Protein 7UCX (pdb70)

Organism: Homo sapiens (NCBI:txid9606)

InterPro domains:
  IPR000033 LDLR class B repeat [PF00058] (462-506)
  IPR000033 LDLR class B repeat [PF00058] (510-549)
  IPR000033 LDLR class B repeat [PF00058] (552-592)
  IPR000033 LDLR class B repeat [PF00058] (596-637)
  IPR000033 LDLR class B repeat [PF00058] (639-679)
  IPR000033 LDLR class B repeat [PS51120] (462-508)
  IPR000033 LDLR class B repeat [PS51120] (509-551)
  IPR000033 LDLR class B repeat [PS51120] (552-595)
  IPR000033 LDLR class B repeat [PS51120] (596-640)
  IPR000033 LDLR class B repeat [SM00135] (442-484)
  IPR000033 LDLR class B repeat [SM00135] (489-531)
  IPR000033 LDLR class B repeat [SM00135] (532-575)
  IPR000033 LDLR class B repeat [SM00135] (576-618)
  IPR000033 LDLR class B repeat [SM00135] (619-662)
  IPR000152 EGF-type aspartate/asparagine hydroxylation site [PS00010] (351-362)
  IPR000152 EGF-type aspartate/asparagine hydroxylation site [PS00010] (390-401)
  IPR000742 EGF-like domain [PS01186] (360-374)
  IPR000742 EGF-like domain [PS01186] (399-414)
  IPR000742 EGF-like domain [SM00181] (85-123)
  IPR000742 EGF-like domain [SM00181] (339-375)

Structure (mmCIF, N/CA/C/O backbone):
data_7UCX
#
_entry.id   7UCX
#
_cell.length_a   41.265
_cell.length_b   79.827
_cell.length_c   67.066
_cell.angle_alpha   90.000
_cell.angle_beta   95.470
_cell.angle_gamma   90.000
#
_symmetry.space_group_name_H-M   'P 1 21 1'
#
loop_
_entity.id
_entity.type
_entity.pdbx_description
1 polymer 'Cyclized CR1 peptide'
2 polymer '11H1 Fab Heavy chain'
3 polymer '11H1 Fab Light chain'
4 non-polymer 'SULFATE ION'
5 water water
#
loop_
_atom_site.group_PDB
_atom_site.id
_atom_site.type_symbol
_atom_site.label_atom_id
_atom_site.label_alt_id
_atom_site.label_comp_id
_atom_site.label_asym_id
_atom_site.label_entity_id
_atom_site.label_seq_id
_atom_site.pdbx_PDB_ins_code
_atom_site.Cartn_x
_atom_site.Cartn_y
_atom_site.Cartn_z
_atom_site.occupancy
_atom_site.B_iso_or_equiv
_atom_site.auth_seq_id
_atom_site.auth_comp_id
_atom_site.auth_asym_id
_atom_site.auth_atom_id
_atom_site.pdbx_PDB_model_num
ATOM 1 N N . CYS A 1 1 ? 48.16464 15.22393 -14.97897 1.000 45.40881 1 CYS B N 1
ATOM 2 C CA . CYS A 1 1 ? 47.58315 13.88887 -15.05922 1.000 38.66374 1 CYS B CA 1
ATOM 3 C C . CYS A 1 1 ? 47.53737 13.22975 -13.67499 1.000 34.84155 1 CYS B C 1
ATOM 4 O O . CYS A 1 1 ? 48.57142 12.87098 -13.11317 1.000 34.78227 1 CYS B O 1
ATOM 7 N N . GLU A 1 2 ? 46.33520 13.06778 -13.12657 1.000 31.21788 2 GLU B N 1
ATOM 8 C CA . GLU A 1 2 ? 46.19246 12.61687 -11.74377 1.000 26.44777 2 GLU B CA 1
ATOM 9 C C . GLU A 1 2 ? 46.31605 11.10484 -11.65987 1.000 24.55632 2 GLU B C 1
ATOM 10 O O . GLU A 1 2 ? 45.62577 10.38345 -12.37982 1.000 26.23083 2 GLU B O 1
ATOM 16 N N . LYS A 1 3 ? 47.17180 10.63041 -10.75747 1.000 23.11541 3 LYS B N 1
ATOM 17 C CA . LYS A 1 3 ? 47.46809 9.20703 -10.64334 1.000 23.83002 3 LYS B CA 1
ATOM 18 C C . LYS A 1 3 ? 47.12927 8.68127 -9.25720 1.000 23.18818 3 LYS B C 1
ATOM 19 O O . LYS A 1 3 ? 47.40722 9.33653 -8.24666 1.000 21.41012 3 LYS B O 1
ATOM 25 N N . ASP A 1 4 ? 46.53983 7.48653 -9.23199 1.000 22.41410 4 ASP B N 1
ATOM 26 C CA . ASP A 1 4 ? 46.28367 6.69501 -8.03026 1.000 19.61699 4 ASP B CA 1
ATOM 27 C C . ASP A 1 4 ? 45.72645 5.36020 -8.50193 1.000 20.13484 4 ASP B C 1
ATOM 28 O O . ASP A 1 4 ? 45.45279 5.17444 -9.69116 1.000 21.68209 4 ASP B O 1
ATOM 33 N N . GLN A 1 5 ? 45.59206 4.41656 -7.56516 1.000 19.81860 5 GLN B N 1
ATOM 34 C CA . GLN A 1 5 ? 45.19230 3.06356 -7.96486 1.000 20.88577 5 GLN B CA 1
ATOM 35 C C . GLN A 1 5 ? 43.79459 2.99868 -8.57886 1.000 21.29813 5 GLN B C 1
ATOM 36 O O . GLN A 1 5 ? 43.50950 2.06045 -9.33126 1.000 22.95892 5 GLN B O 1
ATOM 42 N N . PHE A 1 6 ? 42.91690 3.96328 -8.28701 1.000 21.07169 6 PHE B N 1
ATOM 43 C CA . PHE A 1 6 ? 41.58127 3.95473 -8.87701 1.000 23.00741 6 PHE B CA 1
ATOM 44 C C . PHE A 1 6 ? 41.56642 4.60937 -10.25147 1.000 26.17066 6 PHE B C 1
ATOM 45 O O . PHE A 1 6 ? 40.94071 4.08050 -11.17998 1.000 25.74827 6 PHE B O 1
ATOM 53 N N . GLN A 1 7 ? 42.27523 5.73029 -10.40886 1.000 25.34666 7 GLN B N 1
ATOM 54 C CA . GLN A 1 7 ? 42.42613 6.35294 -11.72298 1.000 27.07033 7 GLN B CA 1
ATOM 55 C C . GLN A 1 7 ? 43.07755 5.40557 -12.71399 1.000 30.87590 7 GLN B C 1
ATOM 56 O O . GLN A 1 7 ? 42.72093 5.39303 -13.90271 1.000 29.84997 7 GLN B O 1
ATOM 62 N N . SER A 1 8 ? 44.04007 4.60462 -12.23903 1.000 27.67670 8 SER B N 1
ATOM 63 C CA . SER A 1 8 ? 44.77165 3.69166 -13.10954 1.000 26.73987 8 SER B CA 1
ATOM 64 C C . SER A 1 8 ? 43.85481 2.72836 -13.83705 1.000 27.16563 8 SER B C 1
ATOM 65 O O . SER A 1 8 ? 44.22701 2.21139 -14.89613 1.000 28.40938 8 SER B O 1
ATOM 68 N N . ARG A 1 9 ? 42.67235 2.45613 -13.28098 1.000 27.58556 9 ARG B N 1
ATOM 69 C CA . ARG A 1 9 ? 41.74413 1.52467 -13.91445 1.000 29.95132 9 ARG B CA 1
ATOM 70 C C . ARG A 1 9 ? 41.27736 2.00306 -15.28207 1.000 37.01942 9 ARG B C 1
ATOM 71 O O . ARG A 1 9 ? 40.85271 1.18010 -16.10226 1.000 35.37351 9 ARG B O 1
ATOM 79 N N . ASN A 1 10 ? 41.35815 3.29989 -15.55511 1.000 35.44193 10 ASN B N 1
ATOM 80 C CA . ASN A 1 10 ? 40.96344 3.80458 -16.86251 1.000 37.94451 10 ASN B CA 1
ATOM 81 C C . ASN A 1 10 ? 42.07486 3.66324 -17.89847 1.000 42.04158 10 ASN B C 1
ATOM 82 O O . ASN A 1 10 ? 41.85014 3.99310 -19.07150 1.000 39.95435 10 ASN B O 1
ATOM 87 N N . GLU A 1 11 ? 43.24993 3.16493 -17.48085 1.000 35.32534 11 GLU B N 1
ATOM 88 C CA . GLU A 1 11 ? 44.36668 2.76272 -18.35428 1.000 38.38659 11 GLU B CA 1
ATOM 89 C C . GLU A 1 11 ? 44.86761 3.89285 -19.25300 1.000 44.35033 11 GLU B C 1
ATOM 90 O O . GLU A 1 11 ? 45.45635 3.63804 -20.30932 1.000 41.62008 11 GLU B O 1
ATOM 96 N N . ARG A 1 12 ? 44.67007 5.14395 -18.83239 1.000 41.20638 12 ARG B N 1
ATOM 97 C CA . ARG A 1 12 ? 45.15087 6.30812 -19.56860 1.000 45.82468 12 ARG B CA 1
ATOM 98 C C . ARG A 1 12 ? 46.32915 6.98863 -18.88767 1.000 49.53788 12 ARG B C 1
ATOM 99 O O . ARG A 1 12 ? 47.35246 7.24763 -19.52886 1.000 46.81031 12 ARG B O 1
ATOM 101 N N . CYS A 1 13 ? 46.22248 7.26873 -17.58980 1.000 48.21125 13 CYS B N 1
ATOM 102 C CA . CYS A 1 13 ? 47.29595 7.93059 -16.84783 1.000 49.28754 13 CYS B CA 1
ATOM 103 C C . CYS A 1 13 ? 48.28903 6.89597 -16.30356 1.000 51.99876 13 CYS B C 1
ATOM 104 O O . CYS A 1 13 ? 48.53395 6.77887 -15.09925 1.000 47.75020 13 CYS B O 1
ATOM 107 N N . ILE A 1 14 ? 48.86535 6.13236 -17.22829 1.000 49.85104 14 ILE B N 1
ATOM 108 C CA . ILE A 1 14 ? 49.79227 5.06534 -16.87426 1.000 49.36962 14 ILE B CA 1
ATOM 109 C C . ILE A 1 14 ? 51.17143 5.35075 -17.45119 1.000 50.53133 14 ILE B C 1
ATOM 110 O O . ILE A 1 14 ? 51.30309 6.09754 -18.41832 1.000 49.07407 14 ILE B O 1
ATOM 112 N N . GLU B 2 1 ? 64.76506 2.31759 -3.39347 1.000 40.48326 1 GLU H N 1
ATOM 113 C CA . GLU B 2 1 ? 64.66620 1.93383 -1.98591 1.000 39.59340 1 GLU H CA 1
ATOM 114 C C . GLU B 2 1 ? 63.60561 2.76712 -1.25217 1.000 37.65699 1 GLU H C 1
ATOM 115 O O . GLU B 2 1 ? 63.90404 3.39533 -0.23977 1.000 40.64047 1 GLU H O 1
ATOM 117 N N . VAL B 2 2 ? 62.36860 2.73458 -1.76506 1.000 33.64608 2 VAL H N 1
ATOM 118 C CA . VAL B 2 2 ? 61.27132 3.55151 -1.24049 1.000 28.31558 2 VAL H CA 1
ATOM 119 C C . VAL B 2 2 ? 61.11076 3.37125 0.26440 1.000 26.57656 2 VAL H C 1
ATOM 120 O O . VAL B 2 2 ? 61.26327 2.26606 0.79550 1.000 26.65730 2 VAL H O 1
ATOM 124 N N . GLN B 2 3 ? 60.79331 4.46837 0.96386 1.000 24.94095 3 GLN H N 1
ATOM 125 C CA . GLN B 2 3 ? 60.60513 4.41518 2.40912 1.000 24.49542 3 GLN H CA 1
ATOM 126 C C . GLN B 2 3 ? 59.43756 5.30757 2.82977 1.000 25.45413 3 GLN H C 1
ATOM 127 O O . GLN B 2 3 ? 59.26654 6.41667 2.31309 1.000 23.86234 3 GLN H O 1
ATOM 133 N N . LEU B 2 4 ? 58.63339 4.80281 3.76341 1.000 21.45219 4 LEU H N 1
ATOM 134 C CA . LEU B 2 4 ? 57.48226 5.50501 4.32075 1.000 21.65452 4 LEU H CA 1
ATOM 135 C C . LEU B 2 4 ? 57.51981 5.33143 5.82731 1.000 21.56654 4 LEU H C 1
ATOM 136 O O . LEU B 2 4 ? 57.58274 4.19396 6.30884 1.000 22.54665 4 LEU H O 1
ATOM 141 N N . VAL B 2 5 ? 57.45380 6.43453 6.57617 1.000 19.91534 5 VAL H N 1
ATOM 142 C CA . VAL B 2 5 ? 57.55275 6.38658 8.03533 1.000 22.53892 5 VAL H CA 1
ATOM 143 C C . VAL B 2 5 ? 56.36428 7.12055 8.63652 1.000 21.97470 5 VAL H C 1
ATOM 144 O O . VAL B 2 5 ? 56.28072 8.35228 8.54161 1.000 21.64157 5 VAL H O 1
ATOM 148 N N . GLU B 2 6 ? 55.46831 6.37418 9.28519 1.000 22.47182 6 GLU H N 1
ATOM 149 C CA . GLU B 2 6 ? 54.28963 6.94402 9.92445 1.000 22.30215 6 GLU H CA 1
ATOM 150 C C . GLU B 2 6 ? 54.58695 7.41882 11.33536 1.000 24.56032 6 GLU H C 1
ATOM 151 O O . GLU B 2 6 ? 55.45540 6.87801 12.02724 1.000 24.20730 6 GLU H O 1
ATOM 157 N N . SER B 2 7 ? 53.81495 8.41466 11.76793 1.000 23.30283 7 SER H N 1
ATOM 158 C CA . SER B 2 7 ? 53.90706 8.92444 13.12487 1.000 24.88810 7 SER H CA 1
ATOM 159 C C . SER B 2 7 ? 52.56644 9.52141 13.51778 1.000 25.09517 7 SER H C 1
ATOM 160 O O . SER B 2 7 ? 51.71268 9.80006 12.67070 1.000 23.63157 7 SER H O 1
ATOM 163 N N . GLY B 2 8 ? 52.38733 9.72919 14.82758 1.000 26.27041 8 GLY H N 1
ATOM 164 C CA . GLY B 2 8 ? 51.21462 10.41069 15.33689 1.000 24.31912 8 GLY H CA 1
ATOM 165 C C . GLY B 2 8 ? 50.23033 9.53918 16.08376 1.000 25.26316 8 GLY H C 1
ATOM 166 O O . GLY B 2 8 ? 49.30417 10.07851 16.70635 1.000 26.50045 8 GLY H O 1
ATOM 167 N N . GLY B 2 9 ? 50.37417 8.21891 16.03299 1.000 24.25464 9 GLY H N 1
ATOM 168 C CA . GLY B 2 9 ? 49.43921 7.36526 16.74146 1.000 24.24089 9 GLY H CA 1
ATOM 169 C C . GLY B 2 9 ? 49.49087 7.59373 18.24049 1.000 26.78334 9 GLY H C 1
ATOM 170 O O . GLY B 2 9 ? 50.51651 7.98901 18.80089 1.000 28.70706 9 GLY H O 1
ATOM 171 N N . ASP B 2 10 ? 48.36683 7.33769 18.89561 1.000 26.49876 10 ASP H N 1
ATOM 172 C CA . ASP B 2 10 ? 48.24892 7.60786 20.32480 1.000 30.42991 10 ASP H CA 1
ATOM 173 C C . ASP B 2 10 ? 46.93245 7.02235 20.82507 1.000 32.90391 10 ASP H C 1
ATOM 174 O O . ASP B 2 10 ? 46.09376 6.55103 20.04558 1.000 28.68629 10 ASP H O 1
ATOM 179 N N . LEU B 2 11 ? 46.75560 7.06921 22.14431 1.000 32.29348 11 LEU H N 1
ATOM 180 C CA . LEU B 2 11 ? 45.45210 6.82810 22.74843 1.000 32.91035 11 LEU H CA 1
ATOM 181 C C . LEU B 2 11 ? 44.60722 8.09239 22.60489 1.000 30.85965 11 LEU H C 1
ATOM 182 O O . LEU B 2 11 ? 45.08071 9.19823 22.88755 1.000 32.33960 11 LEU H O 1
ATOM 187 N N . VAL B 2 12 ? 43.37750 7.93179 22.12398 1.000 30.51450 12 VAL H N 1
ATOM 188 C CA . VAL B 2 12 ? 42.44165 9.03050 21.92233 1.000 33.41026 12 VAL H CA 1
ATOM 189 C C . VAL B 2 12 ? 41.11216 8.63469 22.54923 1.000 34.99628 12 VAL H C 1
ATOM 190 O O . VAL B 2 12 ? 40.68382 7.48175 22.43819 1.000 33.87695 12 VAL H O 1
ATOM 194 N N . LYS B 2 13 ? 40.44222 9.60009 23.19457 1.000 38.48895 13 LYS H N 1
ATOM 195 C CA . LYS B 2 13 ? 39.14417 9.32417 23.78686 1.000 35.24352 13 LYS H CA 1
ATOM 196 C C . LYS B 2 13 ? 38.06561 9.28633 22.70341 1.000 34.38894 13 LYS H C 1
ATOM 197 O O . LYS B 2 13 ? 38.18415 9.96688 21.68012 1.000 33.94324 13 LYS H O 1
ATOM 203 N N . PRO B 2 14 ? 36.99758 8.50567 22.90283 1.000 33.50095 14 PRO H N 1
ATOM 204 C CA . PRO B 2 14 ? 35.89728 8.51636 21.93077 1.000 32.58917 14 PRO H CA 1
ATOM 205 C C . PRO B 2 14 ? 35.39351 9.93251 21.71228 1.000 36.72890 14 PRO H C 1
ATOM 206 O O . PRO B 2 14 ? 35.37193 10.75019 22.63619 1.000 35.38275 14 PRO H O 1
ATOM 210 N N . GLY B 2 15 ? 35.02436 10.22282 20.46359 1.000 33.91419 15 GLY H N 1
ATOM 211 C CA . GLY B 2 15 ? 34.67220 11.55855 20.04686 1.000 31.83490 15 GLY H CA 1
ATOM 212 C C . GLY B 2 15 ? 35.84143 12.46914 19.74228 1.000 33.16038 15 GLY H C 1
ATOM 213 O O . GLY B 2 15 ? 35.62693 13.55537 19.19199 1.000 32.64294 15 GLY H O 1
ATOM 214 N N . GLY B 2 16 ? 37.07111 12.06364 20.05846 1.000 30.01158 16 GLY H N 1
ATOM 215 C CA . GLY B 2 16 ? 38.23215 12.90536 19.85648 1.000 33.18019 16 GLY H CA 1
ATOM 216 C C . GLY B 2 16 ? 38.75981 12.92202 18.42057 1.000 30.11706 16 GLY H C 1
ATOM 217 O O . GLY B 2 16 ? 38.19303 12.34337 17.49328 1.000 30.19535 16 GLY H O 1
ATOM 218 N N . SER B 2 17 ? 39.87976 13.62691 18.25882 1.000 31.58282 17 SER H N 1
ATOM 219 C CA . SER B 2 17 ? 40.52561 13.84944 16.97275 1.000 30.84432 17 SER H CA 1
ATOM 220 C C . SER B 2 17 ? 41.99892 13.49225 17.07379 1.000 29.10511 17 SER H C 1
ATOM 221 O O . SER B 2 17 ? 42.59466 13.56281 18.14889 1.000 31.95148 17 SER H O 1
ATOM 224 N N . LEU B 2 18 ? 42.58959 13.12313 15.93798 1.000 27.96261 18 LEU H N 1
ATOM 225 C CA . LEU B 2 18 ? 43.99539 12.74890 15.89949 1.000 25.55347 18 LEU H CA 1
ATOM 226 C C . LEU B 2 18 ? 44.47762 12.89542 14.46384 1.000 24.22974 18 LEU H C 1
ATOM 227 O O . LEU B 2 18 ? 43.74644 12.55860 13.53308 1.000 24.02308 18 LEU H O 1
ATOM 232 N N . LYS B 2 19 ? 45.69801 13.39532 14.28833 1.000 25.48379 19 LYS H N 1
ATOM 233 C CA . LYS B 2 19 ? 46.28016 13.56125 12.95921 1.000 24.20590 19 LYS H CA 1
ATOM 234 C C . LYS B 2 19 ? 47.50122 12.66213 12.80828 1.000 20.53658 19 LYS H C 1
ATOM 235 O O . LYS B 2 19 ? 48.45164 12.77037 13.58302 1.000 21.20280 19 LYS H O 1
ATOM 241 N N . LEU B 2 20 ? 47.48192 11.78380 11.80763 1.000 19.95114 20 LEU H N 1
ATOM 242 C CA . LEU B 2 20 ? 48.64441 10.96125 11.49501 1.000 18.80924 20 LEU H CA 1
ATOM 243 C C . LEU B 2 20 ? 49.42476 11.58716 10.34606 1.000 18.62226 20 LEU H C 1
ATOM 244 O O . LEU B 2 20 ? 48.85367 12.23929 9.47119 1.000 19.83774 20 LEU H O 1
ATOM 249 N N . SER B 2 21 ? 50.73832 11.36289 10.33806 1.000 18.61534 21 SER H N 1
ATOM 250 C CA . SER B 2 21 ? 51.59750 11.86743 9.28250 1.000 18.33682 21 SER H CA 1
ATOM 251 C C . SER B 2 21 ? 52.42759 10.71728 8.74975 1.000 18.01576 21 SER H C 1
ATOM 252 O O . SER B 2 21 ? 52.67194 9.74280 9.45145 1.000 20.71756 21 SER H O 1
ATOM 255 N N . CYS B 2 22 ? 52.85446 10.83460 7.49630 1.000 18.38759 22 CYS H N 1
ATOM 256 C CA . CYS B 2 22 ? 53.65409 9.79918 6.85935 1.000 19.16231 22 CYS H CA 1
ATOM 257 C C . CYS B 2 22 ? 54.72772 10.49525 6.04385 1.000 20.80374 22 CYS H C 1
ATOM 258 O O . CYS B 2 22 ? 54.40944 11.25301 5.12485 1.000 22.60863 22 CYS H O 1
ATOM 261 N N . ALA B 2 23 ? 55.99298 10.27532 6.40285 1.000 21.02105 23 ALA H N 1
ATOM 262 C CA . ALA B 2 23 ? 57.10915 10.90964 5.70663 1.000 21.29104 23 ALA H CA 1
ATOM 263 C C . ALA B 2 23 ? 57.61607 9.99272 4.59423 1.000 20.95306 23 ALA H C 1
ATOM 264 O O . ALA B 2 23 ? 57.99942 8.84333 4.86074 1.000 22.44469 23 ALA H O 1
ATOM 266 N N . ALA B 2 24 ? 57.63876 10.50049 3.35847 1.000 19.31976 24 ALA H N 1
ATOM 267 C CA . ALA B 2 24 ? 58.06015 9.72854 2.18807 1.000 19.41243 24 ALA H CA 1
ATOM 268 C C . ALA B 2 24 ? 59.49720 10.05801 1.77619 1.000 22.19847 24 ALA H C 1
ATOM 269 O O . ALA B 2 24 ? 59.92787 11.21275 1.87114 1.000 22.90833 24 ALA H O 1
ATOM 271 N N . SER B 2 25 ? 60.22816 9.03929 1.30415 1.000 21.34442 25 SER H N 1
ATOM 272 C CA . SER B 2 25 ? 61.63586 9.18860 0.92864 1.000 23.98364 25 SER H CA 1
ATOM 273 C C . SER B 2 25 ? 61.97435 8.29833 -0.25934 1.000 27.66653 25 SER H C 1
ATOM 274 O O . SER B 2 25 ? 61.36495 7.24390 -0.46750 1.000 24.32383 25 SER H O 1
ATOM 277 N N . ARG B 2 26 ? 62.99016 8.72286 -1.02228 1.000 24.38965 26 ARG H N 1
ATOM 278 C CA . ARG B 2 26 ? 63.63347 7.89730 -2.05226 1.000 25.56623 26 ARG H CA 1
ATOM 279 C C . ARG B 2 26 ? 62.71688 7.56972 -3.22932 1.000 27.31042 26 ARG H C 1
ATOM 280 O O . ARG B 2 26 ? 62.91401 6.56491 -3.92098 1.000 30.24465 26 ARG H O 1
ATOM 288 N N . PHE B 2 27 ? 61.72020 8.41298 -3.47924 1.000 26.22210 27 PHE H N 1
ATOM 289 C CA . PHE B 2 27 ? 60.96028 8.37869 -4.71839 1.000 25.93153 27 PHE H CA 1
ATOM 290 C C . PHE B 2 27 ? 60.35339 9.75852 -4.94440 1.000 24.95298 27 PHE H C 1
ATOM 291 O O . PHE B 2 27 ? 60.40126 10.61966 -4.06641 1.000 24.61975 27 PHE H O 1
ATOM 299 N N . THR B 2 28 ? 59.84045 9.97778 -6.15632 1.000 24.94836 28 THR H N 1
ATOM 300 C CA . THR B 2 28 ? 59.21525 11.25755 -6.50602 1.000 28.98275 28 THR H CA 1
ATOM 301 C C . THR B 2 28 ? 57.75500 11.22349 -6.04203 1.000 24.12965 28 THR H C 1
ATOM 302 O O . THR B 2 28 ? 56.82577 10.94099 -6.80281 1.000 25.05286 28 THR H O 1
ATOM 306 N N . PHE B 2 29 ? 57.56821 11.54562 -4.75827 1.000 23.77650 29 PHE H N 1
ATOM 307 C CA . PHE B 2 29 ? 56.28186 11.52359 -4.05273 1.000 23.45978 29 PHE H CA 1
ATOM 308 C C . PHE B 2 29 ? 55.14685 12.13341 -4.86397 1.000 23.75403 29 PHE H C 1
ATOM 309 O O . PHE B 2 29 ? 54.05512 11.56075 -4.90670 1.000 21.28020 29 PHE H O 1
ATOM 317 N N . SER B 2 30 ? 55.42173 13.25656 -5.55535 1.000 23.36148 30 SER H N 1
ATOM 318 C CA . SER B 2 30 ? 54.42431 13.98041 -6.33889 1.000 23.80884 30 SER H CA 1
ATOM 319 C C . SER B 2 30 ? 53.81657 13.17445 -7.47624 1.000 25.03030 30 SER H C 1
ATOM 320 O O . SER B 2 30 ? 52.75206 13.56214 -7.97543 1.000 25.92960 30 SER H O 1
ATOM 323 N N . ASN B 2 31 ? 54.48240 12.11084 -7.94649 1.000 25.44980 31 ASN H N 1
ATOM 324 C CA . ASN B 2 31 ? 54.02330 11.35607 -9.10795 1.000 25.35528 31 ASN H CA 1
ATOM 325 C C . ASN B 2 31 ? 53.13326 10.16097 -8.77398 1.000 26.13708 31 ASN H C 1
ATOM 326 O O . ASN B 2 31 ? 52.72196 9.44874 -9.69670 1.000 26.33284 31 ASN H O 1
ATOM 331 N N . TYR B 2 32 ? 52.81238 9.92840 -7.50036 1.000 23.49673 32 TYR H N 1
ATOM 332 C CA . TYR B 2 32 ? 52.05964 8.74388 -7.09795 1.000 21.30316 32 TYR H CA 1
ATOM 333 C C . TYR B 2 32 ? 50.86555 9.09030 -6.22283 1.000 20.02971 32 TYR H C 1
ATOM 334 O O . TYR B 2 32 ? 50.95455 9.92392 -5.31946 1.000 19.21137 32 TYR H O 1
ATOM 343 N N . GLY B 2 33 ? 49.75671 8.39776 -6.46689 1.000 19.22282 33 GLY H N 1
ATOM 344 C CA . GLY B 2 33 ? 48.69799 8.35176 -5.47456 1.000 18.26728 33 GLY H CA 1
ATOM 345 C C . GLY B 2 33 ? 49.20965 7.73454 -4.18518 1.000 18.47714 33 GLY H C 1
ATOM 346 O O . GLY B 2 33 ? 50.20226 7.00121 -4.17012 1.000 16.81812 33 GLY H O 1
ATOM 347 N N . MET B 2 34 ? 48.53254 8.05782 -3.07640 1.000 16.59304 34 MET H N 1
ATOM 348 C CA . MET B 2 34 ? 48.90198 7.57240 -1.75017 1.000 16.05048 34 MET H CA 1
ATOM 349 C C . MET B 2 34 ? 47.66163 7.15384 -0.97185 1.000 16.79471 34 MET H C 1
ATOM 350 O O . MET B 2 34 ? 46.57619 7.70802 -1.16749 1.000 16.42664 34 MET H O 1
ATOM 355 N N . SER B 2 35 ? 47.83371 6.17750 -0.08300 1.000 13.72653 35 SER H N 1
ATOM 356 C CA . SER B 2 35 ? 46.69341 5.56617 0.58085 1.000 14.72738 35 SER H CA 1
ATOM 357 C C . SER B 2 35 ? 46.98865 5.32079 2.04950 1.000 14.21392 35 SER H C 1
ATOM 358 O O . SER B 2 35 ? 48.14451 5.24122 2.46049 1.000 15.07798 35 SER H O 1
ATOM 361 N N . TRP B 2 36 ? 45.91337 5.18690 2.83806 1.000 14.07510 36 TRP H N 1
ATOM 362 C CA . TRP B 2 36 ? 45.99142 4.70041 4.21306 1.000 13.52609 36 TRP H CA 1
ATOM 363 C C . TRP B 2 36 ? 45.16641 3.42261 4.29965 1.000 14.90749 36 TRP H C 1
ATOM 364 O O . TRP B 2 36 ? 44.07653 3.34841 3.72263 1.000 15.50053 36 TRP H O 1
ATOM 375 N N . VAL B 2 37 ? 45.70243 2.41885 4.99290 1.000 14.14899 37 VAL H N 1
ATOM 376 C CA . VAL B 2 37 ? 45.01732 1.14592 5.23611 1.000 13.99884 37 VAL H CA 1
ATOM 377 C C . VAL B 2 37 ? 45.20082 0.83846 6.71215 1.000 15.44339 37 VAL H C 1
ATOM 378 O O . VAL B 2 37 ? 46.29675 1.03055 7.24763 1.000 16.71870 37 VAL H O 1
ATOM 382 N N . ARG B 2 38 ? 44.15520 0.32967 7.37028 1.000 14.89949 38 ARG H N 1
ATOM 383 C CA . ARG B 2 38 ? 44.31321 -0.05532 8.76797 1.000 15.04794 38 ARG H CA 1
ATOM 384 C C . ARG B 2 38 ? 44.13852 -1.55462 8.97423 1.000 15.36891 38 ARG H C 1
ATOM 385 O O . ARG B 2 38 ? 43.45827 -2.23972 8.20158 1.000 15.78947 38 ARG H O 1
ATOM 393 N N . GLN B 2 39 ? 44.77486 -2.05253 10.03851 1.000 14.84722 39 GLN H N 1
ATOM 394 C CA . GLN B 2 39 ? 44.70270 -3.46382 10.41878 1.000 16.89738 39 GLN H CA 1
ATOM 395 C C . GLN B 2 39 ? 44.20375 -3.53018 11.85047 1.000 19.93274 39 GLN H C 1
ATOM 396 O O . GLN B 2 39 ? 44.90404 -3.09662 12.76979 1.000 19.09165 39 GLN H O 1
ATOM 402 N N . THR B 2 40 ? 43.01857 -4.09073 12.02884 1.000 22.82364 40 THR H N 1
ATOM 403 C CA . THR B 2 40 ? 42.35080 -4.10026 13.31672 1.000 26.92443 40 THR H CA 1
ATOM 404 C C . THR B 2 40 ? 42.92001 -5.21068 14.19232 1.000 27.03988 40 THR H C 1
ATOM 405 O O . THR B 2 40 ? 43.70360 -6.04838 13.73779 1.000 26.74442 40 THR H O 1
ATOM 409 N N . PRO B 2 41 ? 42.59803 -5.21397 15.49985 1.000 27.72794 41 PRO H N 1
ATOM 410 C CA . PRO B 2 41 ? 43.17783 -6.24032 16.37962 1.000 28.05018 41 PRO H CA 1
ATOM 411 C C . PRO B 2 41 ? 42.92594 -7.68239 15.94364 1.000 32.11757 41 PRO H C 1
ATOM 412 O O . PRO B 2 41 ? 43.68669 -8.57426 16.33149 1.000 34.04628 41 PRO H O 1
ATOM 416 N N . ASP B 2 42 ? 41.90472 -7.93427 15.12043 1.000 33.23911 42 ASP H N 1
ATOM 417 C CA . ASP B 2 42 ? 41.66412 -9.28790 14.62463 1.000 34.55174 42 ASP H CA 1
ATOM 418 C C . ASP B 2 42 ? 42.47350 -9.63630 13.37863 1.000 32.78393 42 ASP H C 1
ATOM 419 O O . ASP B 2 42 ? 42.23955 -10.71062 12.80609 1.000 31.32403 42 ASP H O 1
ATOM 424 N N . LYS B 2 43 ? 43.38174 -8.75319 12.93577 1.000 27.80860 43 LYS H N 1
ATOM 425 C CA . LYS B 2 43 ? 44.34443 -8.93549 11.83922 1.000 25.66748 43 LYS H CA 1
ATOM 426 C C . LYS B 2 43 ? 43.72242 -8.69661 10.45321 1.000 23.44995 43 LYS H C 1
ATOM 427 O O . LYS B 2 43 ? 44.42911 -8.82646 9.43080 1.000 21.54555 43 LYS H O 1
ATOM 433 N N . ARG B 2 44 ? 42.46105 -8.27736 10.37669 1.000 21.32346 44 ARG H N 1
ATOM 434 C CA . ARG B 2 44 ? 41.83917 -7.96563 9.09877 1.000 21.27855 44 ARG H CA 1
ATOM 435 C C . ARG B 2 44 ? 42.31282 -6.59619 8.62016 1.000 19.12367 44 ARG H C 1
ATOM 436 O O . ARG B 2 44 ? 42.63401 -5.72579 9.42322 1.000 20.16258 44 ARG H O 1
ATOM 444 N N . LEU B 2 45 ? 42.36816 -6.42862 7.30573 1.000 16.70420 45 LEU H N 1
ATOM 445 C CA . LEU B 2 45 ? 42.77334 -5.18072 6.65762 1.000 16.33360 45 LEU H CA 1
ATOM 446 C C . LEU B 2 45 ? 41.55681 -4.41116 6.14770 1.000 17.10300 45 LEU H C 1
ATOM 447 O O . LEU B 2 45 ? 40.64280 -5.00005 5.56700 1.000 16.58657 45 LEU H O 1
ATOM 452 N N . GLU B 2 46 ? 41.57913 -3.08038 6.29080 1.000 16.25547 46 GLU H N 1
ATOM 453 C CA . GLU B 2 46 ? 40.48017 -2.26173 5.80142 1.000 16.23116 46 GLU H CA 1
ATOM 454 C C . GLU B 2 46 ? 41.06070 -1.00838 5.15266 1.000 16.15003 46 GLU H C 1
ATOM 455 O O . GLU B 2 46 ? 41.76325 -0.24863 5.81829 1.000 16.44934 46 GLU H O 1
ATOM 461 N N . TRP B 2 47 ? 40.79286 -0.81343 3.86518 1.000 15.42241 47 TRP H N 1
ATOM 462 C CA . TRP B 2 47 ? 41.24505 0.39748 3.18915 1.000 15.80407 47 TRP H CA 1
ATOM 463 C C . TRP B 2 47 ? 40.52588 1.60869 3.79339 1.000 16.29693 47 TRP H C 1
ATOM 464 O O . TRP B 2 47 ? 39.31588 1.55414 4.02413 1.000 16.66305 47 TRP H O 1
ATOM 475 N N . VAL B 2 48 ? 41.28273 2.68726 4.06922 1.000 16.02977 48 VAL H N 1
ATOM 476 C CA . VAL B 2 48 ? 40.79522 3.85492 4.81121 1.000 16.25153 48 VAL H CA 1
ATOM 477 C C . VAL B 2 48 ? 40.63050 5.08378 3.91160 1.000 17.72497 48 VAL H C 1
ATOM 478 O O . VAL B 2 48 ? 39.65021 5.82954 4.04945 1.000 17.03150 48 VAL H O 1
ATOM 482 N N . ALA B 2 49 ? 41.59319 5.34581 3.01913 1.000 15.75970 49 ALA H N 1
ATOM 483 C CA . ALA B 2 49 ? 41.54954 6.56482 2.20517 1.000 15.09815 49 ALA H CA 1
ATOM 484 C C . ALA B 2 49 ? 42.59405 6.50575 1.09758 1.000 14.86936 49 ALA H C 1
ATOM 485 O O . ALA B 2 49 ? 43.64426 5.87802 1.24859 1.000 15.11340 49 ALA H O 1
ATOM 487 N N . THR B 2 50 ? 42.33042 7.22227 0.00389 1.000 15.07857 50 THR H N 1
ATOM 488 C CA . THR B 2 50 ? 43.30264 7.35841 -1.07775 1.000 14.71416 50 THR H CA 1
ATOM 489 C C . THR B 2 50 ? 43.26440 8.80524 -1.55673 1.000 15.66885 50 THR H C 1
ATOM 490 O O . THR B 2 50 ? 42.21433 9.44744 -1.52689 1.000 16.35912 50 THR H O 1
ATOM 494 N N . ILE B 2 51 ? 44.40658 9.32740 -1.98118 1.000 15.35503 51 ILE H N 1
ATOM 495 C CA . ILE B 2 51 ? 44.47502 10.67051 -2.56093 1.000 14.89819 51 ILE H CA 1
ATOM 496 C C . ILE B 2 51 ? 45.30069 10.60001 -3.83385 1.000 16.33508 51 ILE H C 1
ATOM 497 O O . ILE B 2 51 ? 46.32147 9.90540 -3.88805 1.000 17.22915 51 ILE H O 1
ATOM 502 N N . SER B 2 52 ? 44.83908 11.28618 -4.87679 1.000 16.30946 52 SER H N 1
ATOM 503 C CA . SER B 2 52 ? 45.56985 11.25326 -6.14395 1.000 16.55659 52 SER H CA 1
ATOM 504 C C . SER B 2 52 ? 46.88223 12.05600 -6.05219 1.000 17.05394 52 SER H C 1
ATOM 505 O O . SER B 2 52 ? 47.08699 12.86432 -5.15324 1.000 18.15135 52 SER H O 1
ATOM 508 N N . SER B 2 53 ? 47.77413 11.82718 -7.02675 1.000 17.48861 53 SER H N 1
ATOM 509 C CA . SER B 2 53 ? 49.13475 12.37469 -6.99537 1.000 18.87034 53 SER H CA 1
ATOM 510 C C . SER B 2 53 ? 49.16967 13.88505 -6.76965 1.000 20.91318 53 SER H C 1
ATOM 511 O O . SER B 2 53 ? 49.99824 14.39565 -6.00069 1.000 20.43851 53 SER H O 1
ATOM 514 N N . GLY B 2 54 ? 48.31124 14.61614 -7.47002 1.000 20.57859 54 GLY H N 1
ATOM 515 C CA . GLY B 2 54 ? 48.23503 16.06402 -7.37113 1.000 20.61618 54 GLY H CA 1
ATOM 516 C C . GLY B 2 54 ? 47.17989 16.57599 -6.41752 1.000 21.41431 54 GLY H C 1
ATOM 517 O O . GLY B 2 54 ? 46.93552 17.79006 -6.37076 1.000 20.90176 54 GLY H O 1
ATOM 518 N N . GLY B 2 55 ? 46.55152 15.69188 -5.65092 1.000 19.91065 55 GLY H N 1
ATOM 519 C CA . GLY B 2 55 ? 45.54534 16.09791 -4.69570 1.000 20.25497 55 GLY H CA 1
ATOM 520 C C . GLY B 2 55 ? 44.20998 16.47383 -5.28437 1.000 20.26397 55 GLY H C 1
ATOM 521 O O . GLY B 2 55 ? 43.37238 17.01871 -4.56682 1.000 21.55331 55 GLY H O 1
ATOM 522 N N . ARG B 2 56 ? 43.96748 16.19357 -6.56805 1.000 20.72494 56 ARG H N 1
ATOM 523 C CA . ARG B 2 56 ? 42.68433 16.57771 -7.14896 1.000 22.33998 56 ARG H CA 1
ATOM 524 C C . ARG B 2 56 ? 41.53462 15.72123 -6.61837 1.000 20.97190 56 ARG H C 1
ATOM 525 O O . ARG B 2 56 ? 40.42169 16.21967 -6.43902 1.000 18.63384 56 ARG H O 1
ATOM 533 N N . TYR B 2 57 ? 41.78486 14.44023 -6.33594 1.000 18.85732 57 TYR H N 1
ATOM 534 C CA . TYR B 2 57 ? 40.73765 13.50355 -5.95982 1.000 18.40213 57 TYR H CA 1
ATOM 535 C C . TYR B 2 57 ? 41.08032 12.82261 -4.64619 1.000 16.15342 57 TYR H C 1
ATOM 536 O O . TYR B 2 57 ? 42.24021 12.50657 -4.38995 1.000 17.70898 57 TYR H O 1
ATOM 545 N N . THR B 2 58 ? 40.05108 12.57991 -3.83087 1.000 15.90874 58 THR H N 1
ATOM 546 C CA . THR B 2 58 ? 40.15553 11.75025 -2.63977 1.000 16.05832 58 THR H CA 1
ATOM 547 C C . THR B 2 58 ? 39.02691 10.72347 -2.63430 1.000 17.69696 58 THR H C 1
ATOM 548 O O . THR B 2 58 ? 37.97288 10.91751 -3.25045 1.000 17.32949 58 THR H O 1
ATOM 552 N N . TYR B 2 59 ? 39.25311 9.61824 -1.92966 1.000 17.38587 59 TYR H N 1
ATOM 553 C CA . TYR B 2 59 ? 38.32226 8.49650 -1.95399 1.000 17.93579 59 TYR H CA 1
ATOM 554 C C . TYR B 2 59 ? 38.26918 7.88584 -0.56810 1.000 17.90800 59 TYR H C 1
ATOM 555 O O . TYR B 2 59 ? 39.31396 7.77200 0.08235 1.000 17.88608 59 TYR H O 1
ATOM 564 N N . TYR B 2 60 ? 37.06926 7.49012 -0.10740 1.000 17.49674 60 TYR H N 1
ATOM 565 C CA . TYR B 2 60 ? 36.92534 6.91787 1.22719 1.000 17.28507 60 TYR H CA 1
ATOM 566 C C . TYR B 2 60 ? 35.84331 5.84619 1.21685 1.000 19.56108 60 TYR H C 1
ATOM 567 O O . TYR B 2 60 ? 34.86988 5.96998 0.45589 1.000 19.64664 60 TYR H O 1
ATOM 576 N N . PRO B 2 61 ? 35.92355 4.85595 2.11238 1.000 19.38083 61 PRO H N 1
ATOM 577 C CA . PRO B 2 61 ? 34.77179 3.97573 2.37790 1.000 20.84950 61 PRO H CA 1
ATOM 578 C C . PRO B 2 61 ? 33.75894 4.66798 3.28920 1.000 23.40973 61 PRO H C 1
ATOM 579 O O . PRO B 2 61 ? 34.08769 5.60760 4.01158 1.000 21.81686 61 PRO H O 1
ATOM 583 N N . ASP B 2 62 ? 32.50559 4.17710 3.26055 1.000 24.40372 62 ASP H N 1
ATOM 584 C CA . ASP B 2 62 ? 31.45715 4.76088 4.11065 1.000 26.84128 62 ASP H CA 1
ATOM 585 C C . ASP B 2 62 ? 31.81326 4.76483 5.58871 1.000 26.67039 62 ASP H C 1
ATOM 586 O O . ASP B 2 62 ? 31.33709 5.63157 6.33413 1.000 29.12726 62 ASP H O 1
ATOM 591 N N . SER B 2 63 ? 32.59657 3.78634 6.04908 1.000 25.21251 63 SER H N 1
ATOM 592 C CA . SER B 2 63 ? 32.88659 3.69793 7.47702 1.000 26.69443 63 SER H CA 1
ATOM 593 C C . SER B 2 63 ? 33.59294 4.94452 8.01441 1.000 29.18617 63 SER H C 1
ATOM 594 O O . SER B 2 63 ? 33.53400 5.20820 9.22349 1.000 28.43163 63 SER H O 1
ATOM 597 N N . VAL B 2 64 ? 34.26790 5.72115 7.16055 1.000 27.15924 64 VAL H N 1
ATOM 598 C CA . VAL B 2 64 ? 35.01376 6.88279 7.65580 1.000 25.17949 64 VAL H CA 1
ATOM 599 C C . VAL B 2 64 ? 34.67104 8.16896 6.91098 1.000 25.06361 64 VAL H C 1
ATOM 600 O O . VAL B 2 64 ? 35.07872 9.26321 7.33602 1.000 23.55699 64 VAL H O 1
ATOM 604 N N . LYS B 2 65 ? 33.96597 8.04715 5.78367 1.000 26.60950 65 LYS H N 1
ATOM 605 C CA . LYS B 2 65 ? 33.60114 9.21454 4.98703 1.000 28.84488 65 LYS H CA 1
ATOM 606 C C . LYS B 2 65 ? 32.96501 10.27961 5.86477 1.000 30.36298 65 LYS H C 1
ATOM 607 O O . LYS B 2 65 ? 32.15061 9.97534 6.74024 1.000 31.76521 65 LYS H O 1
ATOM 613 N N . GLY B 2 66 ? 33.38568 11.52475 5.66455 1.000 29.40061 66 GLY H N 1
ATOM 614 C CA . GLY B 2 66 ? 32.93088 12.62708 6.49179 1.000 32.18276 66 GLY H CA 1
ATOM 615 C C . GLY B 2 66 ? 33.79194 12.86337 7.72261 1.000 30.96535 66 GLY H C 1
ATOM 616 O O . GLY B 2 66 ? 34.13039 14.00906 8.02980 1.000 31.95604 66 GLY H O 1
ATOM 617 N N . ARG B 2 67 ? 34.19674 11.78847 8.39979 1.000 25.09783 67 ARG H N 1
ATOM 618 C CA . ARG B 2 67 ? 34.96005 11.85992 9.63974 1.000 23.67511 67 ARG H CA 1
ATOM 619 C C . ARG B 2 67 ? 36.47131 11.91804 9.42087 1.000 23.86316 67 ARG H C 1
ATOM 620 O O . ARG B 2 67 ? 37.18415 12.53676 10.21609 1.000 24.63110 67 ARG H O 1
ATOM 628 N N . PHE B 2 68 ? 36.97281 11.23279 8.39754 1.000 22.51057 68 PHE H N 1
ATOM 629 C CA . PHE B 2 68 ? 38.40008 11.15338 8.09611 1.000 20.52948 68 PHE H CA 1
ATOM 630 C C . PHE B 2 68 ? 38.69970 12.01916 6.88808 1.000 18.88415 68 PHE H C 1
ATOM 631 O O . PHE B 2 68 ? 37.91991 12.05534 5.93918 1.000 18.16237 68 PHE H O 1
ATOM 639 N N . THR B 2 69 ? 39.84642 12.68702 6.90372 1.000 17.99587 69 THR H N 1
ATOM 640 C CA . THR B 2 69 ? 40.23373 13.52492 5.78211 1.000 18.82947 69 THR H CA 1
ATOM 641 C C . THR B 2 69 ? 41.70293 13.29305 5.44128 1.000 17.46514 69 THR H C 1
ATOM 642 O O . THR B 2 69 ? 42.56979 13.49795 6.29109 1.000 18.31071 69 THR H O 1
ATOM 646 N N . ILE B 2 70 ? 41.98302 12.83611 4.21030 1.000 16.47089 70 ILE H N 1
ATOM 647 C CA . ILE B 2 70 ? 43.34534 12.60722 3.73009 1.000 16.66659 70 ILE H CA 1
ATOM 648 C C . ILE B 2 70 ? 43.82433 13.84970 2.98704 1.000 17.09724 70 ILE H C 1
ATOM 649 O O . ILE B 2 70 ? 43.04839 14.52048 2.29540 1.000 17.48197 70 ILE H O 1
ATOM 654 N N . SER B 2 71 ? 45.10353 14.18239 3.15660 1.000 16.45176 71 SER H N 1
ATOM 655 C CA . SER B 2 71 ? 45.70236 15.31388 2.45643 1.000 15.80570 71 SER H CA 1
ATOM 656 C C . SER B 2 71 ? 47.18565 15.01310 2.24257 1.000 16.22342 71 SER H C 1
ATOM 657 O O . SER B 2 71 ? 47.71648 14.02353 2.75753 1.000 16.22951 71 SER H O 1
ATOM 660 N N . ARG B 2 72 ? 47.84684 15.84887 1.43971 1.000 15.31412 72 ARG H N 1
ATOM 661 C CA . ARG B 2 72 ? 49.26817 15.64012 1.14838 1.000 15.75156 72 ARG H CA 1
ATOM 662 C C . ARG B 2 72 ? 49.95017 16.98355 0.92603 1.000 17.29444 72 ARG H C 1
ATOM 663 O O . ARG B 2 72 ? 49.32448 17.94520 0.46876 1.000 17.86578 72 ARG H O 1
ATOM 671 N N . ASP B 2 73 ? 51.23714 17.03338 1.24256 1.000 18.02761 73 ASP H N 1
ATOM 672 C CA . ASP B 2 73 ? 52.07480 18.20461 0.97373 1.000 21.01750 73 ASP H CA 1
ATOM 673 C C . ASP B 2 73 ? 53.16769 17.73383 0.02121 1.000 22.03872 73 ASP H C 1
ATOM 674 O O . ASP B 2 73 ? 54.12749 17.08924 0.44657 1.000 23.72914 73 ASP H O 1
ATOM 679 N N . ASN B 2 74 ? 53.00125 18.02193 -1.26706 1.000 21.63768 74 ASN H N 1
ATOM 680 C CA . ASN B 2 74 ? 53.96106 17.53929 -2.25568 1.000 23.76395 74 ASN H CA 1
ATOM 681 C C . ASN B 2 74 ? 55.30018 18.25146 -2.14360 1.000 26.06709 74 ASN H C 1
ATOM 682 O O . ASN B 2 74 ? 56.32385 17.69123 -2.54758 1.000 29.28766 74 ASN H O 1
ATOM 687 N N . ALA B 2 75 ? 55.33029 19.45547 -1.57365 1.000 24.66572 75 ALA H N 1
ATOM 688 C CA . ALA B 2 75 ? 56.61255 20.12501 -1.37446 1.000 23.53661 75 ALA H CA 1
ATOM 689 C C . ALA B 2 75 ? 57.40565 19.47104 -0.24646 1.000 27.26679 75 ALA H C 1
ATOM 690 O O . ALA B 2 75 ? 58.63883 19.38288 -0.31591 1.000 26.98848 75 ALA H O 1
ATOM 692 N N . LYS B 2 76 ? 56.71784 19.00371 0.79748 1.000 22.79392 76 LYS H N 1
ATOM 693 C CA . LYS B 2 76 ? 57.35501 18.40962 1.96271 1.000 22.71105 76 LYS H CA 1
ATOM 694 C C . LYS B 2 76 ? 57.36761 16.88844 1.93663 1.000 21.58240 76 LYS H C 1
ATOM 695 O O . LYS B 2 76 ? 57.83144 16.28052 2.90854 1.000 23.15801 76 LYS H O 1
ATOM 701 N N . ASN B 2 77 ? 56.88424 16.26989 0.86273 1.000 20.95622 77 ASN H N 1
ATOM 702 C CA . ASN B 2 77 ? 56.89969 14.81090 0.70313 1.000 21.79224 77 ASN H CA 1
ATOM 703 C C . ASN B 2 77 ? 56.23762 14.11922 1.89300 1.000 22.12358 77 ASN H C 1
ATOM 704 O O . ASN B 2 77 ? 56.74701 13.12925 2.43550 1.000 21.55873 77 ASN H O 1
ATOM 709 N N . THR B 2 78 ? 55.07439 14.64705 2.30047 1.000 19.86441 78 THR H N 1
ATOM 710 C CA . THR B 2 78 ? 54.36311 14.14140 3.46517 1.000 18.77199 78 THR H CA 1
ATOM 711 C C . THR B 2 78 ? 52.89348 13.88057 3.14824 1.000 18.85090 78 THR H C 1
ATOM 712 O O . THR B 2 78 ? 52.24870 14.66000 2.44863 1.000 18.44533 78 THR H O 1
ATOM 716 N N . LEU B 2 79 ? 52.38216 12.77605 3.68395 1.000 18.13194 79 LEU H N 1
ATOM 717 C CA . LEU B 2 79 ? 50.97455 12.40757 3.61334 1.000 16.99824 79 LEU H CA 1
ATOM 718 C C . LEU B 2 79 ? 50.34172 12.56839 5.00116 1.000 16.88820 79 LEU H C 1
ATOM 719 O O . LEU B 2 79 ? 50.99069 12.31874 6.01498 1.000 18.11477 79 LEU H O 1
ATOM 724 N N . TYR B 2 80 ? 49.05922 12.98108 5.06745 1.000 16.49531 80 TYR H N 1
ATOM 725 C CA . TYR B 2 80 ? 48.39259 13.18263 6.36102 1.000 16.86629 80 TYR H CA 1
ATOM 726 C C . TYR B 2 80 ? 47.06474 12.43614 6.39672 1.000 15.87637 80 TYR H C 1
ATOM 727 O O . TYR B 2 80 ? 46.43621 12.22965 5.36325 1.000 15.50237 80 TYR H O 1
ATOM 736 N N . LEU B 2 81 ? 46.61237 12.06486 7.60109 1.000 16.24040 81 LEU H N 1
ATOM 737 C CA . LEU B 2 81 ? 45.24163 11.57363 7.77577 1.000 15.70722 81 LEU H CA 1
ATOM 738 C C . LEU B 2 81 ? 44.70307 12.28368 9.00659 1.000 17.63421 81 LEU H C 1
ATOM 739 O O . LEU B 2 81 ? 45.21037 12.05734 10.10256 1.000 17.13384 81 LEU H O 1
ATOM 744 N N . GLN B 2 82 ? 43.70480 13.14525 8.83096 1.000 17.44402 82 GLN H N 1
ATOM 745 C CA . GLN B 2 82 ? 43.07427 13.81163 9.96931 1.000 19.43163 82 GLN H CA 1
ATOM 746 C C . GLN B 2 82 ? 41.87420 12.96749 10.35930 1.000 19.31253 82 GLN H C 1
ATOM 747 O O . GLN B 2 82 ? 41.01089 12.72755 9.52612 1.000 20.46421 82 GLN H O 1
ATOM 753 N N . MET B 2 83 ? 41.82847 12.50116 11.60246 1.000 20.87666 83 MET H N 1
ATOM 754 C CA . MET B 2 83 ? 40.72440 11.68432 12.08109 1.000 22.61213 83 MET H CA 1
ATOM 755 C C . MET B 2 83 ? 39.91876 12.49179 13.08533 1.000 26.27329 83 MET H C 1
ATOM 756 O O . MET B 2 83 ? 40.50041 13.15490 13.94921 1.000 25.32244 83 MET H O 1
ATOM 761 N N . SER B 2 84 ? 38.59122 12.44937 12.95377 1.000 26.07218 84 SER H N 1
ATOM 762 C CA . SER B 2 84 ? 37.69968 13.13580 13.88403 1.000 28.61188 84 SER H CA 1
ATOM 763 C C . SER B 2 84 ? 36.50383 12.25053 14.20820 1.000 28.59178 84 SER H C 1
ATOM 764 O O . SER B 2 84 ? 36.22118 11.26795 13.51491 1.000 26.81248 84 SER H O 1
ATOM 767 N N . SER B 2 85 ? 35.79065 12.62717 15.27390 1.000 27.81020 85 SER H N 1
ATOM 768 C CA . SER B 2 85 ? 34.65425 11.85449 15.77115 1.000 28.60329 85 SER H CA 1
ATOM 769 C C . SER B 2 85 ? 35.02265 10.37749 15.91365 1.000 29.30565 85 SER H C 1
ATOM 770 O O . SER B 2 85 ? 34.35040 9.49242 15.38295 1.000 28.80883 85 SER H O 1
ATOM 773 N N . LEU B 2 86 ? 36.11477 10.11827 16.63013 1.000 28.21955 86 LEU H N 1
ATOM 774 C CA . LEU B 2 86 ? 36.68768 8.77512 16.67954 1.000 30.26694 86 LEU H CA 1
ATOM 775 C C . LEU B 2 86 ? 35.83290 7.81277 17.50122 1.000 31.70828 86 LEU H C 1
ATOM 776 O O . LEU B 2 86 ? 35.30788 8.17228 18.55904 1.000 30.84799 86 LEU H O 1
ATOM 781 N N . ARG B 2 87 ? 35.70537 6.58071 17.00244 1.000 28.51953 87 ARG H N 1
ATOM 782 C CA . ARG B 2 87 ? 34.91025 5.52137 17.60703 1.000 30.47893 87 ARG H CA 1
ATOM 783 C C . ARG B 2 87 ? 35.82217 4.37275 18.02246 1.000 32.71006 87 ARG H C 1
ATOM 784 O O . ARG B 2 87 ? 36.93264 4.21301 17.50447 1.000 30.90177 87 ARG H O 1
ATOM 792 N N . SER B 2 88 ? 35.32239 3.54695 18.94463 1.000 30.79973 88 SER H N 1
ATOM 793 C CA . SER B 2 88 ? 36.10109 2.40869 19.41767 1.000 34.62739 88 SER H CA 1
ATOM 794 C C . SER B 2 88 ? 36.51520 1.49571 18.26630 1.000 29.60782 88 SER H C 1
ATOM 795 O O . SER B 2 88 ? 37.60835 0.91956 18.28787 1.000 31.96381 88 SER H O 1
ATOM 798 N N . GLU B 2 89 ? 35.65995 1.35289 17.25328 1.000 30.18770 89 GLU H N 1
ATOM 799 C CA . GLU B 2 89 ? 35.98342 0.47559 16.13622 1.000 31.33083 89 GLU H CA 1
ATOM 800 C C . GLU B 2 89 ? 37.08637 1.03606 15.24037 1.000 29.16759 89 GLU H C 1
ATOM 801 O O . GLU B 2 89 ? 37.57477 0.30403 14.37125 1.000 27.72914 89 GLU H O 1
ATOM 807 N N . ASP B 2 90 ? 37.50573 2.29065 15.43335 1.000 27.31714 90 ASP H N 1
ATOM 808 C CA . ASP B 2 90 ? 38.65534 2.82525 14.70155 1.000 25.05824 90 ASP H CA 1
ATOM 809 C C . ASP B 2 90 ? 39.99618 2.39620 15.29818 1.000 24.77948 90 ASP H C 1
ATOM 810 O O . ASP B 2 90 ? 41.04715 2.72530 14.73189 1.000 22.89001 90 ASP H O 1
ATOM 815 N N . THR B 2 91 ? 39.99369 1.69102 16.43063 1.000 21.69157 91 THR H N 1
ATOM 816 C CA . THR B 2 91 ? 41.22404 1.16625 17.01250 1.000 21.94044 91 THR H CA 1
ATOM 817 C C . THR B 2 91 ? 41.90453 0.20560 16.03214 1.000 22.95923 91 THR H C 1
ATOM 818 O O . THR B 2 91 ? 41.27910 -0.75167 15.56326 1.000 22.94486 91 THR H O 1
ATOM 822 N N . ALA B 2 92 ? 43.16529 0.48463 15.69744 1.000 21.04795 92 ALA H N 1
ATOM 823 C CA . ALA B 2 92 ? 43.85386 -0.27344 14.65223 1.000 19.60130 92 ALA H CA 1
ATOM 824 C C . ALA B 2 92 ? 45.29087 0.22038 14.49682 1.000 19.67606 92 ALA H C 1
ATOM 825 O O . ALA B 2 92 ? 45.67989 1.27571 15.00996 1.000 21.11275 92 ALA H O 1
ATOM 827 N N . MET B 2 93 ? 46.07860 -0.57819 13.78237 1.000 17.55660 93 MET H N 1
ATOM 828 C CA . MET B 2 93 ? 47.38940 -0.17864 13.28653 1.000 18.75857 93 MET H CA 1
ATOM 829 C C . MET B 2 93 ? 47.14782 0.50368 11.94090 1.000 18.25278 93 MET H C 1
ATOM 830 O O . MET B 2 93 ? 46.50172 -0.07761 11.06907 1.000 18.74755 93 MET H O 1
ATOM 835 N N . TYR B 2 94 ? 47.62632 1.73343 11.77492 1.000 17.25669 94 TYR H N 1
ATOM 836 C CA . TYR B 2 94 ? 47.39090 2.49690 10.54300 1.000 17.67821 94 TYR H CA 1
ATOM 837 C C . TYR B 2 94 ? 48.66220 2.53824 9.70214 1.000 17.05649 94 TYR H C 1
ATOM 838 O O . TYR B 2 94 ? 49.72281 2.94713 10.19095 1.000 17.81721 94 TYR H O 1
ATOM 847 N N . TYR B 2 95 ? 48.54482 2.12654 8.43636 1.000 14.95525 95 TYR H N 1
ATOM 848 C CA . TYR B 2 95 ? 49.66571 2.07636 7.49697 1.000 16.35446 95 TYR H CA 1
ATOM 849 C C . TYR B 2 95 ? 49.44374 3.09364 6.39569 1.000 15.63535 95 TYR H C 1
ATOM 850 O O . TYR B 2 95 ? 48.32898 3.23324 5.89472 1.000 15.17039 95 TYR H O 1
ATOM 859 N N . CYS B 2 96 ? 50.52193 3.77461 6.03041 1.000 16.14550 96 CYS H N 1
ATOM 860 C CA . CYS B 2 96 ? 50.63764 4.59754 4.84246 1.000 17.26706 96 CYS H CA 1
ATOM 861 C C . CYS B 2 96 ? 51.14832 3.70710 3.71059 1.000 16.61079 96 CYS H C 1
ATOM 862 O O . CYS B 2 96 ? 52.00353 2.86025 3.94314 1.000 18.72846 96 CYS H O 1
ATOM 865 N N . ALA B 2 97 ? 50.62762 3.87665 2.49601 1.000 16.89349 97 ALA H N 1
ATOM 866 C CA . ALA B 2 97 ? 51.10922 3.05789 1.38130 1.000 15.56313 97 ALA H CA 1
ATOM 867 C C . ALA B 2 97 ? 51.16074 3.85815 0.09510 1.000 17.11903 97 ALA H C 1
ATOM 868 O O . ALA B 2 97 ? 50.34303 4.75131 -0.12745 1.000 16.32890 97 ALA H O 1
ATOM 870 N N . ARG B 2 98 ? 52.10151 3.49000 -0.78296 1.000 16.62670 98 ARG H N 1
ATOM 871 C CA . ARG B 2 98 ? 52.22306 4.14791 -2.08408 1.000 16.04337 98 ARG H CA 1
ATOM 872 C C . ARG B 2 98 ? 51.37130 3.41516 -3.11465 1.000 18.18468 98 ARG H C 1
ATOM 873 O O . ARG B 2 98 ? 51.46813 2.19144 -3.23627 1.000 17.56928 98 ARG H O 1
ATOM 881 N N . ASP B 2 99 ? 50.53141 4.15312 -3.84756 1.000 17.19637 99 ASP H N 1
ATOM 882 C CA . ASP B 2 99 ? 49.80301 3.56418 -4.96349 1.000 17.25367 99 ASP H CA 1
ATOM 883 C C . ASP B 2 99 ? 50.78355 3.46215 -6.12020 1.000 20.21901 99 ASP H C 1
ATOM 884 O O . ASP B 2 99 ? 51.31137 4.49071 -6.55299 1.000 19.86944 99 ASP H O 1
ATOM 889 N N . TYR B 2 100 ? 51.05645 2.25106 -6.60648 1.000 19.95899 100 TYR H N 1
ATOM 890 C CA . TYR B 2 100 ? 51.96384 2.06229 -7.73965 1.000 21.69332 100 TYR H CA 1
ATOM 891 C C . TYR B 2 100 ? 51.20095 1.26052 -8.77797 1.000 23.82981 100 TYR H C 1
ATOM 892 O O . TYR B 2 100 ? 50.86310 0.09891 -8.53231 1.000 23.84840 100 TYR H O 1
ATOM 901 N N . LEU B 2 101 ? 50.92111 1.89062 -9.92313 1.000 24.41012 101 LEU H N 1
ATOM 902 C CA . LEU B 2 101 ? 50.07573 1.33589 -10.97570 1.000 26.87029 101 LEU H CA 1
ATOM 903 C C . LEU B 2 101 ? 48.67812 1.02415 -10.45146 1.000 25.04514 101 LEU H C 1
ATOM 904 O O . LEU B 2 101 ? 47.86820 1.94207 -10.30690 1.000 26.02575 101 LEU H O 1
ATOM 909 N N . TYR B 2 102 ? 48.37436 -0.23762 -10.13651 1.000 21.49911 102 TYR H N 1
ATOM 910 C CA . TYR B 2 102 ? 47.00990 -0.63709 -9.80191 1.000 20.27104 102 TYR H CA 1
ATOM 911 C C . TYR B 2 102 ? 46.83319 -1.08511 -8.35646 1.000 18.23276 102 TYR H C 1
ATOM 912 O O . TYR B 2 102 ? 45.71748 -1.45556 -7.96645 1.000 18.95839 102 TYR H O 1
ATOM 921 N N . ALA B 2 103 ? 47.89164 -1.08901 -7.56024 1.000 18.28518 103 ALA H N 1
ATOM 922 C CA . ALA B 2 103 ? 47.78109 -1.58175 -6.18953 1.000 18.57097 103 ALA H CA 1
ATOM 923 C C . ALA B 2 103 ? 48.71553 -0.75105 -5.32087 1.000 19.04324 103 ALA H C 1
ATOM 924 O O . ALA B 2 103 ? 49.27799 0.24609 -5.76778 1.000 21.87656 103 ALA H O 1
ATOM 926 N N . MET B 2 104 ? 48.88655 -1.15962 -4.06047 1.000 17.82913 104 MET H N 1
ATOM 927 C CA . MET B 2 104 ? 49.65865 -0.40947 -3.07693 1.000 17.43277 104 MET H CA 1
ATOM 928 C C . MET B 2 104 ? 50.96093 -1.17060 -2.84831 1.000 19.14749 104 MET H C 1
ATOM 929 O O . MET B 2 104 ? 50.97089 -2.18853 -2.15586 1.000 17.90513 104 MET H O 1
ATOM 934 N N . ASP B 2 105 ? 52.05915 -0.70546 -3.44834 1.000 19.84840 105 ASP H N 1
ATOM 935 C CA . ASP B 2 105 ? 53.22439 -1.58909 -3.47922 1.000 21.38601 105 ASP H CA 1
ATOM 936 C C . ASP B 2 105 ? 54.02830 -1.56948 -2.18199 1.000 21.81254 105 ASP H C 1
ATOM 937 O O . ASP B 2 105 ? 54.35438 -2.63780 -1.63929 1.000 24.29530 105 ASP H O 1
ATOM 942 N N A TYR B 2 106 ? 54.35405 -0.39044 -1.66309 0.532 21.78259 106 TYR H N 1
ATOM 943 N N B TYR B 2 106 ? 54.35497 -0.38543 -1.66470 0.468 21.86061 106 TYR H N 1
ATOM 944 C CA A TYR B 2 106 ? 55.14961 -0.27999 -0.44929 0.532 21.61150 106 TYR H CA 1
ATOM 945 C CA B TYR B 2 106 ? 55.16885 -0.23710 -0.46202 0.468 21.73656 106 TYR H CA 1
ATOM 946 C C A TYR B 2 106 ? 54.31442 0.34191 0.65849 0.532 20.59122 106 TYR H C 1
ATOM 947 C C B TYR B 2 106 ? 54.32245 0.35421 0.66124 0.468 20.56889 106 TYR H C 1
ATOM 948 O O A TYR B 2 106 ? 53.60619 1.32954 0.42910 0.532 20.95390 106 TYR H O 1
ATOM 949 O O B TYR B 2 106 ? 53.60315 1.33611 0.44564 0.468 20.87773 106 TYR H O 1
ATOM 966 N N . TRP B 2 107 ? 54.42702 -0.23630 1.86054 1.000 19.02386 107 TRP H N 1
ATOM 967 C CA . TRP B 2 107 ? 53.67301 0.18176 3.03832 1.000 17.34430 107 TRP H CA 1
ATOM 968 C C . TRP B 2 107 ? 54.63698 0.50111 4.18007 1.000 18.34743 107 TRP H C 1
ATOM 969 O O . TRP B 2 107 ? 55.59567 -0.23760 4.41029 1.000 19.04142 107 TRP H O 1
ATOM 980 N N . GLY B 2 108 ? 54.35647 1.55726 4.92868 1.000 17.75066 108 GLY H N 1
ATOM 981 C CA . GLY B 2 108 ? 55.14882 1.85857 6.10579 1.000 19.70798 108 GLY H CA 1
ATOM 982 C C . GLY B 2 108 ? 54.99013 0.80161 7.19575 1.000 21.79879 108 GLY H C 1
ATOM 983 O O . GLY B 2 108 ? 54.15096 -0.09312 7.13500 1.000 21.39096 108 GLY H O 1
ATOM 984 N N . GLN B 2 109 ? 55.80814 0.91437 8.24063 1.000 22.15866 109 GLN H N 1
ATOM 985 C CA . GLN B 2 109 ? 55.67995 -0.04516 9.33227 1.000 24.48882 109 GLN H CA 1
ATOM 986 C C . GLN B 2 109 ? 54.51306 0.23305 10.26993 1.000 26.11019 109 GLN H C 1
ATOM 987 O O . GLN B 2 109 ? 54.23406 -0.60268 11.14304 1.000 25.33361 109 GLN H O 1
ATOM 993 N N . GLY B 2 110 ? 53.82834 1.35666 10.11707 1.000 22.15100 110 GLY H N 1
ATOM 994 C CA . GLY B 2 110 ? 52.55715 1.56733 10.77873 1.000 21.56799 110 GLY H CA 1
ATOM 995 C C . GLY B 2 110 ? 52.67635 2.36440 12.06719 1.000 24.12061 110 GLY H C 1
ATOM 996 O O . GLY B 2 110 ? 53.73223 2.44591 12.68729 1.000 24.58491 110 GLY H O 1
ATOM 997 N N . THR B 2 111 ? 51.54667 2.96078 12.46812 1.000 22.92499 111 THR H N 1
ATOM 998 C CA . THR B 2 111 ? 51.43013 3.66275 13.74329 1.000 22.97808 111 THR H CA 1
ATOM 999 C C . THR B 2 111 ? 50.12912 3.24188 14.42725 1.000 22.34026 111 THR H C 1
ATOM 1000 O O . THR B 2 111 ? 49.09690 3.06341 13.77751 1.000 21.29567 111 THR H O 1
ATOM 1004 N N . SER B 2 112 ? 50.19333 3.04711 15.74626 1.000 22.70166 112 SER H N 1
ATOM 1005 C CA . SER B 2 112 ? 49.09882 2.44100 16.49802 1.000 23.68899 112 SER H CA 1
ATOM 1006 C C . SER B 2 112 ? 48.14093 3.50331 17.04124 1.000 22.51050 112 SER H C 1
ATOM 1007 O O . SER B 2 112 ? 48.58571 4.52976 17.56381 1.000 22.50963 112 SER H O 1
ATOM 1010 N N . VAL B 2 113 ? 46.83556 3.26560 16.88787 1.000 20.95596 113 VAL H N 1
ATOM 1011 C CA . VAL B 2 113 ? 45.77597 4.16749 17.35602 1.000 22.20846 113 VAL H CA 1
ATOM 1012 C C . VAL B 2 113 ? 44.79966 3.35890 18.20685 1.000 24.60241 113 VAL H C 1
ATOM 1013 O O . VAL B 2 113 ? 44.24089 2.36082 17.74075 1.000 23.29989 113 VAL H O 1
ATOM 1017 N N . THR B 2 114 ? 44.57578 3.78803 19.44746 1.000 25.41040 114 THR H N 1
ATOM 1018 C CA . THR B 2 114 ? 43.57385 3.15251 20.29394 1.000 26.89319 114 THR H CA 1
ATOM 1019 C C . THR B 2 114 ? 42.55077 4.20116 20.70492 1.000 26.50951 114 THR H C 1
ATOM 1020 O O . THR B 2 114 ? 42.92130 5.28472 21.16269 1.000 27.93977 114 THR H O 1
ATOM 1024 N N . VAL B 2 115 ? 41.27527 3.89417 20.51709 1.000 28.21711 115 VAL H N 1
ATOM 1025 C CA . VAL B 2 115 ? 40.19170 4.79648 20.88052 1.000 28.98746 115 VAL H CA 1
ATOM 1026 C C . VAL B 2 115 ? 39.48714 4.19444 22.08838 1.000 32.82076 115 VAL H C 1
ATOM 1027 O O . VAL B 2 115 ? 38.81553 3.16269 21.97761 1.000 33.20055 115 VAL H O 1
ATOM 1031 N N . SER B 2 116 ? 39.64313 4.83058 23.24587 1.000 36.75992 116 SER H N 1
ATOM 1032 C CA . SER B 2 116 ? 39.07390 4.29435 24.47654 1.000 39.09242 116 SER H CA 1
ATOM 1033 C C . SER B 2 116 ? 38.85143 5.41968 25.47578 1.000 38.56250 116 SER H C 1
ATOM 1034 O O . SER B 2 116 ? 39.59666 6.40178 25.50026 1.000 37.94109 116 SER H O 1
ATOM 1037 N N . SER B 2 117 ? 37.81449 5.26155 26.30508 1.000 39.99200 117 SER H N 1
ATOM 1038 C CA . SER B 2 117 ? 37.59982 6.17480 27.42350 1.000 45.75433 117 SER H CA 1
ATOM 1039 C C . SER B 2 117 ? 38.55673 5.90548 28.57551 1.000 44.63317 117 SER H C 1
ATOM 1040 O O . SER B 2 117 ? 38.76560 6.79539 29.40816 1.000 44.46835 117 SER H O 1
ATOM 1043 N N . ALA B 2 118 ? 39.14634 4.70913 28.61904 1.000 41.62222 118 ALA H N 1
ATOM 1044 C CA . ALA B 2 118 ? 40.10470 4.35369 29.65336 1.000 43.51810 118 ALA H CA 1
ATOM 1045 C C . ALA B 2 118 ? 41.33239 5.24837 29.57671 1.000 45.59199 118 ALA H C 1
ATOM 1046 O O . ALA B 2 118 ? 41.74867 5.67319 28.49479 1.000 45.81742 118 ALA H O 1
ATOM 1048 N N . SER B 2 119 ? 41.91576 5.52688 30.73894 1.000 46.88487 119 SER H N 1
ATOM 1049 C CA . SER B 2 119 ? 43.09125 6.37600 30.83434 1.000 46.50481 119 SER H CA 1
ATOM 1050 C C . SER B 2 119 ? 44.36160 5.56856 30.59486 1.000 44.89340 119 SER H C 1
ATOM 1051 O O . SER B 2 119 ? 44.37893 4.33974 30.68513 1.000 42.51473 119 SER H O 1
ATOM 1054 N N . THR B 2 120 ? 45.44164 6.28769 30.31551 1.000 46.62639 120 THR H N 1
ATOM 1055 C CA . THR B 2 120 ? 46.71707 5.64659 30.04181 1.000 45.40745 120 THR H CA 1
ATOM 1056 C C . THR B 2 120 ? 47.30438 5.08839 31.33394 1.000 44.75514 120 THR H C 1
ATOM 1057 O O . THR B 2 120 ? 47.12881 5.66446 32.40945 1.000 43.69580 120 THR H O 1
ATOM 1061 N N . LYS B 2 121 ? 48.01539 3.96839 31.22602 1.000 42.82944 121 LYS H N 1
ATOM 1062 C CA . LYS B 2 121 ? 48.64208 3.33783 32.38695 1.000 44.42369 121 LYS H CA 1
ATOM 1063 C C . LYS B 2 121 ? 49.93346 2.66058 31.96226 1.000 39.63792 121 LYS H C 1
ATOM 1064 O O . LYS B 2 121 ? 49.92144 1.80505 31.07301 1.000 38.90806 121 LYS H O 1
ATOM 1070 N N . GLY B 2 122 ? 51.03167 3.02235 32.61630 1.000 41.19756 122 GLY H N 1
ATOM 1071 C CA . GLY B 2 122 ? 52.32517 2.44926 32.33220 1.000 36.71931 122 GLY H CA 1
ATOM 1072 C C . GLY B 2 122 ? 52.51735 1.09680 32.98950 1.000 42.18533 122 GLY H C 1
ATOM 1073 O O . GLY B 2 122 ? 51.93480 0.79509 34.03607 1.000 41.57576 122 GLY H O 1
ATOM 1074 N N . PRO B 2 123 ? 53.35286 0.25754 32.38924 1.000 39.02064 123 PRO H N 1
ATOM 1075 C CA . PRO B 2 123 ? 53.48403 -1.11929 32.86071 1.000 37.27171 123 PRO H CA 1
ATOM 1076 C C . PRO B 2 123 ? 54.32043 -1.21789 34.12444 1.000 36.95930 123 PRO H C 1
ATOM 1077 O O . PRO B 2 123 ? 55.20743 -0.40828 34.39108 1.000 37.70871 123 PRO H O 1
ATOM 1081 N N . SER B 2 124 ? 54.01846 -2.25090 34.89868 1.000 37.67286 124 SER H N 1
ATOM 1082 C CA . SER B 2 124 ? 54.88930 -2.71612 35.96562 1.000 39.26050 124 SER H CA 1
ATOM 1083 C C . SER B 2 124 ? 55.70238 -3.87375 35.40510 1.000 36.43362 124 SER H C 1
ATOM 1084 O O . SER B 2 124 ? 55.13351 -4.84267 34.89018 1.000 37.83426 124 SER H O 1
ATOM 1087 N N . VAL B 2 125 ? 57.02091 -3.76897 35.48123 1.000 32.91535 125 VAL H N 1
ATOM 1088 C CA . VAL B 2 125 ? 57.90845 -4.78670 34.94010 1.000 32.30582 125 VAL H CA 1
ATOM 1089 C C . VAL B 2 125 ? 58.49797 -5.58433 36.09207 1.000 37.79173 125 VAL H C 1
ATOM 1090 O O . VAL B 2 125 ? 59.06355 -5.01293 37.03692 1.000 39.03698 125 VAL H O 1
ATOM 1094 N N . PHE B 2 126 ? 58.35864 -6.90398 36.02043 1.000 35.85041 126 PHE H N 1
ATOM 1095 C CA . PHE B 2 126 ? 58.83646 -7.80301 3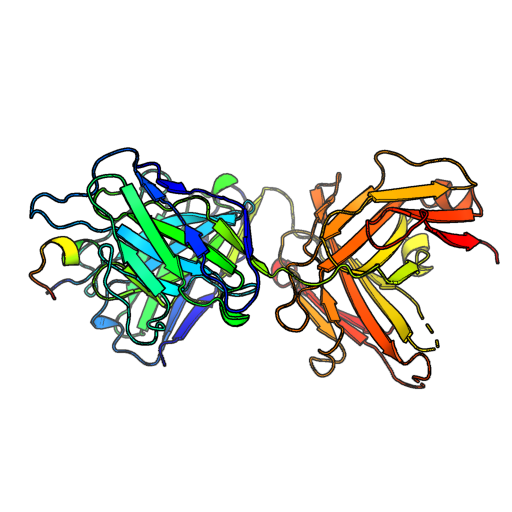7.05611 1.000 35.94781 126 PHE H CA 1
ATOM 1096 C C . PHE B 2 126 ? 59.75677 -8.84078 36.43164 1.000 38.01527 126 PHE H C 1
ATOM 1097 O O . PHE B 2 126 ? 59.52793 -9.27770 35.29531 1.000 37.96505 126 PHE H O 1
ATOM 1105 N N . PRO B 2 127 ? 60.79848 -9.25665 37.14225 1.000 38.49833 127 PRO H N 1
ATOM 1106 C CA . PRO B 2 127 ? 61.70625 -10.26764 36.59155 1.000 33.58449 127 PRO H CA 1
ATOM 1107 C C . PRO B 2 127 ? 61.10142 -11.66431 36.57387 1.000 38.69003 127 PRO H C 1
ATOM 1108 O O . PRO B 2 127 ? 60.23480 -12.01267 37.38293 1.000 35.85373 127 PRO H O 1
ATOM 1112 N N . LEU B 2 128 ? 61.56749 -12.45776 35.61121 1.000 34.81903 128 LEU H N 1
ATOM 1113 C CA . LEU B 2 128 ? 61.32730 -13.89669 35.52239 1.000 36.78000 128 LEU H CA 1
ATOM 1114 C C . LEU B 2 128 ? 62.69915 -14.54056 35.72336 1.000 38.87154 128 LEU H C 1
ATOM 1115 O O . LEU B 2 128 ? 63.47316 -14.67932 34.77421 1.000 36.48337 128 LEU H O 1
ATOM 1120 N N . ALA B 2 129 ? 62.99454 -14.93391 36.96226 1.000 41.69614 129 ALA H N 1
ATOM 1121 C CA . ALA B 2 129 ? 64.35898 -15.28045 37.33754 1.000 41.47088 129 ALA H CA 1
ATOM 1122 C C . ALA B 2 129 ? 64.71845 -16.69623 36.88203 1.000 42.70480 129 ALA H C 1
ATOM 1123 O O . ALA B 2 129 ? 63.89284 -17.61411 36.96253 1.000 42.88734 129 ALA H O 1
ATOM 1125 N N . PRO B 2 130 ? 65.95704 -16.91387 36.41655 1.000 41.52652 130 PRO H N 1
ATOM 1126 C CA . PRO B 2 130 ? 66.36564 -18.23444 35.92939 1.000 44.32035 130 PRO H CA 1
ATOM 1127 C C . PRO B 2 130 ? 66.53738 -19.24193 37.05895 1.000 46.01498 130 PRO H C 1
ATOM 1128 O O . PRO B 2 130 ? 66.16251 -20.39913 36.86619 1.000 48.10736 130 PRO H O 1
ATOM 1132 N N . GLY B 2 138 ? 73.00275 -27.52483 29.24944 1.000 51.82253 138 GLY H N 1
ATOM 1133 C CA . GLY B 2 138 ? 72.95723 -26.42290 30.19296 1.000 49.60054 138 GLY H CA 1
ATOM 1134 C C . GLY B 2 138 ? 72.32948 -25.16835 29.61632 1.000 51.42506 138 GLY H C 1
ATOM 1135 O O . GLY B 2 138 ? 73.02539 -24.21705 29.25620 1.000 50.15042 138 GLY H O 1
ATOM 1136 N N . THR B 2 139 ? 71.00212 -25.16398 29.52510 1.000 49.73704 139 THR H N 1
ATOM 1137 C CA . THR B 2 139 ? 70.25352 -24.03388 28.98883 1.000 48.34620 139 THR H CA 1
ATOM 1138 C C . THR B 2 139 ? 69.30703 -23.50540 30.05339 1.000 47.62462 139 THR H C 1
ATOM 1139 O O . THR B 2 139 ? 68.48466 -24.25751 30.59099 1.000 48.23032 139 THR H O 1
ATOM 1143 N N . ALA B 2 140 ? 69.42164 -22.21419 30.34421 1.000 45.21659 140 ALA H N 1
ATOM 1144 C CA . ALA B 2 140 ? 68.57867 -21.52961 31.30857 1.000 44.28499 140 ALA H CA 1
ATOM 1145 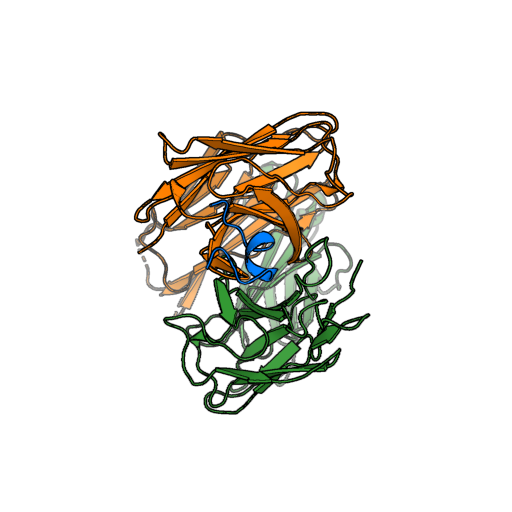C C . ALA B 2 140 ? 67.66170 -20.55046 30.58839 1.000 43.33949 140 ALA H C 1
ATOM 1146 O O . ALA B 2 140 ? 67.99908 -20.02891 29.52223 1.000 39.89738 140 ALA H O 1
ATOM 1148 N N . ALA B 2 141 ? 66.49756 -20.29821 31.18293 1.000 41.20019 141 ALA H N 1
ATOM 1149 C CA . ALA B 2 141 ? 65.55236 -19.32905 30.65330 1.000 38.63346 141 ALA H CA 1
ATOM 1150 C C . ALA B 2 141 ? 65.29166 -18.25572 31.69757 1.000 40.27349 141 ALA H C 1
ATOM 1151 O O . ALA B 2 141 ? 65.16920 -18.54966 32.89110 1.000 41.30661 141 ALA H O 1
ATOM 1153 N N . LEU B 2 142 ? 65.22405 -17.01145 31.24039 1.000 37.09454 142 LEU H N 1
ATOM 1154 C CA . LEU B 2 142 ? 64.91418 -15.87307 32.08943 1.000 38.30319 142 LEU H CA 1
ATOM 1155 C C . LEU B 2 142 ? 64.09060 -14.88915 31.27264 1.000 37.04727 142 LEU H C 1
ATOM 1156 O O . LEU B 2 142 ? 64.00590 -14.99638 30.04692 1.000 36.89949 142 LEU H O 1
ATOM 1161 N N . GLY B 2 143 ? 63.45981 -13.93970 31.94771 1.000 34.54342 143 GLY H N 1
ATOM 1162 C CA . GLY B 2 143 ? 62.63538 -13.01997 31.19520 1.000 34.07905 143 GLY H CA 1
ATOM 1163 C C . GLY B 2 143 ? 62.11065 -11.88411 32.03594 1.000 35.75371 143 GLY H C 1
ATOM 1164 O O . GLY B 2 143 ? 62.56644 -11.64468 33.15553 1.000 38.21907 143 GLY H O 1
ATOM 1165 N N . CYS B 2 144 ? 61.14490 -11.17280 31.46120 1.000 32.83711 144 CYS H N 1
ATOM 1166 C CA . CYS B 2 144 ? 60.52859 -10.01495 32.09135 1.000 35.79453 144 CYS H CA 1
ATOM 1167 C C . CYS B 2 144 ? 59.02404 -10.08216 31.88291 1.000 37.28225 144 CYS H C 1
ATOM 1168 O O . CYS B 2 144 ? 58.56597 -10.29091 30.75765 1.000 35.09971 144 CYS H O 1
ATOM 1171 N N . LEU B 2 145 ? 58.25550 -9.89731 32.95074 1.000 33.68498 145 LEU H N 1
ATOM 1172 C CA . LEU B 2 145 ? 56.80614 -9.84528 32.84213 1.000 33.51909 145 LEU H CA 1
ATOM 1173 C C . LEU B 2 145 ? 56.38929 -8.38070 32.81810 1.000 35.32262 145 LEU H C 1
ATOM 1174 O O . LEU B 2 145 ? 56.65994 -7.63805 33.76794 1.000 33.74800 145 LEU H O 1
ATOM 1179 N N . VAL B 2 146 ? 55.75447 -7.96841 31.72219 1.000 29.76041 146 VAL H N 1
ATOM 1180 C CA . VAL B 2 146 ? 55.36165 -6.58467 31.48303 1.000 32.35521 146 VAL H CA 1
ATOM 1181 C C . VAL B 2 146 ? 53.84403 -6.53207 31.62976 1.000 37.91570 146 VAL H C 1
ATOM 1182 O O . VAL B 2 146 ? 53.11849 -6.82852 30.67941 1.000 33.82865 146 VAL H O 1
ATOM 1186 N N . LYS B 2 147 ? 53.33473 -6.14591 32.80218 1.000 36.91926 147 LYS H N 1
ATOM 1187 C CA . LYS B 2 147 ? 51.90341 -6.30059 33.02343 1.000 38.97729 147 LYS H CA 1
ATOM 1188 C C . LYS B 2 147 ? 51.23417 -5.01794 33.51172 1.000 38.21624 147 LYS H C 1
ATOM 1189 O O . LYS B 2 147 ? 51.87144 -4.10428 34.04844 1.000 37.76565 147 LYS H O 1
ATOM 1195 N N . ASP B 2 148 ? 49.92221 -4.96948 33.25384 1.000 34.59769 148 ASP H N 1
ATOM 1196 C CA . ASP B 2 148 ? 49.00727 -3.90137 33.67265 1.000 37.92552 148 ASP H CA 1
ATOM 1197 C C . ASP B 2 148 ? 49.31194 -2.56919 32.99128 1.000 39.60372 148 ASP H C 1
ATOM 1198 O O . ASP B 2 148 ? 49.39008 -1.52466 33.63874 1.000 40.05565 148 ASP H O 1
ATOM 1203 N N . TYR B 2 149 ? 49.42136 -2.59888 31.66531 1.000 37.21783 149 TYR H N 1
ATOM 1204 C CA . TYR B 2 149 ? 49.56973 -1.37706 30.89313 1.000 38.28434 149 TYR H CA 1
ATOM 1205 C C . TYR B 2 149 ? 48.39695 -1.20410 29.93286 1.000 35.80720 149 TYR H C 1
ATOM 1206 O O . TYR B 2 149 ? 47.71995 -2.16582 29.55887 1.000 35.09620 149 TYR H O 1
ATOM 1215 N N . PHE B 2 150 ? 48.16098 0.05754 29.54892 1.000 35.23471 150 PHE H N 1
ATOM 1216 C CA . PHE B 2 150 ? 47.12983 0.42065 28.59005 1.000 35.29299 150 PHE H CA 1
ATOM 1217 C C . PHE B 2 150 ? 47.52536 1.74289 27.96552 1.000 37.23447 150 PHE H C 1
ATOM 1218 O O . PHE B 2 150 ? 47.96950 2.64078 28.69311 1.000 40.05606 150 PHE H O 1
ATOM 1226 N N . PRO B 2 151 ? 47.39661 1.90897 26.64153 1.000 36.39939 151 PRO H N 1
ATOM 1227 C CA . PRO B 2 151 ? 46.97359 0.91237 25.66172 1.000 38.44166 151 PRO H CA 1
ATOM 1228 C C . PRO B 2 151 ? 48.17827 0.16940 25.09990 1.000 36.78311 151 PRO H C 1
ATOM 1229 O O . PRO B 2 151 ? 49.27722 0.27685 25.64089 1.000 37.90811 151 PRO H O 1
ATOM 1233 N N . GLU B 2 152 ? 47.97100 -0.56385 24.02077 1.000 34.79793 152 GLU H N 1
ATOM 1234 C CA . GLU B 2 152 ? 49.08731 -1.10544 23.27449 1.000 37.91848 152 GLU H CA 1
ATOM 1235 C C . GLU B 2 152 ? 49.71707 0.03975 22.47688 1.000 36.52797 152 GLU H C 1
ATOM 1236 O O . GLU B 2 152 ? 49.06934 1.06182 22.23523 1.000 37.03643 152 GLU H O 1
ATOM 1242 N N . PRO B 2 153 ? 50.99082 -0.08029 22.06780 1.000 39.02198 153 PRO H N 1
ATOM 1243 C CA . PRO B 2 153 ? 51.94928 -1.16831 22.20384 1.000 39.52636 153 PRO H CA 1
ATOM 1244 C C . PRO B 2 153 ? 53.01261 -0.94724 23.26102 1.000 37.79883 153 PRO H C 1
ATOM 1245 O O . PRO B 2 153 ? 53.21338 0.15523 23.77834 1.000 37.04295 153 PRO H O 1
ATOM 1249 N N . VAL B 2 154 ? 53.70636 -2.04114 23.54757 1.000 37.63461 154 VAL H N 1
ATOM 1250 C CA . VAL B 2 154 ? 54.92312 -2.05805 24.34136 1.000 36.89971 154 VAL H CA 1
ATOM 1251 C C . VAL B 2 154 ? 56.00183 -2.71135 23.48875 1.000 35.40435 154 VAL H C 1
ATOM 1252 O O . VAL B 2 154 ? 55.74960 -3.73585 22.84874 1.000 37.44903 154 VAL H O 1
ATOM 1256 N N . THR B 2 155 ? 57.19117 -2.11750 23.45514 1.000 35.12188 155 THR H N 1
ATOM 1257 C CA . THR B 2 155 ? 58.33449 -2.73770 22.79988 1.000 35.80154 155 THR H CA 1
ATOM 1258 C C . THR B 2 155 ? 59.33747 -3.18243 23.85668 1.000 36.62740 155 THR H C 1
ATOM 1259 O O . THR B 2 155 ? 59.52444 -2.50635 24.87279 1.000 35.50355 155 THR H O 1
ATOM 1263 N N . VAL B 2 156 ? 59.96081 -4.33612 23.62287 1.000 32.95068 156 VAL H N 1
ATOM 1264 C CA . VAL B 2 156 ? 60.91652 -4.93329 24.54806 1.000 33.44477 156 VAL H CA 1
ATOM 1265 C C . VAL B 2 156 ? 62.17343 -5.30624 23.77797 1.000 35.77489 156 VAL H C 1
ATOM 1266 O O . VAL B 2 156 ? 62.10024 -5.99059 22.75127 1.000 34.23525 156 VAL H O 1
ATOM 1270 N N . SER B 2 157 ? 63.32109 -4.85686 24.27364 1.000 36.83611 157 SER H N 1
ATOM 1271 C CA . SER B 2 157 ? 64.61827 -5.30815 23.79061 1.000 40.85340 157 SER H CA 1
ATOM 1272 C C . SER B 2 157 ? 65.42783 -5.80514 24.98380 1.000 38.72186 157 SER H C 1
ATOM 1273 O O . SER B 2 157 ? 65.00315 -5.68990 26.13632 1.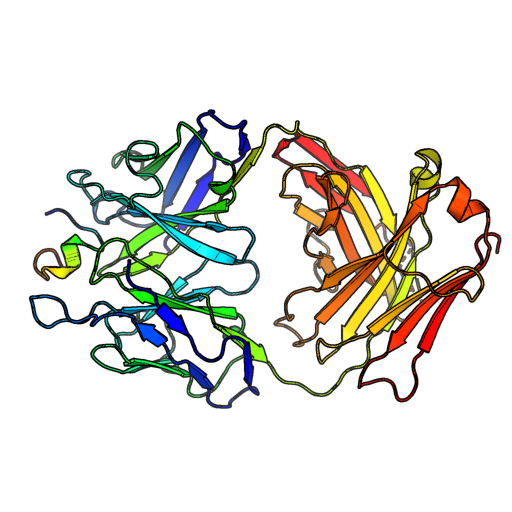000 38.01653 157 SER H O 1
ATOM 1276 N N . TRP B 2 158 ? 66.59293 -6.38303 24.70827 1.000 37.61026 158 TRP H N 1
ATOM 1277 C CA . TRP B 2 158 ? 67.44544 -6.94011 25.75227 1.000 41.29026 158 TRP H CA 1
ATOM 1278 C C . TRP B 2 158 ? 68.87205 -6.43401 25.59582 1.000 44.34546 158 TRP H C 1
ATOM 1279 O O . TRP B 2 158 ? 69.44334 -6.49907 24.50208 1.000 45.43123 158 TRP H O 1
ATOM 1290 N N . ASN B 2 159 ? 69.44730 -5.95900 26.70232 1.000 44.42681 159 ASN H N 1
ATOM 1291 C CA . ASN B 2 159 ? 70.80812 -5.42211 26.72440 1.000 44.06991 159 ASN H CA 1
ATOM 1292 C C . ASN B 2 159 ? 70.97459 -4.33295 25.66582 1.000 46.82716 159 ASN H C 1
ATOM 1293 O O . ASN B 2 159 ? 71.98186 -4.27407 24.95553 1.000 49.20387 159 ASN H O 1
ATOM 1298 N N . SER B 2 160 ? 69.95596 -3.47075 25.56254 1.000 44.94392 160 SER H N 1
ATOM 1299 C CA . SER B 2 160 ? 69.92637 -2.31710 24.65693 1.000 47.57093 160 SER H CA 1
ATOM 1300 C C . SER B 2 160 ? 70.02419 -2.72314 23.19005 1.000 45.69551 160 SER H C 1
ATOM 1301 O O . SER B 2 160 ? 70.59132 -1.99720 22.37417 1.000 49.76755 160 SER H O 1
ATOM 1304 N N . GLY B 2 161 ? 69.45019 -3.86781 22.83866 1.000 45.73239 161 GLY H N 1
ATOM 1305 C CA . GLY B 2 161 ? 69.43611 -4.32331 21.46514 1.000 46.33909 161 GLY H CA 1
ATOM 1306 C C . GLY B 2 161 ? 70.57291 -5.24272 21.08925 1.000 45.17758 161 GLY H C 1
ATOM 1307 O O . GLY B 2 161 ? 70.64072 -5.67684 19.93223 1.000 45.33747 161 GLY H O 1
ATOM 1308 N N . ALA B 2 162 ? 71.46436 -5.55715 22.03012 1.000 46.41417 162 ALA H N 1
ATOM 1309 C CA . ALA B 2 162 ? 72.61802 -6.39486 21.73212 1.000 48.37216 162 ALA H CA 1
ATOM 1310 C C . ALA B 2 162 ? 72.26740 -7.87094 21.76582 1.000 47.80349 162 ALA H C 1
ATOM 1311 O O . ALA B 2 162 ? 72.88805 -8.66882 21.05659 1.000 46.88515 162 ALA H O 1
ATOM 1313 N N . LEU B 2 163 ? 71.28473 -8.24932 22.57724 1.000 46.75494 163 LEU H N 1
ATOM 1314 C CA . LEU B 2 163 ? 70.87248 -9.63939 22.72744 1.000 45.00812 163 LEU H CA 1
ATOM 1315 C C . LEU B 2 163 ? 69.60046 -9.85790 21.91128 1.000 47.78685 163 LEU H C 1
ATOM 1316 O O . LEU B 2 163 ? 68.52505 -9.35928 22.27111 1.000 43.32303 163 LEU H O 1
ATOM 1321 N N . THR B 2 164 ? 69.73135 -10.59226 20.80428 1.000 43.35990 164 THR H N 1
ATOM 1322 C CA . THR B 2 164 ? 68.60194 -10.94089 19.95185 1.000 45.42261 164 THR H CA 1
ATOM 1323 C C . THR B 2 164 ? 68.41329 -12.43686 19.77130 1.000 45.67387 164 THR H C 1
ATOM 1324 O O . THR B 2 164 ? 67.29447 -12.86714 19.48469 1.000 42.70132 164 THR H O 1
ATOM 1328 N N . SER B 2 165 ? 69.46529 -13.23717 19.93114 1.000 44.02913 165 SER H N 1
ATOM 1329 C CA . SER B 2 165 ? 69.34455 -14.67539 19.73469 1.000 44.00160 165 SER H CA 1
ATOM 1330 C C . SER B 2 165 ? 68.61585 -15.31483 20.91262 1.000 42.89157 165 SER H C 1
ATOM 1331 O O . SER B 2 165 ? 68.93058 -15.03771 22.07375 1.000 40.71666 165 SER H O 1
ATOM 1334 N N . GLY B 2 166 ? 67.65040 -16.18240 20.60835 1.000 41.39978 166 GLY H N 1
ATOM 1335 C CA . GLY B 2 166 ? 66.87825 -16.86857 21.63079 1.000 43.89660 166 GLY H CA 1
ATOM 1336 C C . GLY B 2 166 ? 65.86832 -16.01320 22.35949 1.000 39.32160 166 GLY H C 1
ATOM 1337 O O . GLY B 2 166 ? 65.33407 -16.44780 23.38160 1.000 38.75761 166 GLY H O 1
ATOM 1338 N N . VAL B 2 167 ? 65.59996 -14.81710 21.88145 1.000 35.89611 167 VAL H N 1
ATOM 1339 C CA . VAL B 2 167 ? 64.62768 -13.92688 22.49877 1.000 37.56913 167 VAL H CA 1
ATOM 1340 C C . VAL B 2 167 ? 63.25094 -14.24444 21.93580 1.000 38.89675 167 VAL H C 1
ATOM 1341 O O . VAL B 2 167 ? 63.08775 -14.44770 20.72926 1.000 36.81466 167 VAL H O 1
ATOM 1345 N N . HIS B 2 168 ? 62.25161 -14.30746 22.81200 1.000 38.47065 168 HIS H N 1
ATOM 1346 C CA . HIS B 2 168 ? 60.86684 -14.51272 22.39570 1.000 34.13086 168 HIS H CA 1
ATOM 1347 C C . HIS B 2 168 ? 60.00154 -13.51348 23.14787 1.000 35.36982 168 HIS H C 1
ATOM 1348 O O . HIS B 2 168 ? 59.83212 -13.62593 24.36530 1.000 32.31675 168 HIS H O 1
ATOM 1355 N N . THR B 2 169 ? 59.45590 -12.53715 22.43292 1.000 34.68474 169 THR H N 1
ATOM 1356 C CA . THR B 2 169 ? 58.52577 -11.58975 23.02387 1.000 33.19552 169 THR H CA 1
ATOM 1357 C C . THR B 2 169 ? 57.12093 -11.95306 22.55928 1.000 36.77624 169 THR H C 1
ATOM 1358 O O . THR B 2 169 ? 56.83503 -11.95188 21.35376 1.000 31.85679 169 THR H O 1
ATOM 1362 N N . PHE B 2 170 ? 56.25958 -12.27988 23.51835 1.000 31.16572 170 PHE H N 1
ATOM 1363 C CA . PHE B 2 170 ? 54.92504 -12.80153 23.27968 1.000 29.21190 170 PHE H CA 1
ATOM 1364 C C . PHE B 2 170 ? 53.92437 -11.69323 22.97607 1.000 31.53184 170 PHE H C 1
ATOM 1365 O O . PHE B 2 170 ? 54.04966 -10.57020 23.47440 1.000 31.09366 170 PHE H O 1
ATOM 1373 N N . PRO B 2 171 ? 52.91521 -11.99834 22.15477 1.000 31.98182 171 PRO H N 1
ATOM 1374 C CA . PRO B 2 171 ? 51.80069 -11.06409 21.96883 1.000 33.41581 171 PRO H CA 1
ATOM 1375 C C . PRO B 2 171 ? 51.13005 -10.72427 23.28925 1.000 31.85790 171 PRO H C 1
ATOM 1376 O O . PRO B 2 171 ? 51.00326 -11.56436 24.18148 1.000 31.77329 171 PRO H O 1
ATOM 1380 N N . ALA B 2 172 ? 50.70818 -9.47063 23.40764 1.000 35.06047 172 ALA H N 1
ATOM 1381 C CA . ALA B 2 172 ? 49.96975 -9.04824 24.58597 1.000 34.99038 172 ALA H CA 1
ATOM 1382 C C . ALA B 2 172 ? 48.62142 -9.75606 24.64386 1.000 38.25186 172 ALA H C 1
ATOM 1383 O O . ALA B 2 172 ? 48.02678 -10.09807 23.61851 1.000 38.45125 172 ALA H O 1
ATOM 1385 N N . VAL B 2 173 ? 48.15414 -9.99574 25.86216 1.000 35.06981 173 VAL H N 1
ATOM 1386 C CA . VAL B 2 173 ? 46.83597 -10.55301 26.11532 1.000 34.83113 173 VAL H CA 1
ATOM 1387 C C . VAL B 2 173 ? 46.07367 -9.55074 26.96374 1.000 36.42112 173 VAL H C 1
ATOM 1388 O O . VAL B 2 173 ? 46.65685 -8.89037 27.83054 1.000 37.16910 173 VAL H O 1
ATOM 1392 N N . LEU B 2 174 ? 44.78080 -9.41227 26.69297 1.000 36.46483 174 LEU H N 1
ATOM 1393 C CA . LEU B 2 174 ? 43.94866 -8.47728 27.43426 1.000 37.27670 174 LEU H CA 1
ATOM 1394 C C . LEU B 2 174 ? 43.42579 -9.17246 28.68483 1.000 39.23099 174 LEU H C 1
ATOM 1395 O O . LEU B 2 174 ? 42.81551 -10.24236 28.59746 1.000 39.46953 174 LEU H O 1
ATOM 1400 N N . GLN B 2 175 ? 43.67194 -8.57371 29.84538 1.000 40.06376 175 GLN H N 1
ATOM 1401 C CA . GLN B 2 175 ? 43.27046 -9.18272 31.10021 1.000 40.38968 175 GLN H CA 1
ATOM 1402 C C . GLN B 2 175 ? 41.84879 -8.76809 31.45803 1.000 42.96925 175 GLN H C 1
ATOM 1403 O O . GLN B 2 175 ? 41.29510 -7.81387 30.90418 1.000 42.18463 175 GLN H O 1
ATOM 1409 N N . SER B 2 176 ? 41.26645 -9.49744 32.41621 1.000 42.60948 176 SER H N 1
ATOM 1410 C CA . SER B 2 176 ? 39.88987 -9.23800 32.82491 1.000 44.79780 176 SER H CA 1
ATOM 1411 C C . SER B 2 176 ? 39.69253 -7.79108 33.25941 1.000 44.75986 176 SER H C 1
ATOM 1412 O O . SER B 2 176 ? 38.58901 -7.24776 33.13686 1.000 46.78450 176 SER H O 1
ATOM 1415 N N . SER B 2 177 ? 40.75452 -7.14570 33.73742 1.000 42.71030 177 SER H N 1
ATOM 1416 C CA . SER B 2 177 ? 40.71166 -5.76778 34.20791 1.000 40.91649 177 SER H CA 1
ATOM 1417 C C . SER B 2 177 ? 40.70434 -4.73116 33.09111 1.000 41.61236 177 SER H C 1
ATOM 1418 O O . SER B 2 177 ? 40.55130 -3.53832 33.37677 1.000 42.74855 177 SER H O 1
ATOM 1421 N N . GLY B 2 178 ? 40.87153 -5.13648 31.83885 1.000 39.46844 178 GLY H N 1
ATOM 1422 C CA . GLY B 2 178 ? 40.99919 -4.18380 30.75811 1.000 42.32747 178 GLY H CA 1
ATOM 1423 C C . GLY B 2 178 ? 42.40701 -3.69234 30.51654 1.000 39.80996 178 GLY H C 1
ATOM 1424 O O . GLY B 2 178 ? 42.61183 -2.85776 29.62488 1.000 36.90468 178 GLY H O 1
ATOM 1425 N N . LEU B 2 179 ? 43.37873 -4.17905 31.28104 1.000 38.51666 179 LEU H N 1
ATOM 1426 C CA . LEU B 2 179 ? 44.77522 -3.82611 31.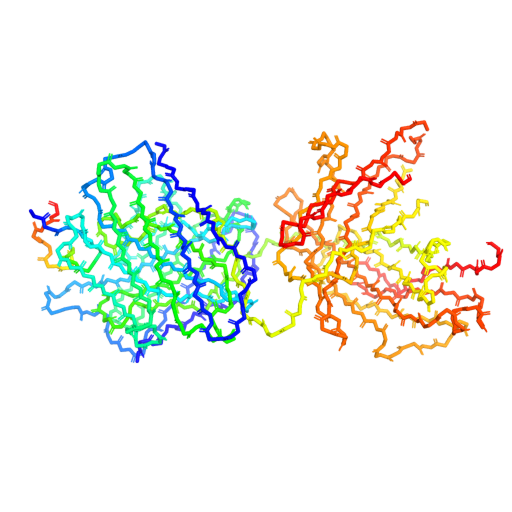10646 1.000 36.45579 179 LEU H CA 1
ATOM 1427 C C . LEU B 2 179 ? 45.50829 -4.96045 30.40031 1.000 37.33557 179 LEU H C 1
ATOM 1428 O O . LEU B 2 179 ? 45.16521 -6.13483 30.55384 1.000 38.31536 179 LEU H O 1
ATOM 1433 N N . TYR B 2 180 ? 46.52117 -4.59669 29.61751 1.000 35.30241 180 TYR H N 1
ATOM 1434 C CA . TYR B 2 180 ? 47.28168 -5.56185 28.83705 1.000 35.05300 180 TYR H CA 1
ATOM 1435 C C . TYR B 2 180 ? 48.43550 -6.13509 29.64119 1.000 37.23860 180 TYR H C 1
ATOM 1436 O O . TYR B 2 180 ? 48.87500 -5.56044 30.64110 1.000 35.19259 180 TYR H O 1
ATOM 1445 N N . SER B 2 181 ? 48.93570 -7.27750 29.17363 1.000 32.79431 181 SER H N 1
ATOM 1446 C CA . SER B 2 181 ? 50.05843 -7.94578 29.80986 1.000 37.07235 181 SER H CA 1
ATOM 1447 C C . SER B 2 181 ? 50.78816 -8.82750 28.80403 1.000 34.27884 181 SER H C 1
ATOM 1448 O O . SER B 2 181 ? 50.15999 -9.50488 27.98723 1.000 31.97723 181 SER H O 1
ATOM 1451 N N . LEU B 2 182 ? 52.11834 -8.83240 28.88471 1.000 31.26654 182 LEU H N 1
ATOM 1452 C CA . LEU B 2 182 ? 52.92595 -9.70925 28.04742 1.000 31.85241 182 LEU H CA 1
ATOM 1453 C C . LEU B 2 182 ? 54.22567 -10.03461 28.76318 1.000 33.06034 182 LEU H C 1
ATOM 1454 O O . LEU B 2 182 ? 54.65941 -9.31763 29.66565 1.000 34.39197 182 LEU H O 1
ATOM 1459 N N . SER B 2 183 ? 54.85656 -11.11478 28.33253 1.000 30.03047 183 SER H N 1
ATOM 1460 C CA . SER B 2 183 ? 56.17080 -11.48173 28.82756 1.000 33.19958 183 SER H CA 1
ATOM 1461 C C . SER B 2 183 ? 57.14461 -11.57408 27.65893 1.000 34.38244 183 SER H C 1
ATOM 1462 O O . SER B 2 183 ? 56.75406 -11.84368 26.51760 1.000 32.95643 183 SER H O 1
ATOM 1465 N N . SER B 2 184 ? 58.41545 -11.31859 27.95310 1.000 32.88050 184 SER H N 1
ATOM 1466 C CA . SER B 2 184 ? 59.50282 -11.50421 27.00400 1.000 33.86652 184 SER H CA 1
ATOM 1467 C C . SER B 2 184 ? 60.52874 -12.40287 27.67218 1.000 32.82476 184 SER H C 1
ATOM 1468 O O . SER B 2 184 ? 60.97282 -12.10260 28.78419 1.000 33.13757 184 SER H O 1
ATOM 1471 N N . VAL B 2 185 ? 60.89535 -13.49528 27.00664 1.000 29.24981 185 VAL H N 1
ATOM 1472 C CA . VAL B 2 185 ? 61.79935 -14.49212 27.56141 1.000 31.68650 185 VAL H CA 1
ATOM 1473 C C . VAL B 2 185 ? 63.04211 -14.58404 26.68889 1.000 36.87733 185 VAL H C 1
ATOM 1474 O O . VAL B 2 185 ? 63.05481 -14.16384 25.53128 1.000 36.27372 185 VAL H O 1
ATOM 1478 N N . VAL B 2 186 ? 64.09802 -15.15054 27.26258 1.000 36.95751 186 VAL H N 1
ATOM 1479 C CA . VAL B 2 186 ? 65.32765 -15.40956 26.51824 1.000 37.14771 186 VAL H CA 1
ATOM 1480 C C . VAL B 2 186 ? 66.00459 -16.62739 27.13112 1.000 37.96268 186 VAL H C 1
ATOM 1481 O O . VAL B 2 186 ? 66.05678 -16.77599 28.35777 1.000 37.47606 186 VAL H O 1
ATOM 1485 N N . THR B 2 187 ? 66.46774 -17.52658 26.27244 1.000 36.32318 187 THR H N 1
ATOM 1486 C CA . THR B 2 187 ? 67.25996 -18.67153 26.68859 1.000 38.70247 187 THR H CA 1
ATOM 1487 C C . THR B 2 187 ? 68.73670 -18.33796 26.52042 1.000 39.11692 187 THR H C 1
ATOM 1488 O O . THR B 2 187 ? 69.13502 -17.76067 25.50445 1.000 38.22089 187 THR H O 1
ATOM 1492 N N . VAL B 2 188 ? 69.53042 -18.66855 27.53568 1.000 41.90411 188 VAL H N 1
ATOM 1493 C CA . VAL B 2 188 ? 70.96180 -18.36714 27.57266 1.000 42.84571 188 VAL H CA 1
ATOM 1494 C C . VAL B 2 188 ? 71.67791 -19.55584 28.19082 1.000 43.26373 188 VAL H C 1
ATOM 1495 O O . VAL B 2 188 ? 71.06071 -20.37340 28.88624 1.000 44.72932 188 VAL H O 1
ATOM 1499 N N . PRO B 2 189 ? 72.98308 -19.68505 27.95336 1.000 46.65267 189 PRO H N 1
ATOM 1500 C CA . PRO B 2 189 ? 73.72625 -20.76465 28.61498 1.000 45.90453 189 PRO H CA 1
ATOM 1501 C C . PRO B 2 189 ? 73.67496 -20.59298 30.12435 1.000 46.31549 189 PRO H C 1
ATOM 1502 O O . PRO B 2 189 ? 73.80876 -19.48497 30.64685 1.000 47.32405 189 PRO H O 1
ATOM 1506 N N . SER B 2 190 ? 73.44466 -21.70260 30.82948 1.000 47.00465 190 SER H N 1
ATOM 1507 C CA . SER B 2 190 ? 73.33240 -21.61770 32.28067 1.000 48.46181 190 SER H CA 1
ATOM 1508 C C . SER B 2 190 ? 74.64836 -21.19807 32.92776 1.000 50.77564 190 SER H C 1
ATOM 1509 O O . SER B 2 190 ? 74.64319 -20.73387 34.07360 1.000 49.48976 190 SER H O 1
ATOM 1512 N N . SER B 2 191 ? 75.77035 -21.32982 32.21288 1.000 47.70605 191 SER H N 1
ATOM 1513 C CA . SER B 2 191 ? 77.05629 -20.95082 32.78726 1.000 51.32874 191 SER H CA 1
ATOM 1514 C C . SER B 2 191 ? 77.14647 -19.44738 33.02186 1.000 52.47812 191 SER H C 1
ATOM 1515 O O . SER B 2 191 ? 77.84477 -19.00690 33.94292 1.000 52.87776 191 SER H O 1
ATOM 1518 N N . SER B 2 192 ? 76.44359 -18.64759 32.22374 1.000 50.13255 192 SER H N 1
ATOM 1519 C CA . SER B 2 192 ? 76.50291 -17.19889 32.37598 1.000 50.32139 192 SER H CA 1
ATOM 1520 C C . SER B 2 192 ? 75.64393 -16.72013 33.54326 1.000 49.61634 192 SER H C 1
ATOM 1521 O O . SER B 2 192 ? 75.74253 -15.56713 33.96107 1.000 47.96082 192 SER H O 1
ATOM 1524 N N . THR B 2 195 ? 77.56355 -14.21676 36.11153 1.000 51.09269 195 THR H N 1
ATOM 1525 C CA . THR B 2 195 ? 78.43089 -13.11444 35.71508 1.000 49.77069 195 THR H CA 1
ATOM 1526 C C . THR B 2 195 ? 77.75760 -12.15987 34.71797 1.000 52.58613 195 THR H C 1
ATOM 1527 O O . THR B 2 195 ? 77.79982 -10.94090 34.89862 1.000 50.34051 195 THR H O 1
ATOM 1531 N N . GLN B 2 196 ? 77.13672 -12.71326 33.67416 1.000 51.19405 196 GLN H N 1
ATOM 1532 C CA . GLN B 2 196 ? 76.52428 -11.88828 32.63411 1.000 49.77111 196 GLN H CA 1
ATOM 1533 C C . GLN B 2 196 ? 75.31446 -11.12927 33.16109 1.000 49.18425 196 GLN H C 1
ATOM 1534 O O . GLN B 2 196 ? 74.43245 -11.70774 33.80511 1.000 45.40596 196 GLN H O 1
ATOM 1540 N N . THR B 2 197 ? 75.26271 -9.83134 32.85921 1.000 49.93130 197 THR H N 1
ATOM 1541 C CA . THR B 2 197 ? 74.13886 -8.99116 33.25267 1.000 48.55946 197 THR H CA 1
ATOM 1542 C C . THR B 2 197 ? 73.08825 -8.97667 32.14496 1.000 46.16999 197 THR H C 1
ATOM 1543 O O . THR B 2 197 ? 73.40251 -8.71393 30.97906 1.000 44.08825 197 THR H O 1
ATOM 1547 N N . TYR B 2 198 ? 71.84337 -9.25894 32.51795 1.000 43.53764 198 TYR H N 1
ATOM 1548 C CA . TYR B 2 198 ? 70.71866 -9.30320 31.59109 1.000 42.38482 198 TYR H CA 1
ATOM 1549 C C . TYR B 2 198 ? 69.71337 -8.23279 31.99071 1.000 40.91848 198 TYR H C 1
ATOM 1550 O O . TYR B 2 198 ? 69.21082 -8.23598 33.12266 1.000 43.31668 198 TYR H O 1
ATOM 1559 N N . ILE B 2 199 ? 69.43785 -7.31381 31.07082 1.000 39.30688 199 ILE H N 1
ATOM 1560 C CA . ILE B 2 199 ? 68.56615 -6.17156 31.31919 1.000 41.00342 199 ILE H CA 1
ATOM 1561 C C . ILE B 2 199 ? 67.51279 -6.12347 30.22132 1.000 41.50347 199 ILE H C 1
ATOM 1562 O O . ILE B 2 199 ? 67.85390 -6.10463 29.03371 1.000 41.62276 199 ILE H O 1
ATOM 1567 N N . CYS B 2 200 ? 66.23830 -6.08992 30.60881 1.000 37.55247 200 CYS H N 1
ATOM 1568 C CA . CYS B 2 200 ? 65.16844 -5.93780 29.63268 1.000 38.91131 200 CYS H CA 1
ATOM 1569 C C . CYS B 2 200 ? 64.76884 -4.46681 29.53683 1.000 40.02501 200 CYS H C 1
ATOM 1570 O O . CYS B 2 200 ? 64.53873 -3.80366 30.55459 1.000 41.61395 200 CYS H O 1
ATOM 1573 N N . ASN B 2 201 ? 64.71905 -3.95131 28.31186 1.000 38.26376 201 ASN H N 1
ATOM 1574 C CA . ASN B 2 201 ? 64.41454 -2.54875 28.05577 1.000 38.26915 201 ASN H CA 1
ATOM 1575 C C . ASN B 2 201 ? 62.97618 -2.45375 27.56576 1.000 39.25264 201 ASN H C 1
ATOM 1576 O O . ASN B 2 201 ? 62.66810 -2.88796 26.44931 1.000 35.91759 201 ASN H O 1
ATOM 1581 N N . VAL B 2 202 ? 62.10728 -1.85148 28.37654 1.000 34.74297 202 VAL H N 1
ATOM 1582 C CA . VAL B 2 202 ? 60.67784 -1.78227 28.09397 1.000 36.33668 202 VAL H CA 1
ATOM 1583 C C . VAL B 2 202 ? 60.30492 -0.34220 27.79192 1.000 36.65722 202 VAL H C 1
ATOM 1584 O O . VAL B 2 202 ? 60.52996 0.55109 28.61842 1.000 38.51374 202 VAL H O 1
ATOM 1588 N N . ASN B 2 203 ? 59.70361 -0.11799 26.62665 1.000 35.68059 203 ASN H N 1
ATOM 1589 C CA . ASN B 2 203 ? 59.23626 1.20394 26.25083 1.000 35.79588 203 ASN H CA 1
ATOM 1590 C C . ASN B 2 203 ? 57.73271 1.15008 26.02643 1.000 37.42723 203 ASN H C 1
ATOM 1591 O O . ASN B 2 203 ? 57.22852 0.23680 25.36294 1.000 36.54147 203 ASN H O 1
ATOM 1596 N N . HIS B 2 204 ? 57.02262 2.12030 26.59967 1.000 37.30136 204 HIS H N 1
ATOM 1597 C CA . HIS B 2 204 ? 55.57532 2.27589 26.45712 1.000 39.49375 204 HIS H CA 1
ATOM 1598 C C . HIS B 2 204 ? 55.34650 3.73330 26.06866 1.000 43.77054 204 HIS H C 1
ATOM 1599 O O . HIS B 2 204 ? 55.17473 4.59776 26.93340 1.000 41.03055 204 HIS H O 1
ATOM 1606 N N . LYS B 2 205 ? 55.35813 3.99671 24.76164 1.000 39.86665 205 LYS H N 1
ATOM 1607 C CA . LYS B 2 205 ? 55.18677 5.35931 24.26489 1.000 42.91497 205 LYS H CA 1
ATOM 1608 C C . LYS B 2 205 ? 53.90371 6.04927 24.72313 1.000 40.48595 205 LYS H C 1
ATOM 1609 O O . LYS B 2 205 ? 53.97816 7.23961 25.07197 1.000 43.29116 205 LYS H O 1
ATOM 1615 N N . PRO B 2 206 ? 52.72532 5.41155 24.74590 1.000 40.88265 206 PRO H N 1
ATOM 1616 C CA . PRO B 2 206 ? 51.51117 6.17566 25.10290 1.000 42.08667 206 PRO H CA 1
ATOM 1617 C C . PRO B 2 206 ? 51.51902 6.76230 26.50861 1.000 42.79376 206 PRO H C 1
ATOM 1618 O O . PRO B 2 206 ? 50.94222 7.83743 26.71865 1.000 44.29254 206 PRO H O 1
ATOM 1622 N N . SER B 2 207 ? 52.14305 6.09623 27.48065 1.000 41.37838 207 SER H N 1
ATOM 1623 C CA . SER B 2 207 ? 52.20485 6.60960 28.84932 1.000 44.80370 207 SER H CA 1
ATOM 1624 C C . SER B 2 207 ? 53.52791 7.28429 29.16168 1.000 45.46947 207 SER H C 1
ATOM 1625 O O . SER B 2 207 ? 53.72661 7.72712 30.29731 1.000 47.31302 207 SER H O 1
ATOM 1628 N N . ASN B 2 208 ? 54.43547 7.35402 28.18633 1.000 43.66354 208 ASN H N 1
ATOM 1629 C CA . ASN B 2 208 ? 55.76364 7.93562 28.36257 1.000 48.10485 208 ASN H CA 1
ATOM 1630 C C . ASN B 2 208 ? 56.52581 7.21650 29.47993 1.000 49.32310 208 ASN H C 1
ATOM 1631 O O . ASN B 2 208 ? 57.10623 7.82697 30.38135 1.000 47.55457 208 ASN H O 1
ATOM 1636 N N . THR B 2 209 ? 56.49478 5.89205 29.41244 1.000 45.52118 209 THR H N 1
ATOM 1637 C CA . THR B 2 209 ? 57.14452 5.00773 30.36510 1.000 45.80724 209 THR H CA 1
ATOM 1638 C C . THR B 2 209 ? 58.27653 4.28666 29.65046 1.000 44.34385 209 THR H C 1
ATOM 1639 O O . THR B 2 209 ? 58.05347 3.66138 28.61084 1.000 43.68910 209 THR H O 1
ATOM 1643 N N . LYS B 2 210 ? 59.48705 4.39797 30.18714 1.000 46.94029 210 LYS H N 1
ATOM 1644 C CA . LYS B 2 210 ? 60.63687 3.64550 29.69042 1.000 44.29162 210 LYS H CA 1
ATOM 1645 C C . LYS B 2 210 ? 61.42416 3.18620 30.90714 1.000 47.16465 210 LYS H C 1
ATOM 1646 O O . LYS B 2 210 ? 61.93591 4.01918 31.66273 1.000 48.34344 210 LYS H O 1
ATOM 1648 N N . VAL B 2 211 ? 61.50451 1.87459 31.11367 1.000 44.29424 211 VAL H N 1
ATOM 1649 C CA . VAL B 2 211 ? 62.20143 1.31497 32.26368 1.000 48.32879 211 VAL H CA 1
ATOM 1650 C C . VAL B 2 211 ? 63.10543 0.17476 31.81524 1.000 45.79269 211 VAL H C 1
ATOM 1651 O O . VAL B 2 211 ? 62.82120 -0.53309 30.84395 1.000 42.23543 211 VAL H O 1
ATOM 1655 N N . ASP B 2 212 ? 64.21174 0.00986 32.53669 1.000 47.82447 212 ASP H N 1
ATOM 1656 C CA . ASP B 2 212 ? 65.19330 -1.04019 32.28828 1.000 45.90255 212 ASP H CA 1
ATOM 1657 C C . ASP B 2 212 ? 65.29638 -1.88676 33.54890 1.000 47.67670 212 ASP H C 1
ATOM 1658 O O . ASP B 2 212 ? 65.59557 -1.35995 34.62644 1.000 50.69489 212 ASP H O 1
ATOM 1663 N N . LYS B 2 213 ? 65.04715 -3.18733 33.42241 1.000 44.92902 213 LYS H N 1
ATOM 1664 C CA . LYS B 2 213 ? 64.96178 -4.07569 34.57593 1.000 45.96289 213 LYS H CA 1
ATOM 1665 C C . LYS B 2 213 ? 66.01751 -5.17455 34.50594 1.000 45.65479 213 LYS H C 1
ATOM 1666 O O . LYS B 2 213 ? 66.00003 -6.00486 33.59110 1.000 39.85543 213 LYS H O 1
ATOM 1672 N N . LYS B 2 214 ? 66.90724 -5.19328 35.49999 1.000 44.85943 214 LYS H N 1
ATOM 1673 C CA . LYS B 2 214 ? 67.93323 -6.21986 35.59958 1.000 44.08581 214 LYS H CA 1
ATOM 1674 C C . LYS B 2 214 ? 67.32980 -7.50395 36.15054 1.000 44.01837 214 LYS H C 1
ATOM 1675 O O . LYS B 2 214 ? 66.57547 -7.47552 37.12567 1.000 46.34513 214 LYS H O 1
ATOM 1681 N N . VAL B 2 215 ? 67.66662 -8.62772 35.53212 1.000 43.96024 215 VAL H N 1
ATOM 1682 C CA . VAL B 2 215 ? 67.12791 -9.91339 35.94764 1.000 44.79651 215 VAL H CA 1
ATOM 1683 C C . VAL B 2 215 ? 68.21668 -10.78436 36.56743 1.000 46.81482 215 VAL H C 1
ATOM 1684 O O . VAL B 2 215 ? 68.98455 -11.43437 35.85551 1.000 45.57529 215 VAL H O 1
ATOM 1688 N N . ASP C 3 1 ? 29.30434 -4.12647 -0.27881 1.000 34.59285 1 ASP L N 1
ATOM 1689 C CA . ASP C 3 1 ? 30.73029 -4.25193 -0.56362 1.000 32.24381 1 ASP L CA 1
ATOM 1690 C C . ASP C 3 1 ? 31.08792 -5.64812 -1.05593 1.000 30.47790 1 ASP L C 1
ATOM 1691 O O . ASP C 3 1 ? 30.37769 -6.61323 -0.75947 1.000 31.35240 1 ASP L O 1
ATOM 1696 N N . VAL C 3 2 ? 32.17639 -5.74413 -1.82125 1.000 27.53829 2 VAL L N 1
ATOM 1697 C CA . VAL C 3 2 ? 32.60720 -7.03385 -2.35231 1.000 24.84930 2 VAL L CA 1
ATOM 1698 C C . VAL C 3 2 ? 33.27166 -7.83292 -1.24431 1.000 25.58923 2 VAL L C 1
ATOM 1699 O O . VAL C 3 2 ? 34.21219 -7.36952 -0.58491 1.000 25.80887 2 VAL L O 1
ATOM 1703 N N . VAL C 3 3 ? 32.78021 -9.04186 -1.02985 1.000 24.18713 3 VAL L N 1
ATOM 1704 C CA . VAL C 3 3 ? 33.31590 -9.92695 -0.01401 1.000 24.20017 3 VAL L CA 1
ATOM 1705 C C . VAL C 3 3 ? 34.28747 -10.85700 -0.71568 1.000 24.74157 3 VAL L C 1
ATOM 1706 O O . VAL C 3 3 ? 33.97728 -11.39931 -1.78533 1.000 23.77932 3 VAL L O 1
ATOM 1710 N N . MET C 3 4 ? 35.48412 -10.98720 -0.15119 1.000 22.88336 4 MET L N 1
ATOM 1711 C CA . MET C 3 4 ? 36.54976 -11.79884 -0.72415 1.000 20.54230 4 MET L CA 1
ATOM 1712 C C . MET C 3 4 ? 36.76894 -12.95373 0.23543 1.000 18.59963 4 MET L C 1
ATOM 1713 O O . MET C 3 4 ? 37.11089 -12.72403 1.39323 1.000 19.60720 4 MET L O 1
ATOM 1718 N N . THR C 3 5 ? 36.53971 -14.18186 -0.23986 1.000 20.18129 5 THR L N 1
ATOM 1719 C CA . THR C 3 5 ? 36.62834 -15.39081 0.57480 1.000 20.30016 5 THR L CA 1
ATOM 1720 C C . THR C 3 5 ? 37.83791 -16.20489 0.14544 1.000 19.70875 5 THR L C 1
ATOM 1721 O O . THR C 3 5 ? 37.87313 -16.71128 -0.98454 1.000 20.58292 5 THR L O 1
ATOM 1725 N N . GLN C 3 6 ? 38.79451 -16.37590 1.06008 1.000 18.84767 6 GLN L N 1
ATOM 1726 C CA . GLN C 3 6 ? 40.01459 -17.12519 0.77665 1.000 18.12431 6 GLN L CA 1
ATOM 1727 C C . GLN C 3 6 ? 39.93845 -18.52824 1.36008 1.000 18.21742 6 GLN L C 1
ATOM 1728 O O . GLN C 3 6 ? 39.37139 -18.73192 2.42866 1.000 19.48049 6 GLN L O 1
ATOM 1734 N N . THR C 3 7 ? 40.56494 -19.47951 0.65991 1.000 19.44255 7 THR L N 1
ATOM 1735 C CA . THR C 3 7 ? 40.66482 -20.89010 1.03394 1.000 20.32753 7 THR L CA 1
ATOM 1736 C C . THR C 3 7 ? 42.06444 -21.37716 0.72249 1.000 19.14004 7 THR L C 1
ATOM 1737 O O . THR C 3 7 ? 42.56280 -21.11476 -0.37184 1.000 21.95215 7 THR L O 1
ATOM 1741 N N . PRO C 3 8 ? 42.70776 -22.13258 1.62125 1.000 19.00825 8 PRO L N 1
ATOM 1742 C CA . PRO C 3 8 ? 42.36930 -22.34045 3.02747 1.000 16.84864 8 PRO L CA 1
ATOM 1743 C C . PRO C 3 8 ? 42.68338 -21.09186 3.83582 1.000 18.28024 8 PRO L C 1
ATOM 1744 O O . PRO C 3 8 ? 43.21856 -20.14895 3.26788 1.000 18.89736 8 PRO L O 1
ATOM 1748 N N . LEU C 3 9 ? 42.36684 -21.07086 5.13464 1.000 17.08797 9 LEU L N 1
ATOM 1749 C CA . LEU C 3 9 ? 42.80024 -19.96484 5.98260 1.000 17.56861 9 LEU L CA 1
ATOM 1750 C C . LEU C 3 9 ? 44.10678 -20.28182 6.71016 1.000 17.06400 9 LEU L C 1
ATOM 1751 O O . LEU C 3 9 ? 44.81850 -19.36347 7.13101 1.000 16.19023 9 LEU L O 1
ATOM 1756 N N . SER C 3 10 ? 44.44607 -21.56488 6.81617 1.000 17.15730 10 SER L N 1
ATOM 1757 C CA . SER C 3 10 ? 45.68472 -22.06501 7.39597 1.000 17.12584 10 SER L CA 1
ATOM 1758 C C . SER C 3 10 ? 46.27091 -23.05107 6.39334 1.000 17.53806 10 SER L C 1
ATOM 1759 O O . SER C 3 10 ? 45.56630 -23.97304 5.96225 1.000 17.12192 10 SER L O 1
ATOM 1762 N N . LEU C 3 11 ? 47.53154 -22.82755 5.97277 1.000 15.89004 11 LEU L N 1
ATOM 1763 C CA . LEU C 3 11 ? 48.15866 -23.59417 4.89064 1.000 17.38264 11 LEU L CA 1
ATOM 1764 C C . LEU C 3 11 ? 49.52496 -24.14854 5.30270 1.000 17.99064 11 LEU L C 1
ATOM 1765 O O . LEU C 3 11 ? 50.56306 -23.54041 5.02011 1.000 15.86014 11 LEU L O 1
ATOM 1770 N N . PRO C 3 12 ? 49.56004 -25.31104 5.96735 1.000 19.66589 12 PRO L N 1
ATOM 1771 C CA . PRO C 3 12 ? 50.84553 -25.97869 6.23384 1.000 19.11539 12 PRO L CA 1
ATOM 1772 C C . PRO C 3 12 ? 51.41258 -26.59856 4.96524 1.000 18.39752 12 PRO L C 1
ATOM 1773 O O . PRO C 3 12 ? 50.70296 -27.26811 4.20714 1.000 17.66490 12 PRO L O 1
ATOM 1777 N N . VAL C 3 13 ? 52.70620 -26.36717 4.74560 1.000 17.74772 13 VAL L N 1
ATOM 1778 C CA . VAL C 3 13 ? 53.39688 -26.84365 3.55574 1.000 20.15686 13 VAL L CA 1
ATOM 1779 C C . VAL C 3 13 ? 54.85736 -27.11600 3.90285 1.000 20.77554 13 VAL L C 1
ATOM 1780 O O . VAL C 3 13 ? 55.44877 -26.44029 4.74656 1.000 19.43430 13 VAL L O 1
ATOM 1784 N N . SER C 3 14 ? 55.43821 -28.12462 3.24660 1.000 21.36851 14 SER L N 1
ATOM 1785 C CA . SER C 3 14 ? 56.84893 -28.42935 3.44501 1.000 23.42782 14 SER L CA 1
ATOM 1786 C C . SER C 3 14 ? 57.70293 -27.56155 2.53400 1.000 20.15966 14 SER L C 1
ATOM 1787 O O . SER C 3 14 ? 57.26907 -27.14462 1.46373 1.000 20.38958 14 SER L O 1
ATOM 1790 N N . LEU C 3 15 ? 58.94390 -27.32631 2.95297 1.000 20.36759 15 LEU L N 1
ATOM 1791 C CA . LEU C 3 15 ? 59.88185 -26.57791 2.13287 1.000 21.58705 15 LEU L CA 1
ATOM 1792 C C . LEU C 3 15 ? 60.07191 -27.25551 0.78255 1.000 22.94802 15 LEU L C 1
ATOM 1793 O O . LEU C 3 15 ? 60.12847 -28.48704 0.69412 1.000 22.10479 15 LEU L O 1
ATOM 1798 N N . GLY C 3 16 ? 60.16766 -26.43960 -0.27625 1.000 21.18185 16 GLY L N 1
ATOM 1799 C CA . GLY C 3 16 ? 60.35362 -26.91970 -1.63536 1.000 22.36525 16 GLY L CA 1
ATOM 1800 C C . GLY C 3 16 ? 59.12253 -27.49299 -2.30447 1.000 23.77731 16 GLY L C 1
ATOM 1801 O O . GLY C 3 16 ? 59.17922 -27.85111 -3.49263 1.000 23.49941 16 GLY L O 1
ATOM 1802 N N . ASP C 3 17 ? 58.01041 -27.56820 -1.60188 1.000 22.26311 17 ASP L N 1
ATOM 1803 C CA . ASP C 3 17 ? 56.78275 -28.11009 -2.15136 1.000 22.36883 17 ASP L CA 1
ATOM 1804 C C . ASP C 3 17 ? 55.94979 -26.98203 -2.77026 1.000 23.62099 17 ASP L C 1
ATOM 1805 O O . ASP C 3 17 ? 56.27998 -25.80544 -2.64467 1.000 21.67779 17 ASP L O 1
ATOM 1810 N N . GLN C 3 18 ? 54.86689 -27.36369 -3.45064 1.000 24.19692 18 GLN L N 1
ATOM 1811 C CA . GLN C 3 18 ? 53.92454 -26.44188 -4.07753 1.000 26.51090 18 GLN L CA 1
ATOM 1812 C C . GLN C 3 18 ? 52.76544 -26.12009 -3.14009 1.000 23.23739 18 GLN L C 1
ATOM 1813 O O . GLN C 3 18 ? 52.26591 -26.99713 -2.43562 1.000 24.45385 18 GLN L O 1
ATOM 1819 N N . ALA C 3 19 ? 52.27405 -24.87595 -3.20724 1.000 24.65638 19 ALA L N 1
ATOM 1820 C CA . ALA C 3 19 ? 51.07365 -24.48209 -2.46985 1.000 24.92125 19 ALA L CA 1
ATOM 1821 C C . ALA C 3 19 ? 50.15253 -23.65743 -3.36717 1.000 24.04661 19 ALA L C 1
ATOM 1822 O O . ALA C 3 19 ? 50.60885 -22.96580 -4.27316 1.000 24.42958 19 ALA L O 1
ATOM 1824 N N . SER C 3 20 ? 48.85037 -23.71638 -3.09796 1.000 23.52011 20 SER L N 1
ATOM 1825 C CA . SER C 3 20 ? 47.90881 -22.90278 -3.85136 1.000 22.16479 20 SER L CA 1
ATOM 1826 C C . SER C 3 20 ? 46.84747 -22.33244 -2.91322 1.000 21.74038 20 SER L C 1
ATOM 1827 O O . SER C 3 20 ? 46.40163 -23.00372 -1.98489 1.000 22.06898 20 SER L O 1
ATOM 1830 N N . ILE C 3 21 ? 46.48029 -21.07187 -3.14697 1.000 21.52448 21 ILE L N 1
ATOM 1831 C CA . ILE C 3 21 ? 45.49494 -20.33975 -2.35490 1.000 20.73065 21 ILE L CA 1
ATOM 1832 C C . ILE C 3 21 ? 44.37169 -19.90377 -3.29231 1.000 21.59876 21 ILE L C 1
ATOM 1833 O O . ILE C 3 21 ? 44.64545 -19.37737 -4.37477 1.000 23.78717 21 ILE L O 1
ATOM 1838 N N . SER C 3 22 ? 43.12535 -20.10876 -2.86967 1.000 21.33631 22 SER L N 1
ATOM 1839 C CA A SER C 3 22 ? 41.97275 -19.65777 -3.63784 0.445 21.48053 22 SER L CA 1
ATOM 1840 C CA B SER C 3 22 ? 41.91674 -19.71992 -3.59331 0.555 21.46498 22 SER L CA 1
ATOM 1841 C C . SER C 3 22 ? 41.39981 -18.37537 -3.08130 1.000 21.12000 22 SER L C 1
ATOM 1842 O O . SER C 3 22 ? 41.45422 -18.12052 -1.88609 1.000 21.19962 22 SER L O 1
ATOM 1847 N N . CYS C 3 23 ? 40.84961 -17.56054 -3.98616 1.000 19.42879 23 CYS L N 1
ATOM 1848 C CA . CYS C 3 23 ? 40.18402 -16.32071 -3.59795 1.000 20.77627 23 CYS L CA 1
ATOM 1849 C C . CYS C 3 23 ? 38.93518 -16.20453 -4.45198 1.000 21.07124 23 CYS L C 1
ATOM 1850 O O . CYS C 3 23 ? 39.03604 -16.25299 -5.67659 1.000 22.53658 23 CYS L O 1
ATOM 1853 N N . ARG C 3 24 ? 37.76662 -16.09166 -3.81599 1.000 21.02230 24 ARG L N 1
ATOM 1854 C CA . ARG C 3 24 ? 36.48885 -15.99845 -4.52522 1.000 22.62835 24 ARG L CA 1
ATOM 1855 C C . ARG C 3 24 ? 35.80131 -14.69374 -4.14516 1.000 22.73935 24 ARG L C 1
ATOM 1856 O O . ARG C 3 24 ? 35.64074 -14.40691 -2.95836 1.000 22.74218 24 ARG L O 1
ATOM 1864 N N . SER C 3 25 ? 35.37555 -13.92394 -5.14369 1.000 23.19314 25 SER L N 1
ATOM 1865 C CA . SER C 3 25 ? 34.69995 -12.65548 -4.88837 1.000 24.86720 25 SER L CA 1
ATOM 1866 C C . SER C 3 25 ? 33.18705 -12.82871 -4.93797 1.000 27.94376 25 SER L C 1
ATOM 1867 O O . SER C 3 25 ? 32.66730 -13.69074 -5.65276 1.000 26.18204 25 SER L O 1
ATOM 1870 N N . SER C 3 26 ? 32.48202 -12.00230 -4.15631 1.000 26.33510 26 SER L N 1
ATOM 1871 C CA . SER C 3 26 ? 31.02454 -12.08515 -4.11527 1.000 24.68879 26 SER L CA 1
ATOM 1872 C C . SER C 3 26 ? 30.37021 -11.48262 -5.35134 1.000 27.78267 26 SER L C 1
ATOM 1873 O O . SER C 3 26 ? 29.17195 -11.69569 -5.55578 1.000 29.71946 26 SER L O 1
ATOM 1876 N N . GLN C 3 27 ? 31.12186 -10.76545 -6.19016 1.000 27.86045 27 GLN L N 1
ATOM 1877 C CA . GLN C 3 27 ? 30.63232 -10.34984 -7.49262 1.000 31.18608 27 GLN L CA 1
ATOM 1878 C C . GLN C 3 27 ? 31.81082 -10.28555 -8.44769 1.000 29.24744 27 GLN L C 1
ATOM 1879 O O . GLN C 3 27 ? 32.97626 -10.32722 -8.03568 1.000 28.60872 27 GLN L O 1
ATOM 1885 N N . SER C 3 28 ? 31.48926 -10.22271 -9.73717 1.000 28.81477 28 SER L N 1
ATOM 1886 C CA . SER C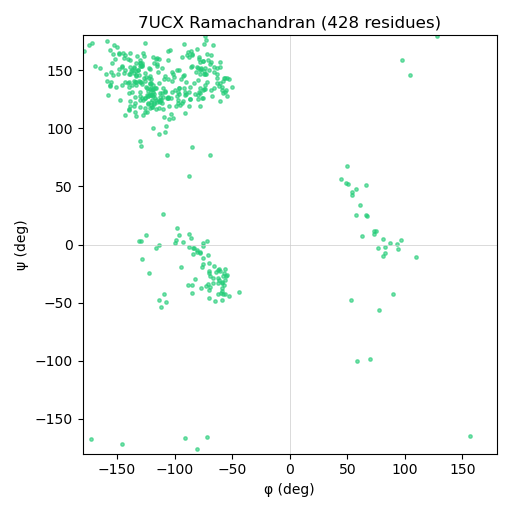 3 28 ? 32.50902 -10.26102 -10.77317 1.000 29.25942 28 SER L CA 1
ATOM 1887 C C . SER C 3 28 ? 33.47001 -9.08464 -10.63578 1.000 29.04402 28 SER L C 1
ATOM 1888 O O . SER C 3 28 ? 33.06396 -7.95981 -10.33064 1.000 29.94437 28 SER L O 1
ATOM 1891 N N . LEU C 3 29 ? 34.75999 -9.35995 -10.83695 1.000 27.01337 29 LEU L N 1
ATOM 1892 C CA . LEU C 3 29 ? 35.80487 -8.34653 -10.77384 1.000 24.96388 29 LEU L CA 1
ATOM 1893 C C . LEU C 3 29 ? 36.18900 -7.82631 -12.14851 1.000 25.52880 29 LEU L C 1
ATOM 1894 O O . LEU C 3 29 ? 37.22198 -7.15171 -12.29715 1.000 25.98494 29 LEU L O 1
ATOM 1899 N N . VAL C 3 30 ? 35.37192 -8.10675 -13.15800 1.000 30.12056 30 VAL L N 1
ATOM 1900 C CA . VAL C 3 30 ? 35.59379 -7.54752 -14.48301 1.000 27.98508 30 VAL L CA 1
ATOM 1901 C C . VAL C 3 30 ? 35.06985 -6.11746 -14.46845 1.000 28.26409 30 VAL L C 1
ATOM 1902 O O . VAL C 3 30 ? 33.91904 -5.87454 -14.09107 1.000 30.09398 30 VAL L O 1
ATOM 1906 N N . TYR C 3 31 ? 35.93040 -5.17465 -14.84152 1.000 31.94498 31 TYR L N 1
ATOM 1907 C CA . TYR C 3 31 ? 35.64490 -3.75126 -14.91215 1.000 31.74012 31 TYR L CA 1
ATOM 1908 C C . TYR C 3 31 ? 35.01892 -3.43358 -16.27316 1.000 37.61007 31 TYR L C 1
ATOM 1909 O O . TYR C 3 31 ? 35.07225 -4.24002 -17.20836 1.000 36.06649 31 TYR L O 1
ATOM 1918 N N . SER C 3 32 ? 34.44554 -2.22953 -16.39380 1.000 37.00247 32 SER L N 1
ATOM 1919 C CA . SER C 3 32 ? 33.72383 -1.87880 -17.61647 1.000 37.45789 32 SER L CA 1
ATOM 1920 C C . SER C 3 32 ? 34.59931 -1.97810 -18.86370 1.000 38.02390 32 SER L C 1
ATOM 1921 O O . SER C 3 32 ? 34.08195 -2.20300 -19.96317 1.000 41.58120 32 SER L O 1
ATOM 1924 N N . ASN C 3 33 ? 35.91673 -1.81616 -18.72799 1.000 36.96770 33 ASN L N 1
ATOM 1925 C CA . ASN C 3 33 ? 36.82502 -1.93263 -19.86369 1.000 36.66843 33 ASN L CA 1
ATOM 1926 C C . ASN C 3 33 ? 37.28255 -3.36498 -20.11371 1.000 37.72371 33 ASN L C 1
ATOM 1927 O O . ASN C 3 33 ? 38.20590 -3.57861 -20.91095 1.000 36.45518 33 ASN L O 1
ATOM 1932 N N . GLY C 3 34 ? 36.68432 -4.34012 -19.43216 1.000 35.24100 34 GLY L N 1
ATOM 1933 C CA . GLY C 3 34 ? 37.05332 -5.73119 -19.60184 1.000 36.23596 34 GLY L CA 1
ATOM 1934 C C . GLY C 3 34 ? 38.26246 -6.20198 -18.81779 1.000 38.16151 34 GLY L C 1
ATOM 1935 O O . GLY C 3 34 ? 38.60682 -7.38927 -18.90891 1.000 36.57186 34 GLY L O 1
ATOM 1936 N N . ASN C 3 35 ? 38.93246 -5.32054 -18.07379 1.000 37.33324 35 ASN L N 1
ATOM 1937 C CA . ASN C 3 35 ? 40.07289 -5.71619 -17.25473 1.000 33.52553 35 ASN L CA 1
ATOM 1938 C C . ASN C 3 35 ? 39.60642 -6.13703 -15.85993 1.000 28.79893 35 ASN L C 1
ATOM 1939 O O . ASN C 3 35 ? 38.48749 -5.84117 -15.43596 1.000 28.97292 35 ASN L O 1
ATOM 1944 N N . THR C 3 36 ? 40.48942 -6.84417 -15.14267 1.000 30.88122 36 THR L N 1
ATOM 1945 C CA . THR C 3 36 ? 40.16610 -7.43747 -13.84545 1.000 25.28444 36 THR L CA 1
ATOM 1946 C C . THR C 3 36 ? 41.19533 -6.97379 -12.81711 1.000 23.53588 36 THR L C 1
ATOM 1947 O O . THR C 3 36 ? 42.38536 -7.26817 -12.95430 1.000 24.72686 36 THR L O 1
ATOM 1951 N N . TYR C 3 37 ? 40.73677 -6.24394 -11.79342 1.000 23.14443 37 TYR L N 1
ATOM 1952 C CA . TYR C 3 37 ? 41.63226 -5.56973 -10.84810 1.000 22.61453 37 TYR L CA 1
ATOM 1953 C C . TYR C 3 37 ? 41.60024 -6.33023 -9.52634 1.000 19.55901 37 TYR L C 1
ATOM 1954 O O . TYR C 3 37 ? 40.93404 -5.95985 -8.56726 1.000 19.07164 37 TYR L O 1
ATOM 1963 N N . LEU C 3 38 ? 42.31669 -7.44790 -9.53311 1.000 18.49534 38 LEU L N 1
ATOM 1964 C CA . LEU C 3 38 ? 42.42035 -8.39119 -8.42736 1.000 18.01646 38 LEU L CA 1
ATOM 1965 C C . LEU C 3 38 ? 43.90601 -8.50574 -8.14782 1.000 16.69102 38 LEU L C 1
ATOM 1966 O O . LEU C 3 38 ? 44.68266 -8.72535 -9.07540 1.000 17.76837 38 LEU L O 1
ATOM 1971 N N . HIS C 3 39 ? 44.30791 -8.32726 -6.88899 1.000 16.52009 39 HIS L N 1
ATOM 1972 C CA . HIS C 3 39 ? 45.71039 -8.17437 -6.53411 1.000 16.12933 39 HIS L CA 1
ATOM 1973 C C . HIS C 3 39 ? 45.99812 -9.09086 -5.34313 1.000 15.78182 39 HIS L C 1
ATOM 1974 O O . HIS C 3 39 ? 45.08347 -9.53793 -4.65419 1.000 15.98453 39 HIS L O 1
ATOM 1981 N N . TRP C 3 40 ? 47.27468 -9.37427 -5.09754 1.000 15.46775 40 TRP L N 1
ATOM 1982 C CA . TRP C 3 40 ? 47.65829 -10.20295 -3.94961 1.000 14.91493 40 TRP L CA 1
ATOM 1983 C C . TRP C 3 40 ? 48.77812 -9.53181 -3.15871 1.000 15.20140 40 TRP L C 1
ATOM 1984 O O . TRP C 3 40 ? 49.68730 -8.93452 -3.73634 1.000 14.63800 40 TRP L O 1
ATOM 1995 N N . TYR C 3 41 ? 48.75684 -9.71943 -1.83550 1.000 14.11943 41 TYR L N 1
ATOM 1996 C CA . TYR C 3 41 ? 49.75295 -9.16382 -0.91748 1.000 14.58008 41 TYR L CA 1
ATOM 1997 C C . TYR C 3 41 ? 50.28061 -10.26594 -0.00844 1.000 15.03408 41 TYR L C 1
ATOM 1998 O O . TYR C 3 41 ? 49.57480 -11.23755 0.26925 1.000 14.13071 41 TYR L O 1
ATOM 2007 N N . LEU C 3 42 ? 51.49967 -10.06730 0.52732 1.000 14.47394 42 LEU L N 1
ATOM 2008 C CA . LEU C 3 42 ? 52.05707 -10.93187 1.56549 1.000 14.30718 42 LEU L CA 1
ATOM 2009 C C . LEU C 3 42 ? 52.47282 -10.07931 2.75951 1.000 15.15789 42 LEU L C 1
ATOM 2010 O O . LEU C 3 42 ? 53.22240 -9.10725 2.59812 1.000 15.67692 42 LEU L O 1
ATOM 2015 N N . GLN C 3 43 ? 51.97750 -10.43212 3.94815 1.000 14.34913 43 GLN L N 1
ATOM 2016 C CA . GLN C 3 43 ? 52.42146 -9.83087 5.20643 1.000 14.61438 43 GLN L CA 1
ATOM 2017 C C . GLN C 3 43 ? 53.32128 -10.82687 5.93216 1.000 16.22029 43 GLN L C 1
ATOM 2018 O O . GLN C 3 43 ? 52.81970 -11.82538 6.46234 1.000 16.23097 43 GLN L O 1
ATOM 2024 N N . LYS C 3 44 ? 54.63340 -10.55180 5.97595 1.000 17.16834 44 LYS L N 1
ATOM 2025 C CA . LYS C 3 44 ? 55.55894 -11.39346 6.74395 1.000 20.52033 44 LYS L CA 1
ATOM 2026 C C . LYS C 3 44 ? 55.46747 -11.09076 8.24313 1.000 22.01048 44 LYS L C 1
ATOM 2027 O O . LYS C 3 44 ? 55.04683 -10.00796 8.63425 1.000 21.39095 44 LYS L O 1
ATOM 2033 N N . PRO C 3 45 ? 55.86305 -12.03026 9.10877 1.000 23.48114 45 PRO L N 1
ATOM 2034 C CA . PRO C 3 45 ? 55.76166 -11.78359 10.55412 1.000 25.19780 45 PRO L CA 1
ATOM 2035 C C . PRO C 3 45 ? 56.48779 -10.51571 10.99319 1.000 23.84901 45 PRO L C 1
ATOM 2036 O O . PRO C 3 45 ? 57.62242 -10.25089 10.59774 1.000 26.32791 45 PRO L O 1
ATOM 2040 N N . GLY C 3 46 ? 55.80652 -9.70716 11.80275 1.000 25.84335 46 GLY L N 1
ATOM 2041 C CA . GLY C 3 46 ? 56.42298 -8.49048 12.30511 1.000 26.61667 46 GLY L CA 1
ATOM 2042 C C . GLY C 3 46 ? 56.57365 -7.37632 11.29617 1.000 25.16657 46 GLY L C 1
ATOM 2043 O O . GLY C 3 46 ? 57.22469 -6.37219 11.59540 1.000 26.72928 46 GLY L O 1
ATOM 2044 N N . GLN C 3 47 ? 55.97923 -7.50948 10.11313 1.000 23.53354 47 GLN L N 1
ATOM 2045 C CA . GLN C 3 47 ? 56.14015 -6.55105 9.02985 1.000 21.87103 47 GLN L CA 1
ATOM 2046 C C . GLN C 3 47 ? 54.76895 -6.11589 8.53044 1.000 20.18704 47 GLN L C 1
ATOM 2047 O O . GLN C 3 47 ? 53.75985 -6.74296 8.83182 1.000 18.07914 47 GLN L O 1
ATOM 2053 N N . SER C 3 48 ? 54.74348 -5.01974 7.76889 1.000 19.04845 48 SER L N 1
ATOM 2054 C CA . SER C 3 48 ? 53.51677 -4.61061 7.09553 1.000 18.52447 48 SER L CA 1
ATOM 2055 C C . SER C 3 48 ? 53.38551 -5.35276 5.77337 1.000 17.74058 48 SER L C 1
ATOM 2056 O O . SER C 3 48 ? 54.35679 -5.93059 5.27453 1.000 19.07196 48 SER L O 1
ATOM 2059 N N . PRO C 3 49 ? 52.19322 -5.35528 5.17729 1.000 16.64717 49 PRO L N 1
ATOM 2060 C CA . PRO C 3 49 ? 52.01771 -6.01340 3.87746 1.000 17.37006 49 PRO L CA 1
ATOM 2061 C C . PRO C 3 49 ? 52.89968 -5.41073 2.79851 1.000 19.27944 49 PRO L C 1
ATOM 2062 O O . PRO C 3 49 ? 53.25341 -4.23034 2.84006 1.000 18.84510 49 PRO L O 1
ATOM 2066 N N . LYS C 3 50 ? 53.22351 -6.24480 1.80686 1.000 19.52893 50 LYS L N 1
ATOM 2067 C CA . LYS C 3 50 ? 53.89499 -5.86136 0.57270 1.000 20.62643 50 LYS L CA 1
ATOM 2068 C C . LYS C 3 50 ? 53.13055 -6.51571 -0.56541 1.000 19.17223 50 LYS L C 1
ATOM 2069 O O . LYS C 3 50 ? 52.64627 -7.64372 -0.42593 1.000 18.22828 50 LYS L O 1
ATOM 2075 N N . VAL C 3 51 ? 53.06387 -5.83654 -1.70627 1.000 18.74672 51 VAL L N 1
ATOM 2076 C CA . VAL C 3 51 ? 52.33299 -6.37669 -2.84776 1.000 18.36746 51 VAL L CA 1
ATOM 2077 C C . VAL C 3 51 ? 53.14877 -7.45968 -3.55724 1.000 19.17255 51 VAL L C 1
ATOM 2078 O O . VAL C 3 51 ? 54.38974 -7.44729 -3.57923 1.000 18.72846 51 VAL L O 1
ATOM 2082 N N . LEU C 3 52 ? 52.42743 -8.44134 -4.09894 1.000 17.92313 52 LEU L N 1
ATOM 2083 C CA . LEU C 3 52 ? 53.00093 -9.54826 -4.86305 1.000 19.03815 52 LEU L CA 1
ATOM 2084 C C . LEU C 3 52 ? 52.61564 -9.48773 -6.33073 1.000 20.24331 52 LEU L C 1
ATOM 2085 O O . LEU C 3 52 ? 53.48844 -9.51952 -7.20372 1.000 22.40615 52 LEU L O 1
ATOM 2090 N N . MET C 3 53 ? 51.30347 -9.40914 -6.60076 1.000 21.04599 53 MET L N 1
ATOM 2091 C CA . MET C 3 53 ? 50.69356 -9.51240 -7.92055 1.000 23.24623 53 MET L CA 1
ATOM 2092 C C . MET C 3 53 ? 49.64315 -8.43727 -8.10368 1.000 23.45471 53 MET L C 1
ATOM 2093 O O . MET C 3 53 ? 48.90798 -8.11259 -7.17025 1.000 19.67944 53 MET L O 1
ATOM 2098 N N . TYR C 3 54 ? 49.49612 -7.96258 -9.34692 1.000 21.39800 54 TYR L N 1
ATOM 2099 C CA . TYR C 3 54 ? 48.41824 -7.04425 -9.67951 1.000 21.73483 54 TYR L CA 1
ATOM 2100 C C . TYR C 3 54 ? 47.69424 -7.54338 -10.92398 1.000 21.82770 54 TYR L C 1
ATOM 2101 O O . TYR C 3 54 ? 48.28723 -8.23443 -11.74985 1.000 24.15439 54 TYR L O 1
ATOM 2110 N N . LYS C 3 55 ? 46.41824 -7.17449 -11.05025 1.000 21.35714 55 LYS L N 1
ATOM 2111 C CA . LYS C 3 55 ? 45.54634 -7.57485 -12.17027 1.000 24.18550 55 LYS L CA 1
ATOM 2112 C C . LYS C 3 55 ? 45.68666 -9.06230 -12.51747 1.000 24.32672 55 LYS L C 1
ATOM 2113 O O . LYS C 3 55 ? 45.95470 -9.44606 -13.65960 1.000 24.12242 55 LYS L O 1
ATOM 2119 N N . VAL C 3 56 ? 45.44875 -9.89121 -11.49108 1.000 21.88100 56 VAL L N 1
ATOM 2120 C CA . VAL C 3 56 ? 45.36004 -11.35738 -11.54182 1.000 22.56344 56 VAL L CA 1
ATOM 2121 C C . VAL C 3 56 ? 46.73154 -12.02242 -11.62663 1.000 22.94651 56 VAL L C 1
ATOM 2122 O O . VAL C 3 56 ? 47.06001 -12.87281 -10.79299 1.000 23.99225 56 VAL L O 1
ATOM 2126 N N . SER C 3 57 ? 47.54329 -11.66961 -12.63051 1.000 23.31296 57 SER L N 1
ATOM 2127 C CA . SER C 3 57 ? 48.69210 -12.49861 -12.98461 1.000 23.98602 57 SER L CA 1
ATOM 2128 C C . SER C 3 57 ? 50.01139 -11.75944 -13.14281 1.000 25.96146 57 SER L C 1
ATOM 2129 O O . SER C 3 57 ? 51.01309 -12.38773 -13.51202 1.000 26.81400 57 SER L O 1
ATOM 2132 N N . ASN C 3 58 ? 50.05366 -10.45970 -12.89408 1.000 25.84098 58 ASN L N 1
ATOM 2133 C CA . ASN C 3 58 ? 51.24350 -9.66891 -13.15578 1.000 25.48021 58 ASN L CA 1
ATOM 2134 C C . ASN C 3 58 ? 52.08283 -9.52637 -11.88765 1.000 27.75065 58 ASN L C 1
ATOM 2135 O O . ASN C 3 58 ? 51.61784 -8.96532 -10.88809 1.000 28.02031 58 ASN L O 1
ATOM 2140 N N . ARG C 3 59 ? 53.32340 -10.01172 -11.93873 1.000 27.49047 59 ARG L N 1
ATOM 2141 C CA . ARG C 3 59 ? 54.25226 -9.89216 -10.81807 1.000 30.03099 59 ARG L CA 1
ATOM 2142 C C . ARG C 3 59 ? 54.79187 -8.47596 -10.71807 1.000 31.15254 59 ARG L C 1
ATOM 2143 O O . ARG C 3 59 ? 55.26854 -7.91546 -11.70641 1.000 28.25125 59 ARG L O 1
ATOM 2151 N N . PHE C 3 60 ? 54.78259 -7.91401 -9.51162 1.000 29.09622 60 PHE L N 1
ATOM 2152 C CA . PHE C 3 60 ? 55.50717 -6.66562 -9.33040 1.000 29.64506 60 PHE L CA 1
ATOM 2153 C C . PHE C 3 60 ? 57.00909 -6.92475 -9.41712 1.000 28.59895 60 PHE L C 1
ATOM 2154 O O . PHE C 3 60 ? 57.49643 -8.03726 -9.18221 1.000 28.77054 60 PHE L O 1
ATOM 2162 N N . SER C 3 61 ? 57.74314 -5.87479 -9.76917 1.000 31.62172 61 SER L N 1
ATOM 2163 C CA . SER C 3 61 ? 59.19381 -5.95599 -9.82703 1.000 32.01868 61 SER L CA 1
ATOM 2164 C C . SER C 3 61 ? 59.74842 -6.41277 -8.48251 1.000 30.97005 61 SER L C 1
ATOM 2165 O O . SER C 3 61 ? 59.36550 -5.89537 -7.43141 1.000 31.31647 61 SER L O 1
ATOM 2168 N N . GLY C 3 62 ? 60.63642 -7.41282 -8.51537 1.000 33.08822 62 GLY L N 1
ATOM 2169 C CA . GLY C 3 62 ? 61.28550 -7.91936 -7.32419 1.000 28.98065 62 GLY L CA 1
ATOM 2170 C C . GLY C 3 62 ? 60.60201 -9.10833 -6.68291 1.000 30.60258 62 GLY L C 1
ATOM 2171 O O . GLY C 3 62 ? 61.12518 -9.65119 -5.70209 1.000 33.19094 62 GLY L O 1
ATOM 2172 N N . VAL C 3 63 ? 59.45240 -9.51991 -7.19816 1.000 26.80619 63 VAL L N 1
ATOM 2173 C CA . VAL C 3 63 ? 58.73767 -10.68221 -6.68871 1.000 26.60918 63 VAL L CA 1
ATOM 2174 C C . VAL C 3 63 ? 59.20038 -11.90998 -7.45655 1.000 27.13790 63 VAL L C 1
ATOM 2175 O O . VAL C 3 63 ? 59.20401 -11.91072 -8.68948 1.000 26.58537 63 VAL L O 1
ATOM 2179 N N . SER C 3 64 ? 59.54669 -12.96851 -6.72908 1.000 26.46758 64 SER L N 1
ATOM 2180 C CA . SER C 3 64 ? 60.04612 -14.19699 -7.33616 1.000 25.72609 64 SER L CA 1
ATOM 2181 C C . SER C 3 64 ? 59.09122 -14.78539 -8.36881 1.000 30.44127 64 SER L C 1
ATOM 2182 O O . SER C 3 64 ? 57.86915 -14.80340 -8.18484 1.000 27.86916 64 SER L O 1
ATOM 2185 N N . ASP C 3 65 ? 59.67073 -15.34961 -9.43777 1.000 29.60927 65 ASP L N 1
ATOM 2186 C CA . ASP C 3 65 ? 58.84137 -16.04156 -10.41494 1.000 32.34118 65 ASP L CA 1
ATOM 2187 C C . ASP C 3 65 ? 58.30128 -17.37229 -9.89776 1.000 29.87793 65 ASP L C 1
ATOM 2188 O O . ASP C 3 65 ? 57.62155 -18.07478 -10.64935 1.000 31.74111 65 ASP L O 1
ATOM 2193 N N . ARG C 3 66 ? 58.56809 -17.73083 -8.63577 1.000 29.12634 66 ARG L N 1
ATOM 2194 C CA . ARG C 3 66 ? 57.89457 -18.87212 -8.03271 1.000 26.15105 66 ARG L CA 1
ATOM 2195 C C . ARG C 3 66 ? 56.42225 -18.58143 -7.76617 1.000 24.89751 66 ARG L C 1
ATOM 2196 O O . ARG C 3 66 ? 55.65271 -19.50935 -7.49052 1.000 24.92149 66 ARG L O 1
ATOM 2204 N N . PHE C 3 67 ? 56.02165 -17.31316 -7.79294 1.000 24.35303 67 PHE L N 1
ATOM 2205 C CA . PHE C 3 67 ? 54.63184 -16.92708 -7.58348 1.000 22.96229 67 PHE L CA 1
ATOM 2206 C C . PHE C 3 67 ? 53.94145 -16.74638 -8.92367 1.000 23.99411 67 PHE L C 1
ATOM 2207 O O . PHE C 3 67 ? 54.49129 -16.10613 -9.82705 1.000 24.86514 67 PHE L O 1
ATOM 2215 N N . SER C 3 68 ? 52.73513 -17.29992 -9.04326 1.000 24.12241 68 SER L N 1
ATOM 2216 C CA . SER C 3 68 ? 51.91949 -17.09290 -10.23301 1.000 26.03014 68 SER L CA 1
ATOM 2217 C C . SER C 3 68 ? 50.46069 -16.89214 -9.84640 1.000 24.40353 68 SER L C 1
ATOM 2218 O O . SER C 3 68 ? 49.96609 -17.45460 -8.86718 1.000 24.96195 68 SER L O 1
ATOM 2221 N N . GLY C 3 69 ? 49.77086 -16.07679 -10.62044 1.000 24.43482 69 GLY L N 1
ATOM 2222 C CA . GLY C 3 69 ? 48.37927 -15.76436 -10.36063 1.000 23.23241 69 GLY L CA 1
ATOM 2223 C C . GLY C 3 69 ? 47.54945 -16.15416 -11.56505 1.000 22.54022 69 GLY L C 1
ATOM 2224 O O . GLY C 3 6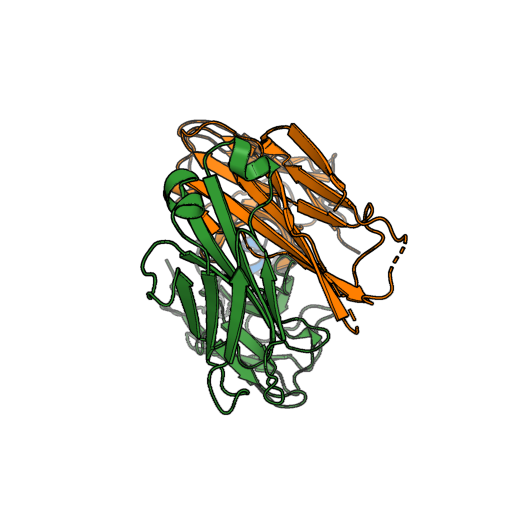9 ? 48.00474 -16.02212 -12.69912 1.000 25.62297 69 GLY L O 1
ATOM 2225 N N . SER C 3 70 ? 46.33377 -16.62091 -11.31071 1.000 23.18698 70 SER L N 1
ATOM 2226 C CA . SER C 3 70 ? 45.44189 -16.98242 -12.39867 1.000 25.43377 70 SER L CA 1
ATOM 2227 C C . SER C 3 70 ? 43.99141 -16.83810 -11.95195 1.000 25.66930 70 SER L C 1
ATOM 2228 O O . SER C 3 70 ? 43.69053 -16.57193 -10.78370 1.000 25.43578 70 SER L O 1
ATOM 2231 N N . GLY C 3 71 ? 43.08468 -16.97094 -12.91307 1.000 24.13512 71 GLY L N 1
ATOM 2232 C CA . GLY C 3 71 ? 41.67056 -16.91580 -12.63530 1.000 24.10303 71 GLY L CA 1
ATOM 2233 C C . GLY C 3 71 ? 40.95107 -15.91589 -13.51303 1.000 24.21144 71 GLY L C 1
ATOM 2234 O O . GLY C 3 71 ? 41.54476 -15.20892 -14.32643 1.000 25.79971 71 GLY L O 1
ATOM 2235 N N . SER C 3 72 ? 39.63892 -15.83779 -13.30003 1.000 26.14705 72 SER L N 1
ATOM 2236 C CA . SER C 3 72 ? 38.78341 -14.95591 -14.07220 1.000 25.61703 72 SER L CA 1
ATOM 2237 C C . SER C 3 72 ? 37.44808 -14.81063 -13.36297 1.000 27.53798 72 SER L C 1
ATOM 2238 O O . SER C 3 72 ? 37.01490 -15.70247 -12.62615 1.000 28.34434 72 SER L O 1
ATOM 2241 N N . GLY C 3 73 ? 36.81405 -13.65846 -13.57649 1.000 27.17786 73 GLY L N 1
ATOM 2242 C CA . GLY C 3 73 ? 35.48910 -13.40752 -13.04316 1.000 28.42410 73 GLY L CA 1
ATOM 2243 C C . GLY C 3 73 ? 35.39966 -13.24700 -11.54267 1.000 27.05342 73 GLY L C 1
ATOM 2244 O O . GLY C 3 73 ? 35.61889 -12.15626 -11.00054 1.000 26.94894 73 GLY L O 1
ATOM 2245 N N . THR C 3 74 ? 35.02235 -14.33207 -10.86838 1.000 27.02875 74 THR L N 1
ATOM 2246 C CA . THR C 3 74 ? 34.94678 -14.38143 -9.42238 1.000 27.04961 74 THR L CA 1
ATOM 2247 C C . THR C 3 74 ? 35.92067 -15.37212 -8.79369 1.000 25.93078 74 THR L C 1
ATOM 2248 O O . THR C 3 74 ? 35.99088 -15.43059 -7.56548 1.000 27.40260 74 THR L O 1
ATOM 2252 N N . ASP C 3 75 ? 36.68450 -16.12364 -9.58841 1.000 27.59252 75 ASP L N 1
ATOM 2253 C CA . ASP C 3 75 ? 37.46975 -17.26284 -9.10929 1.000 29.27051 75 ASP L CA 1
ATOM 2254 C C . ASP C 3 75 ? 38.93985 -17.03975 -9.42462 1.000 25.44358 75 ASP L C 1
ATOM 2255 O O . ASP C 3 75 ? 39.31879 -17.00111 -10.60160 1.000 25.69844 75 ASP L O 1
ATOM 2260 N N . PHE C 3 76 ? 39.77785 -16.95667 -8.38653 1.000 22.14043 76 PHE L N 1
ATOM 2261 C CA . PHE C 3 76 ? 41.18192 -16.63119 -8.56491 1.000 20.73893 76 PHE L CA 1
ATOM 2262 C C . PHE C 3 76 ? 42.05201 -17.54982 -7.71689 1.000 19.65011 76 PHE L C 1
ATOM 2263 O O . PHE C 3 76 ? 41.61717 -18.05030 -6.67957 1.000 21.40956 76 PHE L O 1
ATOM 2271 N N . THR C 3 77 ? 43.28989 -17.75596 -8.17552 1.000 21.49083 77 THR L N 1
ATOM 2272 C CA . THR C 3 77 ? 44.25560 -18.62133 -7.49835 1.000 22.95417 77 THR L CA 1
ATOM 2273 C C . THR C 3 77 ? 45.63705 -17.98979 -7.45837 1.000 21.45378 77 THR L C 1
ATOM 2274 O O . THR C 3 77 ? 46.13577 -17.48776 -8.46862 1.000 21.84563 77 THR L O 1
ATOM 2278 N N . LEU C 3 78 ? 46.29551 -18.09537 -6.30975 1.000 19.26093 78 LEU L N 1
ATOM 2279 C CA . LEU C 3 78 ? 47.70639 -17.75246 -6.18945 1.000 18.94945 78 LEU L CA 1
ATOM 2280 C C . LEU C 3 78 ? 48.46920 -19.05570 -6.01392 1.000 20.61820 78 LEU L C 1
ATOM 2281 O O . LEU C 3 78 ? 48.06057 -19.88563 -5.20122 1.000 20.44195 78 LEU L O 1
ATOM 2286 N N . LYS C 3 79 ? 49.54651 -19.25124 -6.77831 1.000 21.14782 79 LYS L N 1
ATOM 2287 C CA . LYS C 3 79 ? 50.31336 -20.49221 -6.68787 1.000 22.16909 79 LYS L CA 1
ATOM 2288 C C . LYS C 3 79 ? 51.76439 -20.19516 -6.32484 1.000 20.27976 79 LYS L C 1
ATOM 2289 O O . LYS C 3 79 ? 52.35442 -19.24187 -6.82394 1.000 20.69887 79 LYS L O 1
ATOM 2295 N N . ILE C 3 80 ? 52.33911 -21.00549 -5.43652 1.000 20.94196 80 ILE L N 1
ATOM 2296 C CA . ILE C 3 80 ? 53.75988 -20.94433 -5.11221 1.000 21.27030 80 ILE L CA 1
ATOM 2297 C C . ILE C 3 80 ? 54.37093 -22.26630 -5.55202 1.000 22.85735 80 ILE L C 1
ATOM 2298 O O . ILE C 3 80 ? 53.90300 -23.32808 -5.13336 1.000 27.17122 80 ILE L O 1
ATOM 2303 N N . SER C 3 81 ? 55.40551 -22.21007 -6.39532 1.000 26.01606 81 SER L N 1
ATOM 2304 C CA . SER C 3 81 ? 55.82620 -23.43315 -7.08066 1.000 27.29527 81 SER L CA 1
ATOM 2305 C C . SER C 3 81 ? 56.78111 -24.27917 -6.24407 1.000 29.78660 81 SER L C 1
ATOM 2306 O O . SER C 3 81 ? 56.76463 -25.51183 -6.35038 1.000 30.83779 81 SER L O 1
ATOM 2309 N N . ARG C 3 82 ? 57.64790 -23.63576 -5.45765 1.000 26.08325 82 ARG L N 1
ATOM 2310 C CA . ARG C 3 82 ? 58.56025 -24.28775 -4.51649 1.000 25.33162 82 ARG L CA 1
ATOM 2311 C C . ARG C 3 82 ? 58.61916 -23.36426 -3.30808 1.000 24.03331 82 ARG L C 1
ATOM 2312 O O . ARG C 3 82 ? 59.17283 -22.27138 -3.42465 1.000 28.12951 82 ARG L O 1
ATOM 2320 N N . VAL C 3 83 ? 58.08137 -23.78148 -2.16549 1.000 20.96232 83 VAL L N 1
ATOM 2321 C CA . VAL C 3 83 ? 58.00600 -22.88643 -1.00894 1.000 20.90982 83 VAL L CA 1
ATOM 2322 C C . VAL C 3 83 ? 59.37805 -22.69195 -0.36884 1.000 21.92247 83 VAL L C 1
ATOM 2323 O O . VAL C 3 83 ? 60.13219 -23.65622 -0.15606 1.000 20.52741 83 VAL L O 1
ATOM 2327 N N . GLU C 3 84 ? 59.68458 -21.44333 -0.00311 1.000 20.28101 84 GLU L N 1
ATOM 2328 C CA . GLU C 3 84 ? 60.89400 -21.07530 0.71942 1.000 21.95661 84 GLU L CA 1
ATOM 2329 C C . GLU C 3 84 ? 60.52993 -20.52760 2.09824 1.000 22.99145 84 GLU L C 1
ATOM 2330 O O . GLU C 3 84 ? 59.40198 -20.09300 2.33749 1.000 22.85842 84 GLU L O 1
ATOM 2336 N N . ALA C 3 85 ? 61.50876 -20.52496 3.00451 1.000 22.53117 85 ALA L N 1
ATOM 2337 C CA . ALA C 3 85 ? 61.23301 -20.09704 4.37268 1.000 25.36236 85 ALA L CA 1
ATOM 2338 C C . ALA C 3 85 ? 60.76570 -18.64835 4.42166 1.000 23.55525 85 ALA L C 1
ATOM 2339 O O . ALA C 3 85 ? 59.96084 -18.28627 5.28752 1.000 23.92874 85 ALA L O 1
ATOM 2341 N N . GLU C 3 86 ? 61.22781 -17.81893 3.48754 1.000 22.99530 86 GLU L N 1
ATOM 2342 C CA . GLU C 3 86 ? 60.81056 -16.41887 3.48545 1.000 29.78684 86 GLU L CA 1
ATOM 2343 C C . GLU C 3 86 ? 59.38205 -16.22932 2.96974 1.000 29.01898 86 GLU L C 1
ATOM 2344 O O . GLU C 3 86 ? 58.90191 -15.08590 2.93748 1.000 27.49882 86 GLU L O 1
ATOM 2350 N N . ASP C 3 87 ? 58.69309 -17.30619 2.56953 1.000 23.01415 87 ASP L N 1
ATOM 2351 C CA . ASP C 3 87 ? 57.29665 -17.22841 2.15513 1.000 22.16604 87 ASP L CA 1
ATOM 2352 C C . ASP C 3 87 ? 56.34354 -17.27568 3.34516 1.000 20.97546 87 ASP L C 1
ATOM 2353 O O . ASP C 3 87 ? 55.12499 -17.12426 3.16569 1.000 19.29161 87 ASP L O 1
ATOM 2358 N N . LEU C 3 88 ? 56.87469 -17.54795 4.53211 1.000 19.49515 88 LEU L N 1
ATOM 2359 C CA . LEU C 3 88 ? 56.09724 -17.57623 5.76404 1.000 18.78308 88 LEU L CA 1
ATOM 2360 C C . LEU C 3 88 ? 55.34518 -16.26514 5.95710 1.000 18.78919 88 LEU L C 1
ATOM 2361 O O . LEU C 3 88 ? 55.94394 -15.19178 5.90947 1.000 20.69037 88 LEU L O 1
ATOM 2366 N N . GLY C 3 89 ? 54.03934 -16.33614 6.18691 1.000 17.75175 89 GLY L N 1
ATOM 2367 C CA . GLY C 3 89 ? 53.30619 -15.09999 6.41962 1.000 17.67184 89 GLY L CA 1
ATOM 2368 C C . GLY C 3 89 ? 51.82896 -15.27019 6.10431 1.000 15.35262 89 GLY L C 1
ATOM 2369 O O . GLY C 3 89 ? 51.33471 -16.38224 5.98784 1.000 16.44170 89 GLY L O 1
ATOM 2370 N N . VAL C 3 90 ? 51.14529 -14.13399 5.97809 1.000 14.06857 90 VAL L N 1
ATOM 2371 C CA . VAL C 3 90 ? 49.72613 -14.11918 5.65237 1.000 13.61560 90 VAL L CA 1
ATOM 2372 C C . VAL C 3 90 ? 49.57534 -13.52439 4.26437 1.000 12.81801 90 VAL L C 1
ATOM 2373 O O . VAL C 3 90 ? 50.04787 -12.41244 4.00703 1.000 13.62140 90 VAL L O 1
ATOM 2377 N N . TYR C 3 91 ? 48.87996 -14.25174 3.39332 1.000 12.61858 91 TYR L N 1
ATOM 2378 C CA . TYR C 3 91 ? 48.61871 -13.83654 2.02275 1.000 13.70309 91 TYR L CA 1
ATOM 2379 C C . TYR C 3 91 ? 47.21497 -13.26347 1.97509 1.000 14.07130 91 TYR L C 1
ATOM 2380 O O . TYR C 3 91 ? 46.28937 -13.88711 2.49257 1.000 12.92388 91 TYR L O 1
ATOM 2389 N N . PHE C 3 92 ? 47.05683 -12.10297 1.34019 1.000 14.23509 92 PHE L N 1
ATOM 2390 C CA . PHE C 3 92 ? 45.76790 -11.42580 1.22215 1.000 15.56392 92 PHE L CA 1
ATOM 2391 C C . PHE C 3 92 ? 45.44547 -11.21337 -0.25519 1.000 14.60169 92 PHE L C 1
ATOM 2392 O O . PHE C 3 92 ? 46.29150 -10.71871 -0.99440 1.000 14.27678 92 PHE L O 1
ATOM 2400 N N . CYS C 3 93 ? 44.22412 -11.55385 -0.68752 1.000 14.61738 93 CYS L N 1
ATOM 2401 C CA . CYS C 3 93 ? 43.79704 -11.04316 -1.98184 1.000 15.01374 93 CYS L CA 1
ATOM 2402 C C . CYS C 3 93 ? 43.02393 -9.74288 -1.75468 1.000 14.80382 93 CYS L C 1
ATOM 2403 O O . CYS C 3 93 ? 42.58460 -9.44198 -0.64978 1.000 16.52038 93 CYS L O 1
ATOM 2406 N N . SER C 3 94 ? 42.89051 -8.95374 -2.81248 1.000 16.45012 94 SER L N 1
ATOM 2407 C CA . SER C 3 94 ? 42.26620 -7.64193 -2.68554 1.000 15.53593 94 SER L CA 1
ATOM 2408 C C . SER C 3 94 ? 41.67086 -7.28959 -4.03525 1.000 16.09548 94 SER L C 1
ATOM 2409 O O . SER C 3 94 ? 42.23636 -7.64809 -5.06754 1.000 17.48534 94 SER L O 1
ATOM 2412 N N . GLN C 3 95 ? 40.54079 -6.58025 -4.03288 1.000 17.21621 95 GLN L N 1
ATOM 2413 C CA . GLN C 3 95 ? 39.95862 -6.13657 -5.29698 1.000 16.01647 95 GLN L CA 1
ATOM 2414 C C . GLN C 3 95 ? 39.81688 -4.61637 -5.29848 1.000 17.42362 95 GLN L C 1
ATOM 2415 O O . GLN C 3 95 ? 39.49809 -4.01637 -4.26621 1.000 19.25046 95 GLN L O 1
ATOM 2421 N N . SER C 3 96 ? 40.03974 -4.00272 -6.46731 1.000 16.44243 96 SER L N 1
ATOM 2422 C CA . SER C 3 96 ? 39.79191 -2.57091 -6.62539 1.000 18.98728 96 SER L CA 1
ATOM 2423 C C . SER C 3 96 ? 38.84458 -2.29063 -7.79028 1.000 22.58326 96 SER L C 1
ATOM 2424 O O . SER C 3 96 ? 38.67644 -1.12866 -8.18156 1.000 22.03730 96 SER L O 1
ATOM 2427 N N . THR C 3 97 ? 38.24949 -3.32697 -8.37364 1.000 22.17045 97 THR L N 1
ATOM 2428 C CA . THR C 3 97 ? 37.26069 -3.11649 -9.43023 1.000 24.06018 97 THR L CA 1
ATOM 2429 C C . THR C 3 97 ? 36.08799 -2.29230 -8.92559 1.000 28.33346 97 THR L C 1
ATOM 2430 O O . THR C 3 97 ? 35.59135 -1.40123 -9.62821 1.000 29.59926 97 THR L O 1
ATOM 2434 N N . HIS C 3 98 ? 35.62805 -2.57703 -7.71278 1.000 27.14235 98 HIS L N 1
ATOM 2435 C CA . HIS C 3 98 ? 34.48004 -1.91387 -7.11811 1.000 30.08276 98 HIS L CA 1
ATOM 2436 C C . HIS C 3 98 ? 34.92678 -1.18165 -5.86384 1.000 30.84259 98 HIS L C 1
ATOM 2437 O O . HIS C 3 98 ? 35.56809 -1.77777 -4.99354 1.000 31.23550 98 HIS L O 1
ATOM 2444 N N . VAL C 3 99 ? 34.57011 0.09473 -5.74890 1.000 32.93697 99 VAL L N 1
ATOM 2445 C CA . VAL C 3 99 ? 34.88150 0.83795 -4.52684 1.000 30.20320 99 VAL L CA 1
ATOM 2446 C C . VAL C 3 99 ? 33.77892 0.49723 -3.52533 1.000 27.86832 99 VAL L C 1
ATOM 2447 O O . VAL C 3 99 ? 32.61351 0.36454 -3.93197 1.000 33.45592 99 VAL L O 1
ATOM 2451 N N . PRO C 3 100 ? 34.08140 0.28017 -2.22425 1.000 25.28496 100 PRO L N 1
ATOM 2452 C CA . PRO C 3 100 ? 35.40015 0.38141 -1.58713 1.000 22.06568 100 PRO L CA 1
ATOM 2453 C C . PRO C 3 100 ? 36.32348 -0.77820 -1.92239 1.000 21.33081 100 PRO L C 1
ATOM 2454 O O . PRO C 3 100 ? 35.87217 -1.90995 -2.08253 1.000 21.94882 100 PRO L O 1
ATOM 2458 N N . LEU C 3 101 ? 37.61100 -0.48254 -2.00666 1.000 20.15221 101 LEU L N 1
ATOM 2459 C CA . LEU C 3 101 ? 38.60578 -1.53615 -2.13762 1.000 19.79091 101 LEU L CA 1
ATOM 2460 C C . LEU C 3 101 ? 38.47431 -2.46147 -0.93321 1.000 17.74840 101 LEU L C 1
ATOM 2461 O O . LEU C 3 101 ? 38.32838 -1.99459 0.19620 1.000 18.22971 101 LEU L O 1
ATOM 2466 N N . THR C 3 102 ? 38.45623 -3.77633 -1.16764 1.000 17.47218 102 THR L N 1
ATOM 2467 C CA . THR C 3 102 ? 38.30604 -4.73520 -0.08192 1.000 16.57834 102 THR L CA 1
ATOM 2468 C C . THR C 3 102 ? 39.37793 -5.82194 -0.14611 1.000 16.20834 102 THR L C 1
ATOM 2469 O O . THR C 3 102 ? 39.97730 -6.07652 -1.19261 1.000 16.63531 102 THR L O 1
ATOM 2473 N N . PHE C 3 103 ? 39.59311 -6.44543 1.00575 1.000 14.86278 103 PHE L N 1
ATOM 2474 C CA . PHE C 3 103 ? 40.59851 -7.48874 1.19604 1.000 14.79659 103 PHE L CA 1
ATOM 2475 C C . PHE C 3 103 ? 39.92928 -8.77447 1.66795 1.000 16.34070 103 PHE L C 1
ATOM 2476 O O . PHE C 3 103 ? 38.91376 -8.73607 2.36496 1.000 17.59212 103 PHE L O 1
ATOM 2484 N N . GLY C 3 104 ? 40.52101 -9.91231 1.32725 1.000 16.55891 104 GLY L N 1
ATOM 2485 C CA . GLY C 3 104 ? 40.16232 -11.15736 1.98093 1.000 17.39557 104 GLY L CA 1
ATOM 2486 C C . GLY C 3 104 ? 40.73138 -11.22128 3.38808 1.000 17.75174 104 GLY L C 1
ATOM 2487 O O . GLY C 3 104 ? 41.51177 -10.36277 3.78964 1.000 17.03945 104 GLY L O 1
ATOM 2488 N N . ALA C 3 105 ? 40.32747 -12.25951 4.14109 1.000 17.62265 105 ALA L N 1
ATOM 2489 C CA . ALA C 3 105 ? 40.69424 -12.33316 5.55534 1.000 18.28110 105 ALA L CA 1
ATOM 2490 C C . ALA C 3 105 ? 42.14495 -12.72984 5.77246 1.000 18.16606 105 ALA L C 1
ATOM 2491 O O . ALA C 3 105 ? 42.65612 -12.57081 6.88740 1.000 19.40999 105 ALA L O 1
ATOM 2493 N N . GLY C 3 106 ? 42.79265 -13.27495 4.76424 1.000 16.94932 106 GLY L N 1
ATOM 2494 C CA . GLY C 3 106 ? 44.16882 -13.70362 4.87728 1.000 17.82186 106 GLY L CA 1
ATOM 2495 C C . GLY C 3 106 ? 44.26592 -15.21036 4.98409 1.000 17.51173 106 GLY L C 1
ATOM 2496 O O . GLY C 3 106 ? 43.38314 -15.88509 5.53243 1.000 18.81757 106 GLY L O 1
ATOM 2497 N N . THR C 3 107 ? 45.33124 -15.75598 4.40799 1.000 15.15305 107 THR L N 1
ATOM 2498 C CA . THR C 3 107 ? 45.64531 -17.18041 4.49026 1.000 15.00411 107 THR L CA 1
ATOM 2499 C C . THR C 3 107 ? 47.04216 -17.27231 5.08406 1.000 15.89090 107 THR L C 1
ATOM 2500 O O . THR C 3 107 ? 47.97461 -16.69752 4.51842 1.000 14.78299 107 THR L O 1
ATOM 2504 N N . LYS C 3 108 ? 47.19230 -17.97694 6.21947 1.000 14.11912 108 LYS L N 1
ATOM 2505 C CA . LYS C 3 108 ? 48.48659 -18.06268 6.88773 1.000 15.54309 108 LYS L CA 1
ATOM 2506 C C . LYS C 3 108 ? 49.26216 -19.26923 6.37337 1.000 16.82882 108 LYS L C 1
ATOM 2507 O O . LYS C 3 108 ? 48.86095 -20.41178 6.60421 1.000 17.61870 108 LYS L O 1
ATOM 2513 N N . LEU C 3 109 ? 50.37469 -19.01646 5.67661 1.000 15.56792 109 LEU L N 1
ATOM 2514 C CA . LEU C 3 109 ? 51.26754 -20.09033 5.24903 1.000 17.00368 109 LEU L CA 1
ATOM 2515 C C . LEU C 3 109 ? 52.14218 -20.49784 6.43374 1.000 17.70146 109 LEU L C 1
ATOM 2516 O O . LEU C 3 109 ? 52.74158 -19.63903 7.08427 1.000 19.87932 109 LEU L O 1
ATOM 2521 N N . GLU C 3 110 ? 52.18615 -21.79961 6.71929 1.000 17.72236 110 GLU L N 1
ATOM 2522 C CA . GLU C 3 110 ? 52.88993 -22.38394 7.85482 1.000 19.93228 110 GLU L CA 1
ATOM 2523 C C . GLU C 3 110 ? 53.85309 -23.44842 7.33843 1.000 20.76125 110 GLU L C 1
ATOM 2524 O O . GLU C 3 110 ? 53.48432 -24.23353 6.46845 1.000 19.30603 110 GLU L O 1
ATOM 2530 N N . LEU C 3 111 ? 55.08989 -23.46119 7.83919 1.000 19.38263 111 LEU L N 1
ATOM 2531 C CA . LEU C 3 111 ? 56.07937 -24.44904 7.39978 1.000 21.92929 111 LEU L CA 1
ATOM 2532 C C . LEU C 3 111 ? 55.97769 -25.71676 8.23754 1.000 25.27454 111 LEU L C 1
ATOM 2533 O O . LEU C 3 111 ? 55.92213 -25.64850 9.46879 1.000 25.64689 111 LEU L O 1
ATOM 2538 N N . LYS C 3 112 ? 55.93931 -26.86481 7.56856 1.000 23.47269 112 LYS L N 1
ATOM 2539 C CA . LYS C 3 112 ? 55.99030 -28.14894 8.25077 1.000 23.57987 112 LYS L CA 1
ATOM 2540 C C . LYS C 3 112 ? 57.42835 -28.47801 8.61463 1.000 27.64506 112 LYS L C 1
ATOM 2541 O O . LYS C 3 112 ? 58.37140 -28.04896 7.94909 1.000 29.36705 112 LYS L O 1
ATOM 2547 N N . ARG C 3 113 ? 57.58496 -29.24646 9.68408 1.000 26.43951 113 ARG L N 1
ATOM 2548 C CA . ARG C 3 113 ? 58.88932 -29.72444 10.12343 1.000 30.10856 113 ARG L CA 1
ATOM 2549 C C . ARG C 3 113 ? 58.64190 -30.94545 10.99563 1.000 34.19673 113 ARG L C 1
ATOM 2550 O O . ARG C 3 113 ? 57.49627 -31.32546 11.24122 1.000 27.59033 113 ARG L O 1
ATOM 2558 N N . THR C 3 114 ? 59.72443 -31.59867 11.41176 1.000 34.67647 114 THR L N 1
ATOM 2559 C CA . THR C 3 114 ? 59.55702 -32.73807 12.30492 1.000 37.67287 114 THR L CA 1
ATOM 2560 C C . THR C 3 114 ? 59.00563 -32.28954 13.64392 1.000 30.30800 114 THR L C 1
ATOM 2561 O O . THR C 3 114 ? 59.23959 -31.16138 14.09072 1.000 33.01278 114 THR L O 1
ATOM 2565 N N . VAL C 3 115 ? 58.29497 -33.21304 14.29712 1.000 33.71034 115 VAL L N 1
ATOM 2566 C CA . VAL C 3 115 ? 57.76333 -32.95977 15.63281 1.000 31.83253 115 VAL L CA 1
ATOM 2567 C C . VAL C 3 115 ? 58.90915 -32.64137 16.58219 1.000 30.05347 115 VAL L C 1
ATOM 2568 O O . VAL C 3 115 ? 59.95627 -33.29742 16.55087 1.000 33.32238 115 VAL L O 1
ATOM 2572 N N . ALA C 3 116 ? 58.73136 -31.60857 17.40779 1.000 29.89121 116 ALA L N 1
ATOM 2573 C CA . ALA C 3 116 ? 59.72515 -31.18765 18.39494 1.000 31.77694 116 ALA L CA 1
ATOM 2574 C C . ALA C 3 116 ? 59.03219 -30.92194 19.72474 1.000 33.78578 116 ALA L C 1
ATOM 2575 O O . ALA C 3 116 ? 58.16167 -30.04961 19.80691 1.000 33.08858 116 ALA L O 1
ATOM 2577 N N . ALA C 3 117 ? 59.46067 -31.62722 20.77226 1.000 36.54223 117 ALA L N 1
ATOM 2578 C CA . ALA C 3 117 ? 58.85021 -31.46851 22.08526 1.000 32.58828 117 ALA L CA 1
ATOM 2579 C C . ALA C 3 117 ? 59.27143 -30.13966 22.70987 1.000 33.43358 117 ALA L C 1
ATOM 2580 O O . ALA C 3 117 ? 60.38510 -29.66232 22.47180 1.000 34.06833 117 ALA L O 1
ATOM 2582 N N . PRO C 3 118 ? 58.40413 -29.50571 23.49505 1.000 32.19791 118 PRO L N 1
ATOM 2583 C CA . PRO C 3 118 ? 58.79009 -28.24678 24.13237 1.000 30.79205 118 PRO L CA 1
ATOM 2584 C C . PRO C 3 118 ? 59.75670 -28.46502 25.28403 1.000 32.58653 118 PRO L C 1
ATOM 2585 O O . PRO C 3 118 ? 59.73971 -29.49924 25.95661 1.000 33.58930 118 PRO L O 1
ATOM 2589 N N . SER C 3 119 ? 60.61380 -27.46563 25.47947 1.000 35.02774 119 SER L N 1
ATOM 2590 C CA . SER C 3 119 ? 61.40182 -27.29104 26.69060 1.000 34.57809 119 SER L CA 1
ATOM 2591 C C . SER C 3 119 ? 60.55384 -26.49511 27.67239 1.000 35.38457 119 SER L C 1
ATOM 2592 O O . SER C 3 119 ? 60.16968 -25.35935 27.36962 1.000 33.53071 119 SER L O 1
ATOM 2595 N N . VAL C 3 120 ? 60.25905 -27.07569 28.83802 1.000 34.71230 120 VAL L N 1
ATOM 2596 C CA . VAL C 3 120 ? 59.29180 -26.49824 29.76788 1.000 32.30362 120 VAL L CA 1
ATOM 2597 C C . VAL C 3 120 ? 60.01231 -25.89118 30.96300 1.000 33.24412 120 VAL L C 1
ATOM 2598 O O . VAL C 3 120 ? 60.79534 -26.56969 31.64026 1.000 34.34776 120 VAL L O 1
ATOM 2602 N N . PHE C 3 121 ? 59.72992 -24.61596 31.22714 1.000 32.17948 121 PHE L N 1
ATOM 2603 C CA . PHE C 3 121 ? 60.28519 -23.87611 32.34669 1.000 35.69466 121 PHE L CA 1
ATOM 2604 C C . PHE C 3 121 ? 59.13485 -23.27462 33.14817 1.000 36.01175 121 PHE L C 1
ATOM 2605 O O . PHE C 3 121 ? 58.09520 -22.92285 32.58692 1.000 34.05753 121 PHE L O 1
ATOM 2613 N N . ILE C 3 122 ? 59.31295 -23.14940 34.46448 1.000 34.45492 122 ILE L N 1
ATOM 2614 C CA . ILE C 3 122 ? 58.29896 -22.53701 35.31661 1.000 33.37183 122 ILE L CA 1
ATOM 2615 C C . ILE C 3 122 ? 58.95477 -21.45188 36.16515 1.000 33.37031 122 ILE L C 1
ATOM 2616 O O . ILE C 3 122 ? 60.08360 -21.62147 36.63982 1.000 40.19067 122 ILE L O 1
ATOM 2621 N N . PHE C 3 123 ? 58.27216 -20.31373 36.31083 1.000 33.36195 123 PHE L N 1
ATOM 2622 C CA . PHE C 3 123 ? 58.79279 -19.15365 37.04307 1.000 33.48166 123 PHE L CA 1
ATOM 2623 C C . PHE C 3 123 ? 57.87471 -18.72524 38.18401 1.000 36.71289 123 PHE L C 1
ATOM 2624 O O . PHE C 3 123 ? 56.72320 -18.32455 37.92896 1.000 32.95420 123 PHE L O 1
ATOM 2632 N N . PRO C 3 124 ? 58.35049 -18.70973 39.43003 1.000 34.36577 124 PRO L N 1
ATOM 2633 C CA . PRO C 3 124 ? 57.54373 -18.17704 40.54119 1.000 36.23664 124 PRO L CA 1
ATOM 2634 C C . PRO C 3 124 ? 57.36042 -16.67630 40.40778 1.000 35.13371 124 PRO L C 1
ATOM 2635 O O . PRO C 3 124 ? 58.09837 -16.01731 39.66205 1.000 37.24540 124 PRO L O 1
ATOM 2639 N N . PRO C 3 125 ? 56.39247 -16.09223 41.10963 1.000 37.11726 125 PRO L N 1
ATOM 2640 C CA . PRO C 3 125 ? 56.27367 -14.63048 41.10187 1.000 37.57620 125 PRO L CA 1
ATOM 2641 C C . PRO C 3 125 ? 57.42806 -13.99512 41.86132 1.000 40.14476 125 PRO L C 1
ATOM 2642 O O . PRO C 3 125 ? 57.98861 -14.57966 42.78911 1.000 40.57967 125 PRO L O 1
ATOM 2646 N N . SER C 3 126 ? 57.79795 -12.79348 41.43683 1.000 39.59725 126 SER L N 1
ATOM 2647 C CA . SER C 3 126 ? 58.86574 -12.06165 42.09316 1.000 40.37148 126 SER L CA 1
ATOM 2648 C C . SER C 3 126 ? 58.36732 -11.48146 43.41082 1.000 41.14544 126 SER L C 1
ATOM 2649 O O . SER C 3 126 ? 57.16776 -11.26998 43.60999 1.000 39.69163 126 SER L O 1
ATOM 2652 N N . ASP C 3 127 ? 59.31331 -11.20252 44.31592 1.000 47.76079 127 ASP L N 1
ATOM 2653 C CA . ASP C 3 127 ? 58.93215 -10.59143 45.58693 1.000 44.06119 127 ASP L CA 1
ATOM 2654 C C . ASP C 3 127 ? 58.40392 -9.18111 45.38890 1.000 44.06205 127 ASP L C 1
ATOM 2655 O O . ASP C 3 127 ? 57.50981 -8.75283 46.12727 1.000 44.41214 127 ASP L O 1
ATOM 2660 N N . GLU C 3 128 ? 58.92903 -8.45366 44.39647 1.000 44.87717 128 GLU L N 1
ATOM 2661 C CA . GLU C 3 128 ? 58.39730 -7.13022 44.09094 1.000 44.18362 128 GLU L CA 1
ATOM 2662 C C . GLU C 3 128 ? 56.91325 -7.19912 43.76245 1.000 43.34564 128 GLU L C 1
ATOM 2663 O O . GLU C 3 128 ? 56.13382 -6.34614 44.20352 1.000 42.11682 128 GLU L O 1
ATOM 2669 N N . GLN C 3 129 ? 56.50461 -8.20055 42.96995 1.000 41.54738 129 GLN L N 1
ATOM 2670 C CA . GLN C 3 129 ? 55.09978 -8.30044 42.58731 1.000 40.29935 129 GLN L CA 1
ATOM 2671 C C . GLN C 3 129 ? 54.23055 -8.68903 43.77508 1.000 41.07282 129 GLN L C 1
ATOM 2672 O O . GLN C 3 129 ? 53.11220 -8.18138 43.92300 1.000 42.01834 129 GLN L O 1
ATOM 2678 N N . LEU C 3 130 ? 54.72722 -9.59118 44.62604 1.000 42.34201 130 LEU L N 1
ATOM 2679 C CA . LEU C 3 130 ? 53.99341 -9.96446 45.82933 1.000 44.37597 130 LEU L CA 1
ATOM 2680 C C . LEU C 3 130 ? 53.72400 -8.75707 46.71918 1.000 44.36573 130 LEU L C 1
ATOM 2681 O O . LEU C 3 130 ? 52.67639 -8.69227 47.37110 1.000 44.96040 130 LEU L O 1
ATOM 2686 N N . LYS C 3 131 ? 54.64147 -7.78494 46.74598 1.000 45.06817 131 LYS L N 1
ATOM 2687 C CA . LYS C 3 131 ? 54.40183 -6.57239 47.52375 1.000 48.16335 131 LYS L CA 1
ATOM 2688 C C . LYS C 3 131 ? 53.14527 -5.84960 47.05998 1.000 47.83904 131 LYS L C 1
ATOM 2689 O O . LYS C 3 131 ? 52.45895 -5.21730 47.87021 1.000 47.45017 131 LYS L O 1
ATOM 2695 N N . SER C 3 132 ? 52.82823 -5.93324 45.76583 1.000 48.42676 132 SER L N 1
ATOM 2696 C CA . SER C 3 132 ? 51.68234 -5.24380 45.18595 1.000 46.68869 132 SER L CA 1
ATOM 2697 C C . SER C 3 132 ? 50.35558 -5.96063 45.41649 1.000 48.07713 132 SER L C 1
ATOM 2698 O O . SER C 3 132 ? 49.30812 -5.40606 45.06033 1.000 48.15851 132 SER L O 1
ATOM 2700 N N . GLY C 3 133 ? 50.36344 -7.16821 45.98708 1.000 43.75444 133 GLY L N 1
ATOM 2701 C CA . GLY C 3 133 ? 49.13374 -7.88773 46.25958 1.000 43.08834 133 GLY L CA 1
ATOM 2702 C C . GLY C 3 133 ? 48.72330 -8.90749 45.21805 1.000 40.96695 133 GLY L C 1
ATOM 2703 O O . GLY C 3 133 ? 47.64883 -9.50844 45.35511 1.000 38.65290 133 GLY L O 1
ATOM 2704 N N . THR C 3 134 ? 49.54197 -9.13045 44.19061 1.000 43.95122 134 THR L N 1
ATOM 2705 C CA . THR C 3 134 ? 49.20577 -10.02169 43.08919 1.000 39.90394 134 THR L CA 1
ATOM 2706 C C . THR C 3 134 ? 50.36779 -10.97098 42.82503 1.000 36.60001 134 THR L C 1
ATOM 2707 O O . THR C 3 134 ? 51.53496 -10.63886 43.06137 1.000 38.64313 134 THR L O 1
ATOM 2711 N N . ALA C 3 135 ? 50.02821 -12.16527 42.34303 1.000 34.43766 135 ALA L N 1
ATOM 2712 C CA . ALA C 3 135 ? 50.98576 -13.22680 42.06796 1.000 31.14935 135 ALA L CA 1
ATOM 2713 C C . ALA C 3 135 ? 50.74993 -13.76832 40.66627 1.000 34.14735 135 ALA L C 1
ATOM 2714 O O . ALA C 3 135 ? 49.67694 -14.31392 40.38529 1.000 32.74558 135 ALA L O 1
ATOM 2716 N N . SER C 3 136 ? 51.75503 -13.63233 39.79705 1.000 31.59081 136 SER L N 1
ATOM 2717 C CA . SER C 3 136 ? 51.73942 -14.20137 38.45165 1.000 32.36105 136 SER L CA 1
ATOM 2718 C C . SER C 3 136 ? 52.76018 -15.32936 38.38037 1.000 28.70877 136 SER L C 1
ATOM 2719 O O . SER C 3 136 ? 53.94909 -15.11421 38.64540 1.000 33.86200 136 SER L O 1
ATOM 2722 N N . VAL C 3 137 ? 52.30016 -16.52698 38.03718 1.000 28.68515 137 VAL L N 1
ATOM 2723 C CA . VAL C 3 137 ? 53.16632 -17.68648 37.85091 1.000 28.20210 137 VAL L CA 1
ATOM 2724 C C . VAL C 3 137 ? 53.16495 -18.01028 36.36638 1.000 30.59982 137 VAL L C 1
ATOM 2725 O O . VAL C 3 137 ? 52.09345 -18.09753 35.75382 1.000 31.24734 137 VAL L O 1
ATOM 2729 N N . VAL C 3 138 ? 54.35001 -18.18358 35.78379 1.000 29.67405 138 VAL L N 1
ATOM 2730 C CA . VAL C 3 138 ? 54.49826 -18.27688 34.32880 1.000 30.05025 138 VAL L CA 1
ATOM 2731 C C . VAL C 3 138 ? 55.08543 -19.62874 33.95283 1.000 30.75998 138 VAL L C 1
ATOM 2732 O O . VAL C 3 138 ? 56.09315 -20.06143 34.52817 1.000 31.21944 138 VAL L O 1
ATOM 2736 N N . CYS C 3 139 ? 54.45861 -20.28830 32.97875 1.000 26.82174 139 CYS L N 1
ATOM 2737 C CA . CYS C 3 139 ? 54.93555 -21.54298 32.41727 1.000 27.45398 139 CYS L CA 1
ATOM 2738 C C . CYS C 3 139 ? 55.35253 -21.26679 30.97854 1.000 32.34931 139 CYS L C 1
ATOM 2739 O O . CYS C 3 139 ? 54.55288 -20.75160 30.18927 1.000 31.86738 139 CYS L O 1
ATOM 2742 N N . LEU C 3 140 ? 56.60690 -21.56126 30.64964 1.000 29.41296 140 LEU L N 1
ATOM 2743 C CA . LEU C 3 140 ? 57.13329 -21.33188 29.30847 1.000 31.24576 140 LEU L CA 1
ATOM 2744 C C . LEU C 3 140 ? 57.32481 -22.66491 28.60026 1.000 30.45599 140 LEU L C 1
ATOM 2745 O O . LEU C 3 140 ? 57.90572 -23.59428 29.16483 1.000 31.84157 140 LEU L O 1
ATOM 2750 N N . LEU C 3 141 ? 56.82802 -22.75089 27.36719 1.000 30.43051 141 LEU L N 1
ATOM 2751 C CA . LEU C 3 141 ? 57.01422 -23.90046 26.48986 1.000 30.32816 141 LEU L CA 1
ATOM 2752 C C .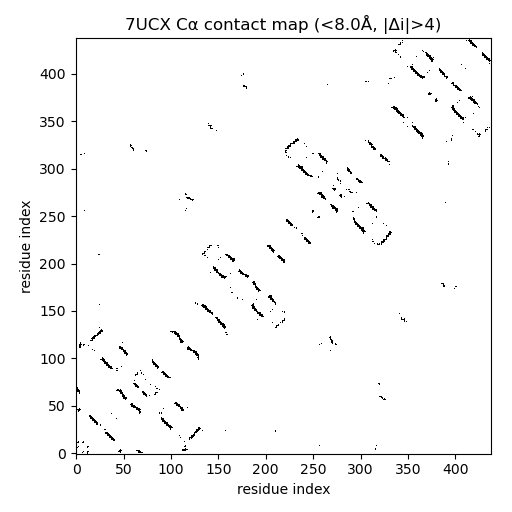 LEU C 3 141 ? 57.81585 -23.37870 25.30928 1.000 31.46968 141 LEU L C 1
ATOM 2753 O O . LEU C 3 141 ? 57.34630 -22.48736 24.59550 1.000 29.87914 141 LEU L O 1
ATOM 2758 N N . ASN C 3 142 ? 59.02597 -23.89048 25.11838 1.000 30.72922 142 ASN L N 1
ATOM 2759 C CA . ASN C 3 142 ? 59.95720 -23.23318 24.21428 1.000 32.55004 142 ASN L CA 1
ATOM 2760 C C . ASN C 3 142 ? 60.31339 -24.12020 23.02892 1.000 32.04342 142 ASN L C 1
ATOM 2761 O O . ASN C 3 142 ? 60.58115 -25.31478 23.19434 1.000 30.45627 142 ASN L O 1
ATOM 2766 N N . ASN C 3 143 ? 60.28383 -23.51076 21.83353 1.000 33.49992 143 ASN L N 1
ATOM 2767 C CA . ASN C 3 143 ? 60.76676 -24.08488 20.56781 1.000 33.87648 143 ASN L CA 1
ATOM 2768 C C . ASN C 3 143 ? 60.21527 -25.48653 20.31320 1.000 28.54685 143 ASN L C 1
ATOM 2769 O O . ASN C 3 143 ? 60.94766 -26.47120 20.28361 1.000 31.76332 143 ASN L O 1
ATOM 2774 N N . PHE C 3 144 ? 58.90266 -25.54706 20.07594 1.000 30.11678 144 PHE L N 1
ATOM 2775 C CA . PHE C 3 144 ? 58.21175 -26.80837 19.83740 1.000 30.90872 144 PHE L CA 1
ATOM 2776 C C . PHE C 3 144 ? 57.41925 -26.75788 18.53026 1.000 27.47955 144 PHE L C 1
ATOM 2777 O O . PHE C 3 144 ? 57.16869 -25.68450 17.96745 1.000 28.59756 144 PHE L O 1
ATOM 2785 N N . TYR C 3 145 ? 57.06893 -27.94970 18.03374 1.000 26.09322 145 TYR L N 1
ATOM 2786 C CA . TYR C 3 145 ? 56.26438 -28.11754 16.82697 1.000 28.96561 145 TYR L CA 1
ATOM 2787 C C . TYR C 3 145 ? 55.57011 -29.47112 16.86190 1.000 27.66043 145 TYR L C 1
ATOM 2788 O O . TYR C 3 145 ? 56.21773 -30.46789 17.21031 1.000 28.61846 145 TYR L O 1
ATOM 2797 N N . PRO C 3 146 ? 54.27872 -29.57019 16.48551 1.000 27.93503 146 PRO L N 1
ATOM 2798 C CA . PRO C 3 146 ? 53.35470 -28.53790 16.00327 1.000 30.19850 146 PRO L CA 1
ATOM 2799 C C . PRO C 3 146 ? 52.86944 -27.59203 17.09495 1.000 30.44717 146 PRO L C 1
ATOM 2800 O O . PRO C 3 146 ? 53.26094 -27.73306 18.26245 1.000 28.13883 146 PRO L O 1
ATOM 2804 N N . ARG C 3 147 ? 52.03718 -26.62330 16.69973 1.000 27.50778 147 ARG L N 1
ATOM 2805 C CA . ARG C 3 147 ? 51.61257 -25.58753 17.63348 1.000 31.25771 147 ARG L CA 1
ATOM 2806 C C . ARG C 3 147 ? 50.68807 -26.13865 18.71378 1.000 29.95131 147 ARG L C 1
ATOM 2807 O O . ARG C 3 147 ? 50.62347 -25.57633 19.81624 1.000 29.34338 147 ARG L O 1
ATOM 2815 N N . GLU C 3 148 ? 49.95418 -27.21394 18.42778 1.000 30.83857 148 GLU L N 1
ATOM 2816 C CA . GLU C 3 148 ? 48.95774 -27.68274 19.38987 1.000 31.27081 148 GLU L CA 1
ATOM 2817 C C . GLU C 3 148 ? 49.61203 -28.23211 20.65678 1.000 33.84286 148 GLU L C 1
ATOM 2818 O O . GLU C 3 148 ? 50.47665 -29.11128 20.60130 1.000 31.56259 148 GLU L O 1
ATOM 2824 N N . ALA C 3 149 ? 49.16922 -27.73135 21.80541 1.000 31.81447 149 ALA L N 1
ATOM 2825 C CA . ALA C 3 149 ? 49.65311 -28.21157 23.08804 1.000 31.83857 149 ALA L CA 1
ATOM 2826 C C . ALA C 3 149 ? 48.57585 -27.94080 24.12553 1.000 34.60595 149 ALA L C 1
ATOM 2827 O O . ALA C 3 149 ? 47.73582 -27.05655 23.95263 1.000 33.72171 149 ALA L O 1
ATOM 2829 N N . LYS C 3 150 ? 48.60751 -28.71266 25.20598 1.000 31.30253 150 LYS L N 1
ATOM 2830 C CA . LYS C 3 150 ? 47.71414 -28.50890 26.34113 1.000 33.98727 150 LYS L CA 1
ATOM 2831 C C . LYS C 3 150 ? 48.55940 -28.16728 27.56119 1.000 31.04328 150 LYS L C 1
ATOM 2832 O O . LYS C 3 150 ? 49.49412 -28.90227 27.89589 1.000 33.82954 150 LYS L O 1
ATOM 2838 N N . VAL C 3 151 ? 48.24918 -27.05147 28.21390 1.000 31.49309 151 VAL L N 1
ATOM 2839 C CA . VAL C 3 151 ? 48.95829 -26.62587 29.42004 1.000 31.88080 151 VAL L CA 1
ATOM 2840 C C . VAL C 3 151 ? 47.94528 -26.52091 30.55461 1.000 33.52341 151 VAL L C 1
ATOM 2841 O O . VAL C 3 151 ? 46.99391 -25.73718 30.46917 1.000 32.39828 151 VAL L O 1
ATOM 2845 N N . GLN C 3 152 ? 48.15839 -27.29874 31.61578 1.000 34.20819 152 GLN L N 1
ATOM 2846 C CA . GLN C 3 152 ? 47.25708 -27.36515 32.76290 1.000 33.46927 152 GLN L CA 1
ATOM 2847 C C . GLN C 3 152 ? 47.99799 -26.96367 34.02950 1.000 35.61533 152 GLN L C 1
ATOM 2848 O O . GLN C 3 152 ? 49.06439 -27.51320 34.32355 1.000 34.53639 152 GLN L O 1
ATOM 2854 N N . TRP C 3 153 ? 47.42440 -26.02763 34.78681 1.000 30.64694 153 TRP L N 1
ATOM 2855 C CA . TRP C 3 153 ? 48.00603 -25.58822 36.04574 1.000 30.69301 153 TRP L CA 1
ATOM 2856 C C . TRP C 3 153 ? 47.45057 -26.41664 37.20148 1.000 36.98641 153 TRP L C 1
ATOM 2857 O O . TRP C 3 153 ? 46.28387 -26.81847 37.19590 1.000 34.48699 153 TRP L O 1
ATOM 2868 N N . LYS C 3 154 ? 48.29532 -26.64764 38.20443 1.000 35.12558 154 LYS L N 1
ATOM 2869 C CA . LYS C 3 154 ? 47.91659 -27.39850 39.39658 1.000 37.98065 154 LYS L CA 1
ATOM 2870 C C . LYS C 3 154 ? 48.52925 -26.71838 40.60646 1.000 37.63130 154 LYS L C 1
ATOM 2871 O O . LYS C 3 154 ? 49.72914 -26.42878 40.61186 1.000 36.57331 154 LYS L O 1
ATOM 2877 N N . VAL C 3 155 ? 47.71577 -26.46425 41.62768 1.000 39.06546 155 VAL L N 1
ATOM 2878 C CA . VAL C 3 155 ? 48.19271 -25.88275 42.87729 1.000 38.81495 155 VAL L CA 1
ATOM 2879 C C . VAL C 3 155 ? 47.88248 -26.87346 43.99595 1.000 38.95280 155 VAL L C 1
ATOM 2880 O O . VAL C 3 155 ? 46.71343 -27.20398 44.23101 1.000 39.85402 155 VAL L O 1
ATOM 2884 N N . ASP C 3 156 ? 48.92849 -27.35638 44.66745 1.000 40.80214 156 ASP L N 1
ATOM 2885 C CA . ASP C 3 156 ? 48.81489 -28.44417 45.64397 1.000 41.85811 156 ASP L CA 1
ATOM 2886 C C . ASP C 3 156 ? 48.05008 -29.63593 45.04968 1.000 47.07145 156 ASP L C 1
ATOM 2887 O O . ASP C 3 156 ? 47.06850 -30.12907 45.61542 1.000 43.23008 156 ASP L O 1
ATOM 2892 N N . ASN C 3 157 ? 48.51368 -30.08230 43.87148 1.000 45.42327 157 ASN L N 1
ATOM 2893 C CA . ASN C 3 157 ? 47.97191 -31.20401 43.09895 1.000 48.71209 157 ASN L CA 1
ATOM 2894 C C . ASN C 3 157 ? 46.53349 -31.00659 42.62750 1.000 47.84611 157 ASN L C 1
ATOM 2895 O O . ASN C 3 157 ? 45.93487 -31.93052 42.06236 1.000 47.55114 157 ASN L O 1
ATOM 2900 N N . ALA C 3 158 ? 45.97773 -29.81605 42.82511 1.000 44.88940 158 ALA L N 1
ATOM 2901 C CA . ALA C 3 158 ? 44.59496 -29.52489 42.46891 1.000 44.09122 158 ALA L CA 1
ATOM 2902 C C . ALA C 3 158 ? 44.54275 -28.71707 41.17355 1.000 43.31047 158 ALA L C 1
ATOM 2903 O O . ALA C 3 158 ? 45.15898 -27.64971 41.07614 1.000 41.85543 158 ALA L O 1
ATOM 2905 N N . LEU C 3 159 ? 43.77885 -29.21868 40.19972 1.000 46.36012 159 LEU L N 1
ATOM 2906 C CA . LEU C 3 159 ? 43.67417 -28.59635 38.88399 1.000 43.92217 159 LEU L CA 1
ATOM 2907 C C . LEU C 3 159 ? 43.06892 -27.19960 38.97125 1.000 44.12824 159 LEU L C 1
ATOM 2908 O O . LEU C 3 159 ? 42.15720 -26.94979 39.76265 1.000 45.11676 159 LEU L O 1
ATOM 2913 N N . GLN C 3 160 ? 43.57230 -26.28861 38.13662 1.000 40.87717 160 GLN L N 1
ATOM 2914 C CA . GLN C 3 160 ? 43.09526 -24.91458 38.07340 1.000 39.42230 160 GLN L CA 1
ATOM 2915 C C . GLN C 3 160 ? 42.26198 -24.69336 36.81639 1.000 41.41054 160 GLN L C 1
ATOM 2916 O O . GLN C 3 160 ? 42.38000 -25.41877 35.82698 1.000 40.01312 160 GLN L O 1
ATOM 2922 N N . SER C 3 161 ? 41.42667 -23.65673 36.85826 1.000 41.66976 161 SER L N 1
ATOM 2923 C CA . SER C 3 161 ? 40.48523 -23.40373 35.77584 1.000 42.54912 161 SER L CA 1
ATOM 2924 C C . SER C 3 161 ? 40.05859 -21.94531 35.78035 1.000 40.13330 161 SER L C 1
ATOM 2925 O O . SER C 3 161 ? 39.62969 -21.42631 36.81393 1.000 42.17991 161 SER L O 1
ATOM 2928 N N . GLY C 3 162 ? 40.17188 -21.29181 34.62613 1.000 41.25258 162 GLY L N 1
ATOM 2929 C CA . GLY C 3 162 ? 39.68938 -19.93476 34.45944 1.000 39.65271 162 GLY L CA 1
ATOM 2930 C C . GLY C 3 162 ? 40.60983 -18.82881 34.93993 1.000 41.70900 162 GLY L C 1
ATOM 2931 O O . GLY C 3 162 ? 40.30383 -17.64911 34.70774 1.000 40.53893 162 GLY L O 1
ATOM 2932 N N . ASN C 3 163 ? 41.71581 -19.14791 35.61060 1.000 34.52147 163 ASN L N 1
ATOM 2933 C CA . ASN C 3 163 ? 42.62052 -18.11914 36.10986 1.000 35.04543 163 ASN L CA 1
ATOM 2934 C C . ASN C 3 163 ? 43.94597 -18.08771 35.36329 1.000 34.20120 163 ASN L C 1
ATOM 2935 O O . ASN C 3 163 ? 44.95571 -17.62999 35.91541 1.000 33.84826 163 ASN L O 1
ATOM 2940 N N . SER C 3 164 ? 43.96660 -18.53197 34.10641 1.000 33.64101 164 SER L N 1
ATOM 2941 C CA . SER C 3 164 ? 45.18975 -18.49201 33.31803 1.000 33.17858 164 SER L CA 1
ATOM 2942 C C . SER C 3 164 ? 44.89842 -18.05236 31.88727 1.000 34.56773 164 SER L C 1
ATOM 2943 O O . SER C 3 164 ? 43.79576 -18.23723 31.36653 1.000 31.09651 164 SER L O 1
ATOM 2946 N N . GLN C 3 165 ? 45.91300 -17.45396 31.26470 1.000 30.58514 165 GLN L N 1
ATOM 2947 C CA . GLN C 3 165 ? 45.84983 -16.99225 29.88725 1.000 34.00932 165 GLN L CA 1
ATOM 2948 C C . GLN C 3 165 ? 47.11583 -17.43233 29.16733 1.000 33.06725 165 GLN L C 1
ATOM 2949 O O . GLN C 3 165 ? 48.19737 -17.47672 29.76330 1.000 29.45842 165 GLN L O 1
ATOM 2955 N N . GLU C 3 166 ? 46.97368 -17.76600 27.89044 1.000 30.81122 166 GLU L N 1
ATOM 2956 C CA . GLU C 3 166 ? 48.06203 -18.27081 27.07119 1.000 31.30146 166 GLU L CA 1
ATOM 2957 C C . GLU C 3 166 ? 48.36620 -17.28130 25.95908 1.000 32.86763 166 GLU L C 1
ATOM 2958 O O . GLU C 3 166 ? 47.50585 -16.50626 25.53720 1.000 29.46137 166 GLU L O 1
ATOM 2964 N N . SER C 3 167 ? 49.60430 -17.33772 25.47862 1.000 30.58918 167 SER L N 1
ATOM 2965 C CA . SER C 3 167 ? 50.07110 -16.52044 24.36787 1.000 33.92937 167 SER L CA 1
ATOM 2966 C C . SER C 3 167 ? 51.06151 -17.35470 23.57479 1.000 30.81340 167 SER L C 1
ATOM 2967 O O . SER C 3 167 ? 51.88928 -18.04701 24.16685 1.000 31.44759 167 SER L O 1
ATOM 2970 N N . VAL C 3 168 ? 50.97942 -17.30759 22.24206 1.000 30.69274 168 VAL L N 1
ATOM 2971 C CA . VAL C 3 168 ? 51.86184 -18.09613 21.38699 1.000 29.24287 168 VAL L CA 1
ATOM 2972 C C . VAL C 3 168 ? 52.54824 -17.16974 20.39138 1.000 28.66183 168 VAL L C 1
ATOM 2973 O O . VAL C 3 168 ? 51.93718 -16.22695 19.88123 1.000 29.64187 168 VAL L O 1
ATOM 2977 N N . THR C 3 169 ? 53.82308 -17.42501 20.13310 1.000 28.20703 169 THR L N 1
ATOM 2978 C CA . THR C 3 169 ? 54.52610 -16.62811 19.14394 1.000 30.45512 169 THR L CA 1
ATOM 2979 C C . THR C 3 169 ? 54.16873 -17.10091 17.73895 1.000 32.40228 169 THR L C 1
ATOM 2980 O O . THR C 3 169 ? 53.68217 -18.21659 17.52770 1.000 29.54789 169 THR L O 1
ATOM 2984 N N . GLU C 3 170 ? 54.42834 -16.23325 16.77013 1.000 34.45643 170 GLU L N 1
ATOM 2985 C CA . GLU C 3 170 ? 54.32601 -16.66254 15.38961 1.000 35.89889 170 GLU L CA 1
ATOM 2986 C C . GLU C 3 170 ? 55.48485 -17.60142 15.07727 1.000 35.41664 170 GLU L C 1
ATOM 2987 O O . GLU C 3 170 ? 56.50697 -17.62119 15.76691 1.000 34.21425 170 GLU L O 1
ATOM 2993 N N . GLN C 3 171 ? 55.30803 -18.40687 14.03611 1.000 32.36221 171 GLN L N 1
ATOM 2994 C CA . GLN C 3 171 ? 56.33596 -19.36706 13.66955 1.000 34.81815 171 GLN L CA 1
ATOM 2995 C C . GLN C 3 171 ? 57.65957 -18.66769 13.37937 1.000 36.11033 171 GLN L C 1
ATOM 2996 O O . GLN C 3 171 ? 57.71310 -17.68849 12.63075 1.000 41.89227 171 GLN L O 1
ATOM 3002 N N . ASP C 3 172 ? 58.72661 -19.16994 13.99109 1.000 39.33570 172 ASP L N 1
ATOM 3003 C CA . ASP C 3 172 ? 60.05000 -18.59418 13.79105 1.000 44.16684 172 ASP L CA 1
ATOM 3004 C C . ASP C 3 172 ? 60.60044 -18.99931 12.42976 1.000 43.95831 172 ASP L C 1
ATOM 3005 O O . ASP C 3 172 ? 60.67203 -20.18882 12.10926 1.000 42.57101 172 ASP L O 1
ATOM 3010 N N . SER C 3 173 ? 60.99691 -18.00619 11.62790 1.000 47.01809 173 SER L N 1
ATOM 3011 C CA . SER C 3 173 ? 61.54778 -18.30383 10.30827 1.000 47.06275 173 SER L CA 1
ATOM 3012 C C . SER C 3 173 ? 62.83158 -19.11419 10.40958 1.000 48.56990 173 SER L C 1
ATOM 3013 O O . SER C 3 173 ? 63.14249 -19.89914 9.50290 1.000 50.94830 173 SER L O 1
ATOM 3016 N N . LYS C 3 174 ? 63.57722 -18.95050 11.50940 1.000 51.26360 174 LYS L N 1
ATOM 3017 C CA . LYS C 3 174 ? 64.87892 -19.60395 11.64824 1.000 49.68852 174 LYS L CA 1
ATOM 3018 C C . LYS C 3 174 ? 64.75361 -21.11607 11.82798 1.000 48.81223 174 LYS L C 1
ATOM 3019 O O . LYS C 3 174 ? 65.49307 -21.88250 11.20187 1.000 45.31567 174 LYS L O 1
ATOM 3025 N N . ASP C 3 175 ? 63.84770 -21.57534 12.69668 1.000 46.95899 175 ASP L N 1
ATOM 3026 C CA . ASP C 3 175 ? 63.73690 -23.01091 12.92232 1.000 41.80345 175 ASP L CA 1
ATOM 3027 C C . ASP C 3 175 ? 62.31841 -23.56142 12.79800 1.000 39.06733 175 ASP L C 1
ATOM 3028 O O . ASP C 3 175 ? 62.12448 -24.76610 13.00622 1.000 34.40781 175 ASP L O 1
ATOM 3033 N N . SER C 3 176 ? 61.33400 -22.72763 12.44564 1.000 39.90642 176 SER L N 1
ATOM 3034 C CA . SER C 3 176 ? 59.95228 -23.15793 12.20405 1.000 34.68440 176 SER L CA 1
ATOM 3035 C C . SER C 3 176 ? 59.25618 -23.65671 13.46581 1.000 30.89255 176 SER L C 1
ATOM 3036 O O . SER C 3 176 ? 58.31089 -24.43821 13.37039 1.000 30.52714 176 SER L O 1
ATOM 3039 N N . THR C 3 177 ? 59.69611 -23.21112 14.64581 1.000 33.45560 177 THR L N 1
ATOM 3040 C CA . THR C 3 177 ? 59.10201 -23.62316 15.91187 1.000 30.20640 177 THR L CA 1
ATOM 3041 C C . THR C 3 177 ? 58.25652 -22.50731 16.50701 1.000 30.05260 177 THR L C 1
ATOM 3042 O O . THR C 3 177 ? 58.32629 -21.34398 16.10964 1.000 28.38511 177 THR L O 1
ATOM 3046 N N . TYR C 3 178 ? 57.45649 -22.89141 17.49728 1.000 30.49323 178 TYR L N 1
ATOM 3047 C CA . TYR C 3 178 ? 56.61794 -21.97832 18.25569 1.000 29.06455 178 TYR L CA 1
ATOM 3048 C C . TYR C 3 178 ? 57.11407 -21.92437 19.69093 1.000 27.15278 178 TYR L C 1
ATOM 3049 O O . TYR C 3 178 ? 57.76380 -22.84923 20.17718 1.000 29.97446 178 TYR L O 1
ATOM 3058 N N . SER C 3 179 ? 56.75335 -20.85934 20.38094 1.000 28.04813 179 SER L N 1
ATOM 3059 C CA . SER C 3 179 ? 56.89657 -20.81580 21.82276 1.000 31.79458 179 SER L CA 1
ATOM 3060 C C . SER C 3 179 ? 55.58255 -20.32638 22.41049 1.000 31.57503 179 SER L C 1
ATOM 3061 O O . SER C 3 179 ? 54.83622 -19.58519 21.76765 1.000 28.70253 179 SER L O 1
ATOM 3064 N N . LEU C 3 180 ? 55.29193 -20.77070 23.62633 1.000 29.11101 180 LEU L N 1
ATOM 3065 C CA . LEU C 3 180 ? 54.02796 -20.47746 24.28138 1.000 28.92780 180 LEU L CA 1
ATOM 3066 C C . LEU C 3 180 ? 54.29419 -20.06833 25.72136 1.000 28.29979 180 LEU L C 1
ATOM 3067 O O . LEU C 3 180 ? 55.16379 -20.64444 26.37991 1.000 27.90841 180 LEU L O 1
ATOM 3072 N N . SER C 3 181 ? 53.54869 -19.07687 26.20282 1.000 30.19827 181 SER L N 1
ATOM 3073 C CA . SER C 3 181 ? 53.56159 -18.69190 27.61047 1.000 30.51632 181 SER L CA 1
ATOM 3074 C C . SER C 3 181 ? 52.16754 -18.87345 28.18497 1.000 33.30904 181 SER L C 1
ATOM 3075 O O . SER C 3 181 ? 51.18019 -18.45170 27.57358 1.000 32.49354 181 SER L O 1
ATOM 3078 N N . SER C 3 182 ? 52.08588 -19.49225 29.35945 1.000 29.33605 182 SER L N 1
ATOM 3079 C CA . SER C 3 182 ? 50.84620 -19.56125 30.11849 1.000 30.40978 182 SER L CA 1
ATOM 3080 C C . SER C 3 182 ? 51.07836 -18.87502 31.45721 1.000 29.96889 182 SER L C 1
ATOM 3081 O O . SER C 3 182 ? 52.07802 -19.15117 32.13080 1.000 30.52211 182 SER L O 1
ATOM 3084 N N . THR C 3 183 ? 50.19307 -17.94683 31.81414 1.000 28.89531 183 THR L N 1
ATOM 3085 C CA . THR C 3 183 ? 50.33738 -17.14520 33.02508 1.000 29.61544 183 THR L CA 1
ATOM 3086 C C . THR C 3 183 ? 49.16402 -17.42111 33.95179 1.000 32.77865 183 THR L C 1
ATOM 3087 O O . THR C 3 183 ? 48.00602 -17.21522 33.57174 1.000 30.27064 183 THR L O 1
ATOM 3091 N N . LEU C 3 184 ? 49.47098 -17.87654 35.16658 1.000 32.03666 184 LEU L N 1
ATOM 3092 C CA . LEU C 3 184 ? 48.47983 -18.10623 36.20989 1.000 30.71136 184 LEU L CA 1
ATOM 3093 C C . LEU C 3 184 ? 48.46648 -16.88574 37.12200 1.000 30.21161 184 LEU L C 1
ATOM 3094 O O . LEU C 3 184 ? 49.49980 -16.53432 37.69534 1.000 34.24427 184 LEU L O 1
ATOM 3099 N N . THR C 3 185 ? 47.31545 -16.23215 37.25764 1.000 30.87870 185 THR L N 1
ATOM 3100 C CA . THR C 3 185 ? 47.21435 -15.05627 38.11766 1.000 31.22683 185 THR L CA 1
ATOM 3101 C C . THR C 3 185 ? 46.37481 -15.36068 39.34977 1.000 30.38763 185 THR L C 1
ATOM 3102 O O . THR C 3 185 ? 45.23065 -15.81102 39.23251 1.000 30.33257 185 THR L O 1
ATOM 3106 N N . LEU C 3 186 ? 46.94317 -15.06995 40.51868 1.000 30.33067 186 LEU L N 1
ATOM 3107 C CA . LEU C 3 186 ? 46.33149 -15.31844 41.81501 1.000 30.42299 186 LEU L CA 1
ATOM 3108 C C . LEU C 3 186 ? 46.47479 -14.07684 42.68098 1.000 30.02108 186 LEU L C 1
ATOM 3109 O O . LEU C 3 186 ? 47.37905 -13.26149 42.47993 1.000 31.82361 186 LEU L O 1
ATOM 3114 N N . SER C 3 187 ? 45.58393 -13.94007 43.66463 1.000 30.77384 187 SER L N 1
ATOM 3115 C CA . SER C 3 187 ? 45.82213 -12.94525 44.69857 1.000 33.82915 187 SER L CA 1
ATOM 3116 C C . SER C 3 187 ? 47.01314 -13.37349 45.55385 1.000 32.77982 187 SER L C 1
ATOM 3117 O O . SER C 3 187 ? 47.38280 -14.55560 45.60647 1.000 33.51042 187 SER L O 1
ATOM 3120 N N . LYS C 3 188 ? 47.64487 -12.38710 46.19810 1.000 33.00923 188 LYS L N 1
ATOM 3121 C CA . LYS C 3 188 ? 48.77384 -12.68434 47.07658 1.000 35.47514 188 LYS L CA 1
ATOM 3122 C C . LYS C 3 188 ? 48.34498 -13.62947 48.18854 1.000 34.06418 188 LYS L C 1
ATOM 3123 O O . LYS C 3 188 ? 49.07453 -14.56457 48.53701 1.000 36.44437 188 LYS L O 1
ATOM 3129 N N . ALA C 3 189 ? 47.13689 -13.41748 48.72339 1.000 36.06586 189 ALA L N 1
ATOM 3130 C CA . ALA C 3 189 ? 46.61141 -14.27322 49.77881 1.000 32.61449 189 ALA L CA 1
ATOM 3131 C C . ALA C 3 189 ? 46.44272 -15.70300 49.29478 1.000 36.34067 189 ALA L C 1
ATOM 3132 O O . ALA C 3 189 ? 46.78940 -16.64493 50.01414 1.000 35.40799 189 ALA L O 1
ATOM 3134 N N . ASP C 3 190 ? 45.92296 -15.88634 48.07124 1.000 33.45023 190 ASP L N 1
ATOM 3135 C CA . ASP C 3 190 ? 45.73979 -17.23330 47.54192 1.000 34.64197 190 ASP L CA 1
ATOM 3136 C C . ASP C 3 190 ? 47.07465 -17.89980 47.25028 1.000 35.73110 190 ASP L C 1
ATOM 3137 O O . ASP C 3 190 ? 47.22343 -19.10737 47.46602 1.000 37.24968 190 ASP L O 1
ATOM 3142 N N . TYR C 3 191 ? 48.0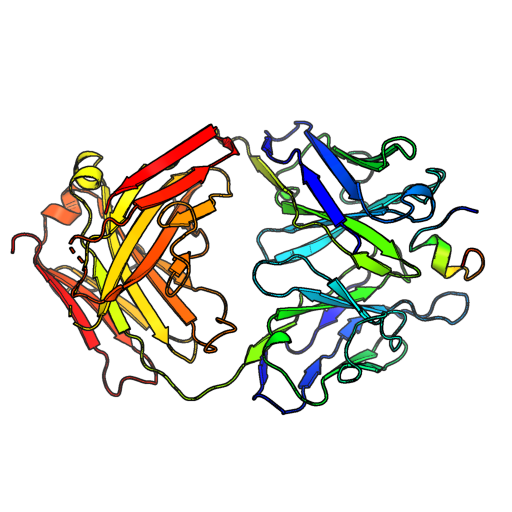5938 -17.13191 46.77083 1.000 32.73929 191 TYR L N 1
ATOM 3143 C CA . TYR C 3 191 ? 49.38375 -17.69184 46.51067 1.000 32.41478 191 TYR L CA 1
ATOM 3144 C C . TYR C 3 191 ? 50.05576 -18.16150 47.79448 1.000 37.62759 191 TYR L C 1
ATOM 3145 O O . TYR C 3 191 ? 50.56522 -19.28447 47.86810 1.000 38.30736 191 TYR L O 1
ATOM 3154 N N . GLU C 3 192 ? 50.06493 -17.32124 48.81826 1.000 37.32658 192 GLU L N 1
ATOM 3155 C CA . GLU C 3 192 ? 50.72073 -17.69906 50.05910 1.000 41.94136 192 GLU L CA 1
ATOM 3156 C C . GLU C 3 192 ? 49.91300 -18.70764 50.87917 1.000 40.61613 192 GLU L C 1
ATOM 3157 O O . GLU C 3 192 ? 50.38129 -19.11213 51.94782 1.000 41.07144 192 GLU L O 1
ATOM 3163 N N . LYS C 3 193 ? 48.74832 -19.15073 50.39236 1.000 33.82107 193 LYS L N 1
ATOM 3164 C CA . LYS C 3 193 ? 47.96047 -20.20710 51.02308 1.000 38.59197 193 LYS L CA 1
ATOM 3165 C C . LYS C 3 193 ? 48.35430 -21.61256 50.58248 1.000 38.12115 193 LYS L C 1
ATOM 3166 O O . LYS C 3 193 ? 47.73995 -22.58114 51.04376 1.000 34.66514 193 LYS L O 1
ATOM 3172 N N . HIS C 3 194 ? 49.30846 -21.75116 49.66557 1.000 37.11548 194 HIS L N 1
ATOM 3173 C CA . HIS C 3 194 ? 49.61194 -23.04442 49.06974 1.000 36.12470 194 HIS L CA 1
ATOM 3174 C C . HIS C 3 194 ? 51.11163 -23.15053 48.84614 1.000 37.04911 194 HIS L C 1
ATOM 3175 O O . HIS C 3 194 ? 51.83444 -22.15089 48.86910 1.000 37.95886 194 HIS L O 1
ATOM 3182 N N . LYS C 3 195 ? 51.58090 -24.38285 48.63365 1.000 40.54669 195 LYS L N 1
ATOM 3183 C CA . LYS C 3 195 ? 53.01204 -24.64653 48.51014 1.000 41.33230 195 LYS L CA 1
ATOM 3184 C C . LYS C 3 195 ? 53.45065 -25.11055 47.12828 1.000 37.55085 195 LYS L C 1
ATOM 3185 O O . LYS C 3 195 ? 54.43275 -24.57675 46.60985 1.000 40.25915 195 LYS L O 1
ATOM 3191 N N . VAL C 3 196 ? 52.77349 -26.08326 46.51179 1.000 36.10358 196 VAL L N 1
ATOM 3192 C CA . VAL C 3 196 ? 53.24103 -26.64486 45.24401 1.000 38.28489 196 VAL L CA 1
ATOM 3193 C C . VAL C 3 196 ? 52.51105 -26.00307 44.07211 1.000 38.11941 196 VAL L C 1
ATOM 3194 O O . VAL C 3 196 ? 51.27374 -25.99459 44.01645 1.000 35.55912 196 VAL L O 1
ATOM 3198 N N . TYR C 3 197 ? 53.28536 -25.49974 43.11347 1.000 36.09865 197 TYR L N 1
ATOM 3199 C CA . TYR C 3 197 ? 52.75124 -24.89501 41.90285 1.000 36.49319 197 TYR L CA 1
ATOM 3200 C C . TYR C 3 197 ? 53.35052 -25.65143 40.73137 1.000 37.06794 197 TYR L C 1
ATOM 3201 O O . TYR C 3 197 ? 54.57007 -25.83260 40.67872 1.000 37.08129 197 TYR L O 1
ATOM 3210 N N . ALA C 3 198 ? 52.50222 -26.12094 39.82044 1.000 35.23487 198 ALA L N 1
ATOM 3211 C CA . ALA C 3 198 ? 52.95408 -26.98399 38.73632 1.000 33.60861 198 ALA L CA 1
ATOM 3212 C C . ALA C 3 198 ? 52.18524 -26.69016 37.45450 1.000 34.92058 198 ALA L C 1
ATOM 3213 O O . ALA C 3 198 ? 51.00243 -26.35294 37.49404 1.000 33.21297 198 ALA L O 1
ATOM 3215 N N . CYS C 3 199 ? 52.85164 -26.86125 36.30876 1.000 34.15998 199 CYS L N 1
ATOM 3216 C CA . CYS C 3 199 ? 52.17397 -26.84227 35.01292 1.000 33.38480 199 CYS L CA 1
ATOM 3217 C C . CYS C 3 199 ? 52.45097 -28.15408 34.28558 1.000 32.92794 199 CYS L C 1
ATOM 3218 O O . CYS C 3 199 ? 53.60297 -28.58486 34.18196 1.000 35.38771 199 CYS L O 1
ATOM 3221 N N . GLU C 3 200 ? 51.38519 -28.81339 33.84389 1.000 34.06687 200 GLU L N 1
ATOM 3222 C CA . GLU C 3 200 ? 51.45486 -30.09651 33.16262 1.000 35.88192 200 GLU L CA 1
ATOM 3223 C C . GLU C 3 200 ? 51.28172 -29.84302 31.67439 1.000 34.12770 200 GLU L C 1
ATOM 3224 O O . GLU C 3 200 ? 50.34797 -29.14506 31.27112 1.000 32.84545 200 GLU L O 1
ATOM 3230 N N . VAL C 3 201 ? 52.15912 -30.42020 30.86246 1.000 36.10343 201 VAL L N 1
ATOM 3231 C CA . VAL C 3 201 ? 52.19607 -30.14207 29.43177 1.000 32.33705 201 VAL L CA 1
ATOM 3232 C C . VAL C 3 201 ? 51.92050 -31.42605 28.66327 1.000 34.66158 201 VAL L C 1
ATOM 3233 O O . VAL C 3 201 ? 52.57042 -32.45240 28.89794 1.000 33.86995 201 VAL L O 1
ATOM 3237 N N . THR C 3 202 ? 50.95788 -31.36294 27.74767 1.000 32.14471 202 THR L N 1
ATOM 3238 C CA . THR C 3 202 ? 50.65109 -32.44104 26.82000 1.000 31.23453 202 THR L CA 1
ATOM 3239 C C . THR C 3 202 ? 51.01382 -31.97048 25.41153 1.000 31.73886 202 THR L C 1
ATOM 3240 O O . THR C 3 202 ? 50.64273 -30.86108 25.01246 1.000 31.17239 202 THR L O 1
ATOM 3244 N N . HIS C 3 203 ? 51.75840 -32.79401 24.67695 1.000 31.49408 203 HIS L N 1
ATOM 3245 C CA . HIS C 3 203 ? 52.20941 -32.43754 23.33310 1.000 31.72241 203 HIS L CA 1
ATOM 3246 C C . HIS C 3 203 ? 52.58039 -33.71125 22.59712 1.000 33.57310 203 HIS L C 1
ATOM 3247 O O . HIS C 3 203 ? 53.07282 -34.66808 23.20162 1.000 33.43556 203 HIS L O 1
ATOM 3254 N N . GLN C 3 204 ? 52.34993 -33.69609 21.27923 1.000 32.50924 204 GLN L N 1
ATOM 3255 C CA . GLN C 3 204 ? 52.62806 -34.84798 20.42506 1.000 32.31724 204 GLN L CA 1
ATOM 3256 C C . GLN C 3 204 ? 54.06748 -35.34498 20.54920 1.000 34.61701 204 GLN L C 1
ATOM 3257 O O . GLN C 3 204 ? 54.34037 -36.52118 20.28782 1.000 36.22250 204 GLN L O 1
ATOM 3263 N N . GLY C 3 205 ? 55.00281 -34.47387 20.92649 1.000 33.02556 205 GLY L N 1
ATOM 3264 C CA . GLY C 3 205 ? 56.38724 -34.89545 21.05476 1.000 33.33063 205 GLY L CA 1
ATOM 3265 C C . GLY C 3 205 ? 56.74303 -35.54869 22.37415 1.000 36.65148 205 GLY L C 1
ATOM 3266 O O . GLY C 3 205 ? 57.88538 -35.98234 22.54516 1.000 36.67990 205 GLY L O 1
ATOM 3267 N N . LEU C 3 206 ? 55.79335 -35.62098 23.30362 1.000 35.82743 206 LEU L N 1
ATOM 3268 C CA . LEU C 3 206 ? 55.98853 -36.21211 24.62312 1.000 38.10790 206 LEU L CA 1
ATOM 3269 C C . LEU C 3 206 ? 55.12201 -37.46157 24.70837 1.000 39.28699 206 LEU L C 1
ATOM 3270 O O . LEU C 3 206 ? 53.90574 -37.38690 24.50277 1.000 41.78275 206 LEU L O 1
ATOM 3275 N N . SER C 3 207 ? 55.74237 -38.61140 24.99362 1.000 41.54203 207 SER L N 1
ATOM 3276 C CA . SER C 3 207 ? 54.97570 -39.85671 25.01118 1.000 42.15620 207 SER L CA 1
ATOM 3277 C C . SER C 3 207 ? 54.01790 -39.90466 26.19368 1.000 40.05164 207 SER L C 1
ATOM 3278 O O . SER C 3 207 ? 53.00626 -40.61234 26.15110 1.000 42.48778 207 SER L O 1
ATOM 3281 N N . SER C 3 208 ? 54.32045 -39.16646 27.25045 1.000 43.37780 208 SER L N 1
ATOM 3282 C CA . SER C 3 208 ? 53.44393 -39.01416 28.39429 1.000 44.65907 208 SER L CA 1
ATOM 3283 C C . SER C 3 208 ? 53.47953 -37.54910 28.78819 1.000 42.08008 208 SER L C 1
ATOM 3284 O O . SER C 3 208 ? 54.49219 -36.87347 28.56791 1.000 42.10268 208 SER L O 1
ATOM 3287 N N . PRO C 3 209 ? 52.38930 -37.02100 29.33887 1.000 43.79703 209 PRO L N 1
ATOM 3288 C CA . PRO C 3 209 ? 52.41983 -35.63051 29.80561 1.000 42.99202 209 PRO L CA 1
ATOM 3289 C C . PRO C 3 209 ? 53.43780 -35.46931 30.92310 1.000 43.01250 209 PRO L C 1
ATOM 3290 O O . PRO C 3 209 ? 53.57533 -36.33076 31.79512 1.000 45.85837 209 PRO L O 1
ATOM 3294 N N . VAL C 3 210 ? 54.17178 -34.36728 30.87175 1.000 41.11397 210 VAL L N 1
ATOM 3295 C CA . VAL C 3 210 ? 55.21382 -34.07948 31.84570 1.000 44.10894 210 VAL L CA 1
ATOM 3296 C C . VAL C 3 210 ? 54.80198 -32.85011 32.64602 1.000 41.40986 210 VAL L C 1
ATOM 3297 O O . VAL C 3 210 ? 54.11977 -31.94761 32.14170 1.000 37.82818 210 VAL L O 1
ATOM 3301 N N . THR C 3 211 ? 55.21693 -32.82403 33.91279 1.000 42.87899 211 THR L N 1
ATOM 3302 C CA . THR C 3 211 ? 54.87846 -31.75291 34.84236 1.000 40.77625 211 THR L CA 1
ATOM 3303 C C . THR C 3 211 ? 56.15154 -31.09566 35.35796 1.000 40.10352 211 THR L C 1
ATOM 3304 O O . THR C 3 211 ? 57.09680 -31.78935 35.74744 1.000 45.28861 211 THR L O 1
ATOM 3308 N N . LYS C 3 212 ? 56.16286 -29.76601 35.37458 1.000 36.30835 212 LYS L N 1
ATOM 3309 C CA . LYS C 3 212 ? 57.23075 -28.96799 35.96449 1.000 39.55074 212 LYS L CA 1
ATOM 3310 C C . LYS C 3 212 ? 56.64457 -28.18634 37.13610 1.000 42.19439 212 LYS L C 1
ATOM 3311 O O . LYS C 3 212 ? 55.56298 -27.60480 37.00891 1.000 39.36392 212 LYS L O 1
ATOM 3317 N N . SER C 3 213 ? 57.34205 -28.17042 38.27551 1.000 40.40778 213 SER L N 1
ATOM 3318 C CA . SER C 3 213 ? 56.74652 -27.64647 39.50174 1.000 39.16378 213 SER L CA 1
ATOM 3319 C C . SER C 3 213 ? 57.79903 -27.01178 40.40255 1.000 41.25602 213 SER L C 1
ATOM 3320 O O . SER C 3 213 ? 59.00182 -27.23923 40.25027 1.000 43.24485 213 SER L O 1
ATOM 3323 N N . PHE C 3 214 ? 57.32479 -26.21469 41.36292 1.000 37.60029 214 PHE L N 1
ATOM 3324 C CA . PHE C 3 214 ? 58.18437 -25.65253 42.39946 1.000 42.27915 214 PHE L CA 1
ATOM 3325 C C . PHE C 3 214 ? 57.43233 -25.57789 43.72383 1.000 42.54966 214 PHE L C 1
ATOM 3326 O O . PHE C 3 214 ? 56.19969 -25.62796 43.76821 1.000 38.49668 214 PHE L O 1
ATOM 3334 N N . ASN C 3 215 ? 58.20296 -25.48166 44.81115 1.000 44.82076 215 ASN L N 1
ATOM 3335 C CA . ASN C 3 215 ? 57.67843 -25.33220 46.16728 1.000 45.97588 215 ASN L CA 1
ATOM 3336 C C . ASN C 3 215 ? 57.90019 -23.89317 46.61620 1.000 47.74387 215 ASN L C 1
ATOM 3337 O O . ASN C 3 215 ? 59.03366 -23.40128 46.58351 1.000 49.96815 215 ASN L O 1
ATOM 3342 N N . ARG C 3 216 ? 56.82287 -23.23638 47.05886 1.000 46.69454 216 ARG L N 1
ATOM 3343 C CA . ARG C 3 216 ? 56.88280 -21.81343 47.38494 1.000 46.83577 216 ARG L CA 1
ATOM 3344 C C . ARG C 3 216 ? 57.91586 -21.51944 48.46868 1.000 56.03514 216 ARG L C 1
ATOM 3345 O O . ARG C 3 216 ? 58.73430 -20.60160 48.32797 1.000 57.28271 216 ARG L O 1
ATOM 3353 N N . GLY C 3 217 ? 57.90366 -22.29418 49.55149 1.000 52.33893 217 GLY L N 1
ATOM 3354 C CA . GLY C 3 217 ? 58.83143 -22.06467 50.64288 1.000 56.73139 217 GLY L CA 1
ATOM 3355 C C . GLY C 3 217 ? 60.24208 -22.55701 50.37694 1.000 60.72687 217 GLY L C 1
ATOM 3356 O O . GLY C 3 217 ? 61.22281 -21.91808 50.77749 1.000 62.01654 217 GLY L O 1
ATOM 3357 N N . GLU C 3 218 ? 60.35726 -23.69737 49.70352 1.000 60.78338 218 GLU L N 1
ATOM 3358 C CA . GLU C 3 218 ? 61.65869 -24.27283 49.38512 1.000 63.18029 218 GLU L CA 1
ATOM 3359 C C . GLU C 3 218 ? 62.25087 -23.59691 48.15030 1.000 61.29376 218 GLU L C 1
ATOM 3360 O O . GLU C 3 218 ? 61.95285 -22.43474 47.86402 1.000 60.85486 218 GLU L O 1
#

Radius of gyration: 24.04 Å; Cα contacts (8 Å, |Δi|>4): 1171; chains: 3; bounding box: 48×60×71 Å

Sequence (438 aa):
CEKDQFQSRNERCIEVQLVESGGDLVKPGGSLKLSCAASRFTFSNYGMSWVRQTPDKRLEWVATISSGGRYTYYPDSVKGRFTISRDNAKNTLYLQMSSLRSEDTAMYYCARDYLYAMDYYWGQGTSVTVSSASTKGPSVFPLAPGTAALGCLVKDYFPEPVTVSWNSGALTSGVHTFPAVLQSSGLYSLSSVVTVPSSSTQTYICNVNHKPSNTKVDKKVDVVMTQTPLSLPVSLGDQASISSCRSSQSLVYSNGNTYLHWYLQKPGQSPKVLMYKVSNRFSGVSDRFSGSGSGTDFTLKISRVEAEDLGVYFCSQSTHVPLTFGAGTKLELKRTVAAPSVFIFPPSDEQLKSGTASVVCLLNNFYPREAKVQWKVDNALQSGNSQESVTEQDSKDSTYSLSSTLTLSKADYEKHKVYACEVTHQGLSSPVTKSFNRGE

B-factor: mean 31.44, std 10.35, range [12.62, 76.14]

Secondary structure (DSSP, 8-state):
---STTGGGGSS--/--EEEEE---EE-TT--EEEEEEEESS-GGGS-EEEEEE-TTS-EEEEEEE-TTSS-EE--TTTTTTEEEEEETTTTEEEEEE-S--GGG-EEEEEEEEETTEEEEE---EEEEE-SSPPBPPEEEEE---EEEEEEEEEEEBSS--EEEEGGGT--TTEEEPPPEE-TTS-EEEEEEEEEETT-----EEEEEEGGGTEEEEEE-/---EEEE-SEEEE-TT--EEEEEEESS--B-TTS-B-EEEEEE-TTS--EEEEETTTEEPTT--TTEEEEEETTEEEEEESS--GGG-EEEEEEE-SSSSPEE---EEEEE----BPPEEEEEPPPHHHHHTTEEEEEEEEEEEBSS--EEEEEETTEE--SSEEEEEPPPPTTT--EEEEEEEEEEHHHHTT--EEEEEEE-TT-SS-EEEEEES--

Foldseek 3Di:
DDDDPVVCVVVPVD/DKAKAKDWAAEAEAQAKTKIKIAIDDDQQLQWKKFKWWAAPVRDIGTAKIAGSNRPDIDGDPVCPPFWDWDDDSVRRMIMIIGGNDDQRVFTWMWMFTHDDHRTDDIHPTGGHGYHPDDFDAWDKDWQDKCKMKIWIKTWFGDDDDKDKDKPVNPDDPQKDWDDWDQDPVRGIITMIMGMDRVVDVDWIWMWMADVRVRDTDIDID/DKAKAKPPQEAEDAAFAKDKMKIFIPWWQQAPVRFGFKFKWWAAPPGDIDTAGTRFAHGDPPHDPQWGKDDGTGIIMIMGHGDDLRSFTWMKMWGDRDPPIDIYPTHGYAYDDDFFFWDKDKDWADPVVLVVFKTKIKIKTPFGPDPDKDKWKAFPNHTDDDQKDKDKDGQDSVRRGIMMMIIGMDTSVVVVVTFKIKMWMGDPVDPDIDIDIGTPVD

Solvent-accessible surface area: 19436 Å² total; per-residue (Å²): 126,40,62,4,0,2,51,8,31,91,63,89,22,95,113,29,55,3,82,17,60,39,27,62,28,14,111,71,59,23,66,30,107,0,29,0,52,12,50,157,37,82,2,47,71,52,0,0,0,0,0,8,19,31,116,99,65,130,14,58,2,0,0,0,6,0,3,48,33,177,89,64,40,28,11,127,44,1,116,76,27,2,69,5,50,32,43,48,96,145,62,19,0,40,0,68,0,37,64,3,110,74,115,0,29,7,68,0,11,0,0,21,4,75,70,19,0,0,25,52,6,1,106,17,17,31,1,18,4,26,83,46,81,58,107,26,13,50,13,22,22,5,65,108,96,92,21,3,4,0,0,4,0,9,42,0,17,1,57,52,14,79,25,44,1,38,100,43,87,37,106,92,32,38,27,55,3,69,26,38,92,27,131,79,34,41,50,14,13,4,0,1,0,29,11,83,71,107,42,170,96,64,18,55,0,26,3,52,0,142,31,31,144,29,80,57,100,55,143,41,133,6,94,11,56,8,74,43,108,71,24,61,11,43,106,46,76,117,8,63,1,50,1,126,6,72,83,52,0,69,42,118,69,51,49,22,0,0,1,0,1,10,22,51,54,78,77,5,0,92,11,11,0,39,40,15,66,57,110,14,122,83,19,43,114,18,13,55,10,64,40,83,20,45,86,4,46,0,88,1,44,132,3,77,38,104,4,6,5,12,0,0,0,0,0,0,6,60,73,24,5,24,18,1,24,6,0,74,1,29,2,104,89,107,71,20,44,12,58,11,45,31,4,56,14,18,109,69,3,22,173,78,32,44,0,2,0,0,0,0,0,8,58,0,19,35,126,152,26,123,19,50,6,44,7,62,128,53,106,47,101,83,45,50,74,79,12,37,15,93,13,46,46,188,55,12,5,11,0,5,6,1,25,0,53,21,56,78,62,62,8,76,144,63,124,46,0,8,0,37,0,52,9,132,31,46,128,76,77,60,63,90,63,33,60,80,66,176

Nearest PDB structures (foldseek):
  7ucx-assembly1_B  TM=1.077E+00  e=2.043E-01  Homo sapiens
  7ucx-assembly1_L  TM=1.005E+00  e=5.097E-43  Homo sapiens
  5vzy-assembly1_L  TM=9.374E-01  e=2.296E-39  Homo sapiens
  7q6c-assembly1_L  TM=9.881E-01  e=1.357E-37  Mus musculus
  9b82-assembly4_M  TM=9.313E-01  e=7.418E-39  Homo sapiens

GO terms:
  GO:0005886 plasma membrane (C, IDA)
  GO:0005041 low-density lipoprotein particle receptor activity (F, TAS)
  GO:0043235 signaling receptor complex (C, IDA)
  GO:0005886 plasma membrane (C, EXP)
  GO:0004888 transmembrane signaling receptor activity (F, TAS)
  GO:0006629 lipid metabolic process (P, TAS)
  GO:0007165 signal transduction (P, TAS)
  GO:0001523 retinoid metabolic process (P, TAS)
  GO:0005886 plasma membrane (C, TAS)
  GO:0005515 protein binding (F, IPI)
  GO:0005901 caveola (C, IDA)
  GO:0030229 very-low-density lipoprotein particle receptor activity (F, IDA)
  GO:0034185 apolipoprotein binding (F, IC)
  GO:0006897 endocytosis (P, IDA)
  GO:0016020 membrane (C, IC)
  GO:0016020 membrane (C, HDA)